Protein AF-A0A2D9D8A7-F1 (afdb_monomer_lite)

Secondary structure (DSSP, 8-state):
----TTBTT--TT-SS--S-PPBP-BSB--TTSTTB-TT--B--S------EEB--TTSTTB-TT--EE-S-----BSB--TTSTTB-TT-SB--S------EE---TTSTT--TT--EE-S-----EEB--TTSTTB-TT-SEE-TTS---EEEEEEEEE-TT--S---SSEEEEEGGGTT-TTSSB-B-SSSSSEEEEEEEEESBS-S-TT-SSEEEEEEETTTTEE----TT-TTEEEETTEEEEEE-BSS-EEPPPEETTSSS-TTSPPSEEEEEEEEE-TT--S-S-EEEEEGGGTT-TTTSB-B-SSSSSEEEEEEEEESSEEEEEEEETTTTEE----TTSTTEEEEE-TT--EEEEEEEE-SSSEEPPPEETTSSS-SS------BEEETTEEE--SSS--SBSSHHHHHHHHSS------S-TTTEEEE-SSBSSEEEEEESS--SEEEEEETTS-EEEEEES--SEEEEE-TTS-S-EEEEEEEETTEEEEEEEEBP-

Radius of gyration: 56.02 Å; chains: 1; bounding box: 141×67×161 Å

Sequence (508 aa):
GCTDSTAFNYNPLALCDDDSCIPFIFGCLDSTAFNYNPLANTDDSSCIAYIYGCLDSLACNYDPMCNFDDGSCLLVFGCTDTTALNFNPLAECDDSSCIASLYGCTDSLACNYNVFANVDDSSCYNLFGCLDSLAYNYDSLANCNDSSLCLYEYNVTFQLDLRGQTTINYTTPEVNGVFNSWCGNCAQMTDLNNDSIWEITIPILEGIGPVIGAPGYEYKFSADNWNIQETLFSGDLCTYTAFGFTNRYLHVTKDTVLDPVCWGSCVDCYAPQSAYNVTFRLDMNNATNFTIPEINGEFNNWCGNCWQMNDIDGDNIWEFTTLVDTSLQEFKFSADNWSIQENLDSTLFCVKTTIDSLGAVFVNRYLHVYSDTVLDIVCWNECDSCNIDIIPSWDCVADGCYDPGTGSGQFSDSLVCILNCNLNNTEYTLLSDQVLIYPNPVNDFVTIESTEDIDKIKVYNVIGEVILEKENPKFLTNFSLSNYSSNIFLIEINSGNQVLHYKILKAK

Foldseek 3Di:
DQCDPQFPPHDVPDPDHPVPGHHADEDDCDPQFPGHDPNHPDYPVPGHHADEDDCDPQFPRHDPPGDDYPPRGQNAEDDCDPQFPGHDPNHPHYPVPGHHQAEDDCDPQFPRHDPSHPDYPVPGFNFEDACDPQFPGHDPPHPHHDPVRGKHKAKEKAKAACVPVPPDDFDWKAKAWPQNPRWQPPGTWDDPVPPRITITIDTDIAFADPDPPGRHTWMFMAGDGNPGTAAEDPPAPQWDDDPNDITGGDGDDHHDYDDHDYGRHPHHPPPQDFKAKEKDKEACPVPDDADWKAKAWPVVPRFQPPGTWDDPPPNRITIGIDIDGQDKIWMWMAGDGVPDTAPADQPAPQWDWDADPVRDIDITGIDGDRYHDYDDYAYRRHRHHPDPPLQFAWAADPVATDTPSNVPHPGSDRVVRRVVNPDDDDDDDDDPVFWDWDDAQDAWKIKIAGPAWWQKKFKAFPVGDTPDIDGGDGRIDMDTPNVPDFGKMWMWIHDDPHIDIDIGTHDD

Structure (mmCIF, N/CA/C/O backbone):
data_AF-A0A2D9D8A7-F1
#
_entry.id   AF-A0A2D9D8A7-F1
#
loop_
_atom_site.group_PDB
_atom_site.id
_atom_site.type_symbol
_atom_site.label_atom_id
_atom_site.label_alt_id
_atom_site.label_comp_id
_atom_site.label_asym_id
_atom_site.label_entity_id
_atom_site.label_seq_id
_atom_site.pdbx_PDB_ins_code
_atom_site.Cartn_x
_atom_site.Cartn_y
_atom_site.Cartn_z
_atom_site.occupancy
_atom_site.B_iso_or_equiv
_atom_site.auth_seq_id
_atom_site.auth_comp_id
_atom_site.auth_asym_id
_atom_site.auth_atom_id
_atom_site.pdbx_PDB_model_num
ATOM 1 N N . GLY A 1 1 ? 86.144 -19.537 -89.262 1.00 77.44 1 GLY A N 1
ATOM 2 C CA . GLY A 1 1 ? 84.746 -19.261 -88.892 1.00 77.44 1 GLY A CA 1
ATOM 3 C C . GLY A 1 1 ? 84.278 -20.432 -88.073 1.00 77.44 1 GLY A C 1
ATOM 4 O O . GLY A 1 1 ? 84.759 -21.523 -88.347 1.00 77.44 1 GLY A O 1
ATOM 5 N N . CYS A 1 2 ? 83.384 -20.240 -87.105 1.00 87.81 2 CYS A N 1
ATOM 6 C CA . CYS A 1 2 ? 83.016 -21.316 -86.183 1.00 87.81 2 CYS A CA 1
ATOM 7 C C . CYS A 1 2 ? 82.558 -22.603 -86.902 1.00 87.81 2 CYS A C 1
ATOM 9 O O . CYS A 1 2 ? 81.618 -22.568 -87.705 1.00 87.81 2 CYS A O 1
ATOM 11 N N . THR A 1 3 ? 83.222 -23.729 -86.614 1.00 87.38 3 THR A N 1
ATOM 12 C CA . THR A 1 3 ? 82.922 -25.054 -87.198 1.00 87.38 3 THR A CA 1
ATOM 13 C C . THR A 1 3 ? 82.135 -25.975 -86.260 1.00 87.38 3 THR A C 1
ATOM 15 O O . THR A 1 3 ? 81.686 -27.034 -86.702 1.00 87.38 3 THR A O 1
ATOM 18 N N . ASP A 1 4 ? 81.928 -25.591 -84.996 1.00 86.69 4 ASP A N 1
ATOM 19 C CA . ASP A 1 4 ? 81.112 -26.344 -84.039 1.00 86.69 4 ASP A CA 1
ATOM 20 C C . ASP A 1 4 ? 79.619 -26.173 -84.349 1.00 86.69 4 ASP A C 1
ATOM 22 O O . ASP A 1 4 ? 79.060 -25.088 -84.206 1.00 86.69 4 ASP A O 1
ATOM 26 N N . SER A 1 5 ? 78.952 -27.262 -84.743 1.00 86.56 5 SER A N 1
ATOM 27 C CA . SER A 1 5 ? 77.517 -27.275 -85.060 1.00 86.56 5 SER A CA 1
ATOM 28 C C . SER A 1 5 ? 76.599 -26.943 -83.878 1.00 86.56 5 SER A C 1
ATOM 30 O O . SER A 1 5 ? 75.406 -26.731 -84.079 1.00 86.56 5 SER A O 1
ATOM 32 N N . THR A 1 6 ? 77.129 -26.937 -82.653 1.00 84.75 6 THR A N 1
ATOM 33 C CA . THR A 1 6 ? 76.400 -26.579 -81.430 1.00 84.75 6 THR A CA 1
ATOM 34 C C . THR A 1 6 ? 76.612 -25.124 -81.005 1.00 84.75 6 THR A C 1
ATOM 36 O O . THR A 1 6 ? 76.050 -24.701 -79.999 1.00 84.75 6 THR A O 1
ATOM 39 N N . ALA A 1 7 ? 77.377 -24.334 -81.764 1.00 87.25 7 ALA A N 1
ATOM 40 C CA . ALA A 1 7 ? 77.563 -22.909 -81.517 1.00 87.25 7 ALA A CA 1
ATOM 41 C C . ALA A 1 7 ? 76.513 -22.051 -82.245 1.00 87.25 7 ALA A C 1
ATOM 43 O O . ALA A 1 7 ? 76.116 -22.331 -83.376 1.00 87.25 7 ALA A O 1
ATOM 44 N N . PHE A 1 8 ? 76.119 -20.941 -81.624 1.00 86.50 8 PHE A N 1
ATOM 45 C CA . PHE A 1 8 ? 75.133 -19.984 -82.125 1.00 86.50 8 PHE A CA 1
ATOM 46 C C . PHE A 1 8 ? 75.498 -19.398 -83.499 1.00 86.50 8 PHE A C 1
ATOM 48 O O . PHE A 1 8 ? 74.637 -19.209 -84.354 1.00 86.50 8 PHE A O 1
ATOM 55 N N . ASN A 1 9 ? 76.783 -19.124 -83.732 1.00 89.25 9 ASN A N 1
ATOM 56 C CA . ASN A 1 9 ? 77.303 -18.581 -84.989 1.00 89.25 9 ASN A CA 1
ATOM 57 C C . ASN A 1 9 ? 77.984 -19.645 -85.869 1.00 89.25 9 ASN A C 1
ATOM 59 O O . ASN A 1 9 ? 78.872 -19.307 -86.659 1.00 89.25 9 ASN A O 1
ATOM 63 N N . TYR A 1 10 ? 77.581 -20.913 -85.733 1.00 87.31 10 TYR A N 1
ATOM 64 C CA . TYR A 1 10 ? 78.038 -21.996 -86.599 1.00 87.31 10 TYR A CA 1
ATOM 65 C C . TYR A 1 10 ? 77.894 -21.624 -88.079 1.00 87.31 10 TYR A C 1
ATOM 67 O O . TYR A 1 10 ? 76.829 -21.204 -88.538 1.00 87.31 10 TYR A O 1
ATOM 75 N N . ASN A 1 11 ? 78.963 -21.822 -88.848 1.00 86.19 11 ASN A N 1
ATOM 76 C CA . ASN A 1 11 ? 78.950 -21.620 -90.286 1.00 86.19 11 ASN A CA 1
ATOM 77 C C . ASN A 1 11 ? 79.190 -22.960 -91.002 1.00 86.19 11 ASN A C 1
ATOM 79 O O . ASN A 1 11 ? 80.323 -23.444 -91.012 1.00 86.19 11 ASN A O 1
ATOM 83 N N . PRO A 1 12 ? 78.182 -23.535 -91.686 1.00 84.75 12 PRO A N 1
ATOM 84 C CA . PRO A 1 12 ? 78.321 -24.827 -92.361 1.00 84.75 12 PRO A CA 1
ATOM 85 C C . PRO A 1 12 ? 79.293 -24.819 -93.553 1.00 84.75 12 PRO A C 1
ATOM 87 O O . PRO A 1 12 ? 79.615 -25.878 -94.085 1.00 84.75 12 PRO A O 1
ATOM 90 N N . LEU A 1 13 ? 79.761 -23.644 -93.986 1.00 84.81 13 LEU A N 1
ATOM 91 C CA . LEU A 1 13 ? 80.769 -23.480 -95.037 1.00 84.81 13 LEU A CA 1
ATOM 92 C C . LEU A 1 13 ? 82.178 -23.217 -94.481 1.00 84.81 13 LEU A C 1
ATOM 94 O O . LEU A 1 13 ? 83.125 -23.088 -95.261 1.00 84.81 13 LEU A O 1
ATOM 98 N N . ALA A 1 14 ? 82.343 -23.107 -93.160 1.00 84.25 14 ALA A N 1
ATOM 99 C CA . ALA A 1 14 ? 83.659 -22.949 -92.563 1.00 84.25 14 ALA A CA 1
ATOM 100 C C . ALA A 1 14 ? 84.454 -24.262 -92.656 1.00 84.25 14 ALA A C 1
ATOM 102 O O . ALA A 1 14 ? 84.007 -25.313 -92.208 1.00 84.25 14 ALA A O 1
ATOM 103 N N . LEU A 1 15 ? 85.651 -24.189 -93.249 1.00 82.19 15 LEU A N 1
ATOM 104 C CA . LEU A 1 15 ? 86.558 -25.335 -93.409 1.00 82.19 15 LEU A CA 1
ATOM 105 C C . LEU A 1 15 ? 87.572 -25.464 -92.257 1.00 82.19 15 LEU A C 1
ATOM 107 O O . LEU A 1 15 ? 88.108 -26.548 -92.045 1.00 82.19 15 LEU A O 1
ATOM 111 N N . CYS A 1 16 ? 87.822 -24.374 -91.523 1.00 83.38 16 CYS A N 1
ATOM 112 C CA . CYS A 1 16 ? 88.707 -24.311 -90.357 1.00 83.38 16 CYS A CA 1
ATOM 113 C C . CYS A 1 16 ? 88.078 -23.417 -89.274 1.00 83.38 16 CYS A C 1
ATOM 115 O O . CYS A 1 16 ? 87.537 -22.352 -89.608 1.00 83.38 16 CYS A O 1
ATOM 117 N N . ASP A 1 17 ? 88.190 -23.833 -88.009 1.00 84.31 17 ASP A N 1
ATOM 118 C CA . ASP A 1 17 ? 87.740 -23.049 -86.852 1.00 84.31 17 ASP A CA 1
ATOM 119 C C . ASP A 1 17 ? 88.681 -21.862 -86.595 1.00 84.31 17 ASP A C 1
ATOM 121 O O . ASP A 1 17 ? 89.888 -21.959 -86.820 1.00 84.31 17 ASP A O 1
ATOM 125 N N . ASP A 1 18 ? 88.124 -20.733 -86.167 1.00 88.31 18 ASP A N 1
ATOM 126 C CA . ASP A 1 18 ? 88.856 -19.504 -85.824 1.00 88.31 18 ASP A CA 1
ATOM 127 C C . ASP A 1 18 ? 88.602 -19.045 -84.381 1.00 88.31 18 ASP A C 1
ATOM 129 O O . ASP A 1 18 ? 88.777 -17.865 -84.078 1.00 88.31 18 ASP A O 1
ATOM 133 N N . ASP A 1 19 ? 88.167 -19.965 -83.514 1.00 83.94 19 ASP A N 1
ATOM 134 C CA . ASP A 1 19 ? 87.820 -19.733 -82.105 1.00 83.94 19 ASP A CA 1
ATOM 135 C C . ASP A 1 19 ? 86.717 -18.674 -81.905 1.00 83.94 19 ASP A C 1
ATOM 137 O O . ASP A 1 19 ? 86.503 -18.173 -80.802 1.00 83.94 19 ASP A O 1
ATOM 141 N N . SER A 1 20 ? 85.975 -18.333 -82.966 1.00 87.94 20 SER A N 1
ATOM 142 C CA . SER A 1 20 ? 84.872 -17.369 -82.901 1.00 87.94 20 SER A CA 1
ATOM 143 C C . SER A 1 20 ? 83.560 -17.973 -82.396 1.00 87.94 20 SER A C 1
ATOM 145 O O . SER A 1 20 ? 82.554 -17.267 -82.377 1.00 87.94 20 SER A O 1
ATOM 147 N N . CYS A 1 21 ? 83.533 -19.255 -82.018 1.00 87.69 21 CYS A N 1
ATOM 148 C CA . CYS A 1 21 ? 82.322 -19.961 -81.609 1.00 87.69 21 CYS A CA 1
ATOM 149 C C . CYS A 1 21 ? 81.667 -19.339 -80.369 1.00 87.69 21 CYS A C 1
ATOM 151 O O . CYS A 1 21 ? 82.252 -19.275 -79.288 1.00 87.69 21 CYS A O 1
ATOM 153 N N . ILE A 1 22 ? 80.417 -18.909 -80.527 1.00 87.69 22 ILE A N 1
ATOM 154 C CA . ILE A 1 22 ? 79.593 -18.345 -79.459 1.00 87.69 22 ILE A CA 1
ATOM 155 C C . ILE A 1 22 ? 78.648 -19.447 -78.965 1.00 87.69 22 ILE A C 1
ATOM 157 O O . ILE A 1 22 ? 77.906 -19.993 -79.781 1.00 87.69 22 ILE A O 1
ATOM 161 N N . PRO A 1 23 ? 78.626 -19.796 -77.667 1.00 87.56 23 PRO A N 1
ATOM 162 C CA . PRO A 1 23 ? 77.686 -20.790 -77.156 1.00 87.56 23 PRO A CA 1
ATOM 163 C C . PRO A 1 23 ? 76.239 -20.281 -77.234 1.00 87.56 23 PRO A C 1
ATOM 165 O O . PRO A 1 23 ? 75.988 -19.076 -77.151 1.00 87.56 23 PRO A O 1
ATOM 168 N N . PHE A 1 24 ? 75.276 -21.198 -77.344 1.00 86.94 24 PHE A N 1
ATOM 169 C CA . PHE A 1 24 ? 73.871 -20.869 -77.105 1.00 86.94 24 PHE A CA 1
ATOM 170 C C . PHE A 1 24 ? 73.685 -20.456 -75.642 1.00 86.94 24 PHE A C 1
ATOM 172 O O . PHE A 1 24 ? 73.964 -21.234 -74.729 1.00 86.94 24 PHE A O 1
ATOM 179 N N . ILE A 1 25 ? 73.214 -19.231 -75.425 1.00 89.94 25 ILE A N 1
ATOM 180 C CA . ILE A 1 25 ? 72.804 -18.743 -74.109 1.00 89.94 25 ILE A CA 1
ATOM 181 C C . ILE A 1 25 ? 71.291 -18.587 -74.178 1.00 89.94 25 ILE A C 1
ATOM 183 O O . ILE A 1 25 ? 70.783 -17.667 -74.823 1.00 89.94 25 ILE A O 1
ATOM 187 N N . PHE A 1 26 ? 70.600 -19.537 -73.554 1.00 90.12 26 PHE A N 1
ATOM 188 C CA . PHE A 1 26 ? 69.147 -19.558 -73.466 1.00 90.12 26 PHE A CA 1
ATOM 189 C C . PHE A 1 26 ? 68.652 -18.555 -72.422 1.00 90.12 26 PHE A C 1
ATOM 191 O O . PHE A 1 26 ? 69.261 -18.388 -71.360 1.00 90.12 26 PHE A O 1
ATOM 198 N N . GLY A 1 27 ? 67.556 -17.880 -72.742 1.00 91.00 27 GLY A N 1
ATOM 199 C CA . GLY A 1 27 ? 66.845 -16.987 -71.838 1.00 91.00 27 GLY A CA 1
ATOM 200 C C . GLY A 1 27 ? 65.935 -16.039 -72.607 1.00 91.00 27 GLY A C 1
ATOM 201 O O . GLY A 1 27 ? 65.981 -15.975 -73.834 1.00 91.00 27 GLY A O 1
ATOM 202 N N . CYS A 1 28 ? 65.130 -15.268 -71.883 1.00 94.19 28 CYS A N 1
ATOM 203 C CA . CYS A 1 28 ? 64.207 -14.333 -72.509 1.00 94.19 28 CYS A CA 1
ATOM 204 C C . CYS A 1 28 ? 64.945 -13.212 -73.269 1.00 94.19 28 CYS A C 1
ATOM 206 O O . CYS A 1 28 ? 65.731 -12.469 -72.674 1.00 94.19 28 CYS A O 1
ATOM 208 N N . LEU A 1 29 ? 64.654 -13.074 -74.570 1.00 92.56 29 LEU A N 1
ATOM 209 C CA . LEU A 1 29 ? 65.211 -12.028 -75.447 1.00 92.56 29 LEU A CA 1
ATOM 210 C C . LEU A 1 29 ? 64.383 -10.733 -75.472 1.00 92.56 29 LEU A C 1
ATOM 212 O O . LEU A 1 29 ? 64.834 -9.728 -76.022 1.00 92.56 29 LEU A O 1
ATOM 216 N N . ASP A 1 30 ? 63.175 -10.741 -74.905 1.00 91.62 30 ASP A N 1
ATOM 217 C CA . ASP A 1 30 ? 62.310 -9.564 -74.843 1.00 91.62 30 ASP A CA 1
ATOM 218 C C . ASP A 1 30 ? 62.771 -8.616 -73.729 1.00 91.62 30 ASP A C 1
ATOM 220 O O . ASP A 1 30 ? 62.637 -8.920 -72.546 1.00 91.62 30 ASP A O 1
ATOM 224 N N . SER A 1 31 ? 63.277 -7.436 -74.103 1.00 91.44 31 SER A N 1
ATOM 225 C CA . SER A 1 31 ? 63.749 -6.412 -73.160 1.00 91.44 31 SER A CA 1
ATOM 226 C C . SER A 1 31 ? 62.665 -5.843 -72.239 1.00 91.44 31 SER A C 1
ATOM 228 O O . SER A 1 31 ? 62.986 -5.108 -71.309 1.00 91.44 31 SER A O 1
ATOM 230 N N . THR A 1 32 ? 61.392 -6.125 -72.521 1.00 89.25 32 THR A N 1
ATOM 231 C CA . THR A 1 32 ? 60.246 -5.712 -71.701 1.00 89.25 32 THR A CA 1
ATOM 232 C C . THR A 1 32 ? 59.775 -6.797 -70.731 1.00 89.25 32 THR A C 1
ATOM 234 O O . THR A 1 32 ? 58.872 -6.541 -69.940 1.00 89.25 32 THR A O 1
ATOM 237 N N . ALA A 1 33 ? 60.384 -7.987 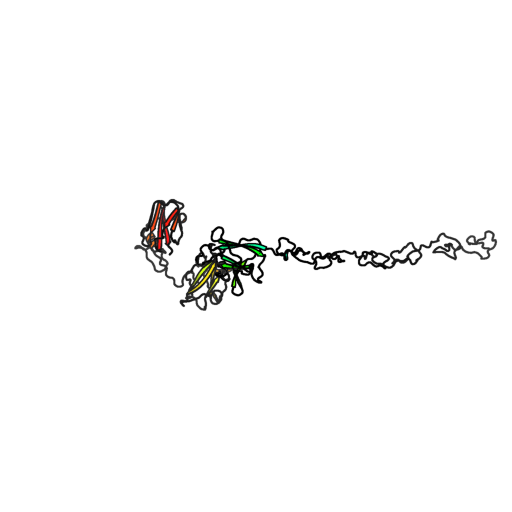-70.744 1.00 91.81 33 ALA A N 1
ATOM 238 C CA . ALA A 1 33 ? 60.067 -9.062 -69.810 1.00 91.81 33 ALA A CA 1
ATOM 239 C C . ALA A 1 33 ? 60.812 -8.917 -68.473 1.00 91.81 33 ALA A C 1
ATOM 241 O O . ALA A 1 33 ? 61.962 -8.480 -68.417 1.00 91.81 33 ALA A O 1
ATOM 242 N N . PHE A 1 34 ? 60.182 -9.375 -67.391 1.00 90.31 34 PHE A N 1
ATOM 243 C CA . PHE A 1 34 ? 60.709 -9.352 -66.025 1.00 90.31 34 PHE A CA 1
ATOM 244 C C . PHE A 1 34 ? 62.036 -10.115 -65.879 1.00 90.31 34 PHE A C 1
ATOM 246 O O . PHE A 1 34 ? 62.930 -9.689 -65.152 1.00 90.31 34 PHE A O 1
ATOM 253 N N . ASN A 1 35 ? 62.181 -11.239 -66.583 1.00 92.56 35 ASN A N 1
ATOM 254 C CA . ASN A 1 35 ? 63.381 -12.078 -66.580 1.00 92.56 35 ASN A CA 1
ATOM 255 C C . ASN A 1 35 ? 64.226 -11.923 -67.857 1.00 92.56 35 ASN A C 1
ATOM 257 O O . ASN A 1 35 ? 64.910 -12.871 -68.255 1.00 92.56 35 ASN A O 1
ATOM 261 N N . TYR A 1 36 ? 64.177 -10.751 -68.502 1.00 92.69 36 TYR A N 1
ATOM 262 C CA . TYR A 1 36 ? 65.036 -10.434 -69.642 1.00 92.69 36 TYR A CA 1
ATOM 263 C C . TYR A 1 36 ? 66.508 -10.716 -69.321 1.00 92.69 36 TYR A C 1
ATOM 265 O O . TYR A 1 36 ? 67.055 -10.220 -68.332 1.00 92.69 36 TYR A O 1
ATOM 273 N N . ASN A 1 37 ? 67.167 -11.484 -70.187 1.00 92.88 37 ASN A N 1
ATOM 274 C CA . ASN A 1 37 ? 68.586 -11.772 -70.062 1.00 92.88 37 ASN A CA 1
ATOM 275 C C . ASN A 1 37 ? 69.356 -11.073 -71.195 1.00 92.88 37 ASN A C 1
ATOM 277 O O . ASN A 1 37 ? 69.364 -11.578 -72.317 1.00 92.88 37 ASN A O 1
ATOM 281 N N . PRO A 1 38 ? 70.077 -9.966 -70.926 1.00 91.44 38 PRO A N 1
ATOM 282 C CA . PRO A 1 38 ? 70.816 -9.240 -71.962 1.00 91.44 38 PRO A CA 1
ATOM 283 C C . PRO A 1 38 ? 71.993 -10.023 -72.561 1.00 91.44 38 PRO A C 1
ATOM 285 O O . PRO A 1 38 ? 72.589 -9.567 -73.535 1.00 91.44 38 PRO A O 1
ATOM 288 N N . LEU A 1 39 ? 72.364 -11.165 -71.972 1.00 89.62 39 LEU A N 1
ATOM 289 C CA . LEU A 1 39 ? 73.402 -12.060 -72.483 1.00 89.62 39 LEU A CA 1
ATOM 290 C C . LEU A 1 39 ? 72.827 -13.244 -73.272 1.00 89.62 39 LEU A C 1
ATOM 292 O O . LEU A 1 39 ? 73.601 -13.983 -73.881 1.00 89.62 39 LEU A O 1
ATOM 296 N N . ALA A 1 40 ? 71.506 -13.450 -73.256 1.00 91.00 40 ALA A N 1
ATOM 297 C CA . ALA A 1 40 ? 70.878 -14.496 -74.047 1.00 91.00 40 ALA A CA 1
ATOM 298 C C . ALA A 1 40 ? 70.965 -14.154 -75.539 1.00 91.00 40 ALA A C 1
ATOM 300 O O . ALA A 1 40 ? 70.797 -13.008 -75.952 1.00 91.00 40 ALA A O 1
ATOM 301 N N . ASN A 1 41 ? 71.245 -15.168 -76.355 1.00 88.94 41 ASN A N 1
ATOM 302 C CA . ASN A 1 41 ? 71.238 -15.056 -77.814 1.00 88.94 41 ASN A CA 1
ATOM 303 C C . ASN A 1 41 ? 70.163 -15.939 -78.456 1.00 88.94 41 ASN A C 1
ATOM 305 O O . ASN A 1 41 ? 69.943 -15.848 -79.658 1.00 88.94 41 ASN A O 1
ATOM 309 N N . THR A 1 42 ? 69.484 -16.779 -77.671 1.00 91.38 42 THR A N 1
ATOM 310 C CA . THR A 1 42 ? 68.427 -17.679 -78.140 1.00 91.38 42 THR A CA 1
ATOM 311 C C . THR A 1 42 ? 67.283 -17.713 -77.139 1.00 91.38 42 THR A C 1
ATOM 313 O O . THR A 1 42 ? 67.505 -17.973 -75.959 1.00 91.38 42 THR A O 1
ATOM 316 N N . ASP A 1 43 ? 66.069 -17.449 -77.622 1.00 91.06 43 ASP A N 1
ATOM 317 C CA . ASP A 1 43 ? 64.854 -17.453 -76.806 1.00 91.06 43 ASP A CA 1
ATOM 318 C C . ASP A 1 43 ? 64.453 -18.885 -76.435 1.00 91.06 43 ASP A C 1
ATOM 320 O O . ASP A 1 43 ? 64.390 -19.771 -77.290 1.00 91.06 43 ASP A O 1
ATOM 324 N N . ASP A 1 44 ? 64.178 -19.107 -75.155 1.00 92.38 44 ASP A N 1
ATOM 325 C CA . ASP A 1 44 ? 63.711 -20.377 -74.599 1.00 92.38 44 ASP A CA 1
ATOM 326 C C . ASP A 1 44 ? 62.229 -20.340 -74.197 1.00 92.38 44 ASP A C 1
ATOM 328 O O . ASP A 1 44 ? 61.739 -21.271 -73.557 1.00 92.38 44 ASP A O 1
ATOM 332 N N . SER A 1 45 ? 61.504 -19.281 -74.584 1.00 90.00 45 SER A N 1
ATOM 333 C CA . SER A 1 45 ? 60.104 -19.048 -74.209 1.00 90.00 45 SER A CA 1
ATOM 334 C C . SER A 1 45 ? 59.882 -18.920 -72.696 1.00 90.00 45 SER A C 1
ATOM 336 O O . SER A 1 45 ? 58.755 -19.069 -72.226 1.00 90.00 45 SER A O 1
ATOM 338 N N . SER A 1 46 ? 60.932 -18.620 -71.921 1.00 92.50 46 SER A N 1
ATOM 339 C CA . SER A 1 46 ? 60.830 -18.388 -70.475 1.00 92.50 46 SER A CA 1
ATOM 340 C C . SER A 1 46 ? 60.351 -16.981 -70.106 1.00 92.50 46 SER A C 1
ATOM 342 O O . SER A 1 46 ? 60.274 -16.683 -68.918 1.00 92.50 46 SER A O 1
ATOM 344 N N . CYS A 1 47 ? 60.056 -16.104 -71.074 1.00 92.44 47 CYS A N 1
ATOM 345 C CA . CYS A 1 47 ? 59.684 -14.710 -70.822 1.00 92.44 47 CYS A CA 1
ATOM 346 C C . CYS A 1 47 ? 58.477 -14.574 -69.881 1.00 92.44 47 CYS A C 1
ATOM 348 O O . CYS A 1 47 ? 57.378 -15.046 -70.171 1.00 92.44 47 CYS A O 1
ATOM 350 N N . ILE A 1 48 ? 58.684 -13.869 -68.771 1.00 92.31 48 ILE A N 1
ATOM 351 C CA . ILE A 1 48 ? 57.658 -13.539 -67.783 1.00 92.31 48 ILE A CA 1
ATOM 352 C C . ILE A 1 48 ? 57.294 -12.064 -67.962 1.00 92.31 48 ILE A C 1
ATOM 354 O O . ILE A 1 48 ? 58.162 -11.198 -67.883 1.00 92.31 48 ILE A O 1
ATOM 358 N N . ALA A 1 49 ? 56.019 -11.761 -68.203 1.00 90.81 49 ALA A N 1
ATOM 359 C CA . ALA A 1 49 ? 55.549 -10.379 -68.282 1.00 90.81 49 ALA A CA 1
ATOM 360 C C . ALA A 1 49 ? 55.619 -9.685 -66.911 1.00 90.81 49 ALA A C 1
ATOM 362 O O . ALA A 1 49 ? 55.480 -10.340 -65.876 1.00 90.81 49 ALA A O 1
ATOM 363 N N . TYR A 1 50 ? 55.780 -8.359 -66.898 1.00 90.06 50 TYR A N 1
ATOM 364 C CA . TYR A 1 50 ? 55.533 -7.576 -65.688 1.00 90.06 50 TYR A CA 1
ATOM 365 C C . TYR A 1 50 ? 54.053 -7.665 -65.314 1.00 90.06 50 TYR A C 1
ATOM 367 O O . TYR A 1 50 ? 53.180 -7.308 -66.107 1.00 90.06 50 TYR A O 1
ATOM 375 N N . ILE A 1 51 ? 53.784 -8.132 -64.100 1.00 92.69 51 ILE A N 1
ATOM 376 C CA . ILE A 1 51 ? 52.462 -8.094 -63.484 1.00 92.69 51 ILE A CA 1
ATOM 377 C C . ILE A 1 51 ? 52.583 -7.116 -62.320 1.00 92.69 51 ILE A C 1
ATOM 379 O O . ILE A 1 51 ? 53.174 -7.436 -61.286 1.00 92.69 51 ILE A O 1
ATOM 383 N N . TYR A 1 52 ? 52.097 -5.901 -62.560 1.00 92.12 52 TYR A N 1
ATOM 384 C CA . TYR A 1 52 ? 52.115 -4.797 -61.606 1.00 92.12 52 TYR A CA 1
ATOM 385 C C . TYR A 1 52 ? 51.054 -4.997 -60.529 1.00 92.12 52 TYR A C 1
ATOM 387 O O . TYR A 1 52 ? 49.941 -5.424 -60.836 1.00 92.12 52 TYR A O 1
ATOM 395 N N . GLY A 1 53 ? 51.403 -4.681 -59.288 1.00 93.06 53 GLY A N 1
ATOM 396 C CA . GLY A 1 53 ? 50.482 -4.636 -58.157 1.00 93.06 53 GLY A CA 1
ATOM 397 C C . GLY A 1 53 ? 51.232 -4.755 -56.837 1.00 93.06 53 GLY A C 1
ATOM 398 O O . GLY A 1 53 ? 52.462 -4.764 -56.812 1.00 93.06 53 GLY A O 1
ATOM 399 N N . CYS A 1 54 ? 50.504 -4.853 -55.729 1.00 95.75 54 CYS A N 1
ATOM 400 C CA . CYS A 1 54 ? 51.122 -4.840 -54.411 1.00 95.75 54 CYS A CA 1
ATOM 401 C C . CYS A 1 54 ? 51.795 -6.177 -54.057 1.00 95.75 54 CYS A C 1
ATOM 403 O O . CYS A 1 54 ? 51.138 -7.218 -53.990 1.00 95.75 54 CYS A O 1
ATOM 405 N N . LEU A 1 55 ? 53.098 -6.129 -53.752 1.00 95.00 55 LEU A N 1
ATOM 406 C CA . LEU A 1 55 ? 53.881 -7.285 -53.291 1.00 95.00 55 LEU A CA 1
ATOM 407 C C . LEU A 1 55 ? 53.993 -7.392 -51.762 1.00 95.00 55 LEU A C 1
ATOM 409 O O . LEU A 1 55 ? 54.515 -8.390 -51.258 1.00 95.00 55 LEU A O 1
ATOM 413 N N . ASP A 1 56 ? 53.523 -6.390 -51.015 1.00 94.12 56 ASP A N 1
ATOM 414 C CA . ASP A 1 56 ? 53.529 -6.422 -49.553 1.00 94.12 56 ASP A CA 1
ATOM 415 C C . ASP A 1 56 ? 52.379 -7.288 -49.027 1.00 94.12 56 ASP A C 1
ATOM 417 O O . ASP A 1 56 ? 51.210 -6.925 -49.127 1.00 94.12 56 ASP A O 1
ATOM 421 N N . SER A 1 57 ? 52.716 -8.424 -48.414 1.00 94.12 57 SER A N 1
ATOM 422 C CA . SER A 1 57 ? 51.748 -9.355 -47.818 1.00 94.12 57 SER A CA 1
ATOM 423 C C . SER A 1 57 ? 50.918 -8.775 -46.666 1.00 94.12 57 SER A C 1
ATOM 425 O O . SER A 1 57 ? 49.957 -9.412 -46.239 1.00 94.12 57 SER A O 1
ATOM 427 N N . LEU A 1 58 ? 51.307 -7.618 -46.119 1.00 91.12 58 LEU A N 1
ATOM 428 C CA . LEU A 1 58 ? 50.562 -6.925 -45.068 1.00 91.12 58 LEU A CA 1
ATOM 429 C C . LEU A 1 58 ? 49.507 -5.958 -45.624 1.00 91.12 58 LEU A C 1
ATOM 431 O O . LEU A 1 58 ? 48.670 -5.492 -44.855 1.00 91.12 58 LEU A O 1
ATOM 435 N N . ALA A 1 59 ? 49.524 -5.655 -46.923 1.00 93.38 59 ALA A N 1
ATOM 436 C CA . ALA A 1 59 ? 48.536 -4.788 -47.555 1.00 93.38 59 ALA A CA 1
ATOM 437 C C . ALA A 1 59 ? 47.243 -5.546 -47.887 1.00 93.38 59 ALA A C 1
ATOM 439 O O . ALA A 1 59 ? 47.271 -6.720 -48.259 1.00 93.38 59 ALA A O 1
ATOM 440 N N . CYS A 1 60 ? 46.087 -4.880 -47.815 1.00 92.44 60 CYS A N 1
ATOM 441 C CA . CYS A 1 60 ? 44.809 -5.551 -48.097 1.00 92.44 60 CYS A CA 1
ATOM 442 C C . CYS A 1 60 ? 44.572 -5.835 -49.589 1.00 92.44 60 CYS A C 1
ATOM 444 O O . CYS A 1 60 ? 43.774 -6.704 -49.933 1.00 92.44 60 CYS A O 1
ATOM 446 N N . ASN A 1 61 ? 45.271 -5.124 -50.475 1.00 93.50 61 ASN A N 1
ATOM 447 C CA . ASN A 1 61 ? 45.275 -5.357 -51.917 1.00 93.50 61 ASN A CA 1
ATOM 448 C C . ASN A 1 61 ? 46.506 -6.154 -52.384 1.00 93.50 61 ASN A C 1
ATOM 450 O O . ASN A 1 61 ? 46.870 -6.066 -53.556 1.00 93.50 61 ASN A O 1
ATOM 454 N N . TYR A 1 62 ? 47.152 -6.900 -51.480 1.00 94.81 62 TYR A N 1
ATOM 455 C CA . TYR A 1 62 ? 48.216 -7.838 -51.828 1.00 94.81 62 TYR A CA 1
ATOM 456 C C . TYR A 1 62 ? 47.759 -8.799 -52.930 1.00 94.81 62 TYR A C 1
ATOM 458 O O . TYR A 1 62 ? 46.740 -9.481 -52.783 1.00 94.81 62 TYR A O 1
ATOM 466 N N . ASP A 1 63 ? 48.544 -8.895 -54.003 1.00 94.81 63 ASP A N 1
ATOM 467 C CA . ASP A 1 63 ? 48.308 -9.852 -55.078 1.00 94.81 63 ASP A CA 1
ATOM 468 C C . ASP A 1 63 ? 49.527 -10.780 -55.235 1.00 94.81 63 ASP A C 1
ATOM 470 O O . ASP A 1 63 ? 50.586 -10.356 -55.711 1.00 94.81 63 ASP A O 1
ATOM 474 N N . PRO A 1 64 ? 49.404 -12.072 -54.871 1.00 94.31 64 PRO A N 1
ATOM 475 C CA . PRO A 1 64 ? 50.495 -13.032 -55.004 1.00 94.31 64 PRO A CA 1
ATOM 476 C C . PRO A 1 64 ? 50.859 -13.359 -56.463 1.00 94.31 64 PRO A C 1
ATOM 478 O O . PRO A 1 64 ? 51.856 -14.046 -56.687 1.00 94.31 64 PRO A O 1
ATOM 481 N N . MET A 1 65 ? 50.057 -12.942 -57.449 1.00 91.88 65 MET A N 1
ATOM 482 C CA . MET A 1 65 ? 50.336 -13.123 -58.879 1.00 91.88 65 MET A CA 1
ATOM 483 C C . MET A 1 65 ? 51.184 -11.996 -59.468 1.00 91.88 65 MET A C 1
ATOM 485 O O . MET A 1 65 ? 51.722 -12.155 -60.567 1.00 91.88 65 MET A O 1
ATOM 489 N N . CYS A 1 66 ? 51.341 -10.882 -58.753 1.00 93.25 66 CYS A N 1
ATOM 490 C CA . CYS A 1 66 ? 52.227 -9.804 -59.157 1.00 93.25 66 CYS A CA 1
ATOM 491 C C . CYS A 1 66 ? 53.695 -10.213 -58.988 1.00 93.25 66 CYS A C 1
ATOM 493 O O . CYS A 1 66 ? 54.063 -10.991 -58.108 1.00 93.25 66 CYS A O 1
ATOM 495 N N . ASN A 1 67 ? 54.561 -9.672 -59.842 1.00 92.12 67 ASN A N 1
ATOM 496 C CA . ASN A 1 67 ? 56.014 -9.863 -59.753 1.00 92.12 67 ASN A CA 1
ATOM 497 C C . ASN A 1 67 ? 56.781 -8.538 -59.692 1.00 92.12 67 ASN A C 1
ATOM 499 O O . ASN A 1 67 ? 58.009 -8.543 -59.608 1.00 92.12 67 ASN A O 1
ATOM 503 N N . PHE A 1 68 ? 56.069 -7.410 -59.703 1.00 93.31 68 PHE A N 1
ATOM 504 C CA . PHE A 1 68 ? 56.662 -6.088 -59.629 1.00 93.31 68 PHE A CA 1
ATOM 505 C C . PHE A 1 68 ? 55.762 -5.127 -58.854 1.00 93.31 68 PHE A C 1
ATOM 507 O O . PHE A 1 68 ? 54.606 -4.928 -59.222 1.00 93.31 68 PHE A O 1
ATOM 514 N N . ASP A 1 69 ? 56.319 -4.533 -57.799 1.00 93.69 69 ASP A N 1
ATOM 515 C CA . ASP A 1 69 ? 55.621 -3.558 -56.965 1.00 93.69 69 ASP A CA 1
ATOM 516 C C . ASP A 1 69 ? 55.485 -2.222 -57.704 1.00 93.69 69 ASP A C 1
ATOM 518 O O . ASP A 1 69 ? 56.474 -1.641 -58.161 1.00 93.69 69 ASP A O 1
ATOM 522 N N . ASP A 1 70 ? 54.253 -1.743 -57.840 1.00 93.06 70 ASP A N 1
ATOM 523 C CA . ASP A 1 70 ? 53.924 -0.459 -58.459 1.00 93.06 70 ASP A CA 1
ATOM 524 C C . ASP A 1 70 ? 53.657 0.658 -57.435 1.00 93.06 70 ASP A C 1
ATOM 526 O O . ASP A 1 70 ? 53.344 1.787 -57.821 1.00 93.06 70 ASP A O 1
ATOM 530 N N . GLY A 1 71 ? 53.810 0.370 -56.138 1.00 91.12 71 GLY A N 1
ATOM 531 C CA . GLY A 1 71 ? 53.542 1.302 -55.048 1.00 91.12 71 GLY A CA 1
ATOM 532 C C . GLY A 1 71 ? 52.056 1.466 -54.721 1.00 91.12 71 GLY A C 1
ATOM 533 O O . GLY A 1 71 ? 51.709 2.385 -53.982 1.00 91.12 71 GLY A O 1
ATOM 534 N N . SER A 1 72 ? 51.177 0.605 -55.248 1.00 92.94 72 SER A N 1
ATOM 535 C CA . SER A 1 72 ? 49.730 0.640 -54.981 1.00 92.94 72 SER A CA 1
ATOM 536 C C . SER A 1 72 ? 49.313 0.020 -53.639 1.00 92.94 72 SER A C 1
ATOM 538 O O . SER A 1 72 ? 48.117 -0.054 -53.362 1.00 92.94 72 SER A O 1
ATOM 540 N N . CYS A 1 73 ? 50.250 -0.450 -52.810 1.00 93.88 73 CYS A N 1
ATOM 541 C CA . CYS A 1 73 ? 49.956 -1.121 -51.541 1.00 93.88 73 CYS A CA 1
ATOM 542 C C . CYS A 1 73 ? 49.160 -0.244 -50.558 1.00 93.88 73 CYS A C 1
ATOM 544 O O . CYS A 1 73 ? 49.632 0.806 -50.126 1.00 93.88 73 CYS A O 1
ATOM 546 N N . LEU A 1 74 ? 47.985 -0.731 -50.153 1.00 93.38 74 LEU A N 1
ATOM 547 C CA . LEU A 1 74 ? 47.104 -0.108 -49.166 1.00 93.38 74 LEU A CA 1
ATOM 548 C C . LEU A 1 74 ? 47.381 -0.708 -47.783 1.00 93.38 74 LEU A C 1
ATOM 550 O O . LEU A 1 74 ? 47.121 -1.890 -47.542 1.00 93.38 74 LEU A O 1
ATOM 554 N N . LEU A 1 75 ? 47.932 0.103 -46.880 1.00 90.94 75 LEU A N 1
ATOM 555 C CA . LEU A 1 75 ? 48.410 -0.338 -45.559 1.00 90.94 75 LEU A CA 1
ATOM 556 C C . LEU A 1 75 ? 47.641 0.286 -44.389 1.00 90.94 75 LEU A C 1
ATOM 558 O O . LEU A 1 75 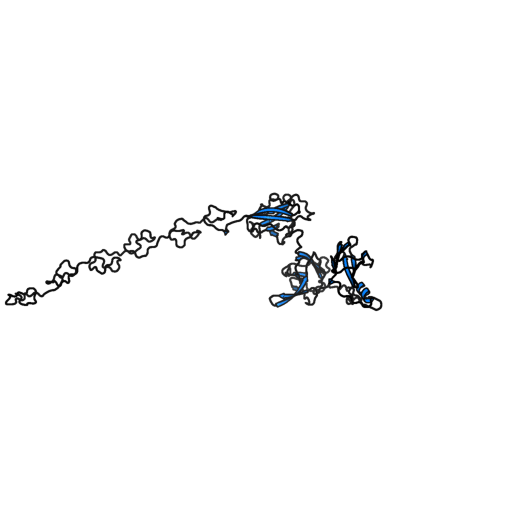? 47.883 -0.069 -43.233 1.00 90.94 75 LEU A O 1
ATOM 562 N N . VAL A 1 76 ? 46.731 1.226 -44.656 1.00 93.56 76 VAL A N 1
ATOM 563 C CA . VAL A 1 76 ? 45.967 1.892 -43.599 1.00 93.56 76 VAL A CA 1
ATOM 564 C C . VAL A 1 76 ? 44.671 1.133 -43.349 1.00 93.56 76 VAL A C 1
ATOM 566 O O . VAL A 1 76 ? 43.685 1.284 -44.070 1.00 93.56 76 VAL A O 1
ATOM 569 N N . PHE A 1 77 ? 44.693 0.318 -42.300 1.00 93.50 77 PHE A N 1
ATOM 570 C CA . PHE A 1 77 ? 43.535 -0.416 -41.804 1.00 93.50 77 PHE A CA 1
ATOM 571 C C . PHE A 1 77 ? 42.684 0.440 -40.862 1.00 93.50 77 PHE A C 1
ATOM 573 O O . PHE A 1 77 ? 43.199 1.252 -40.085 1.00 93.50 77 PHE A O 1
ATOM 580 N N . GLY A 1 78 ? 41.374 0.248 -40.926 1.00 94.19 78 GLY A N 1
ATOM 581 C CA . GLY A 1 78 ? 40.412 0.833 -40.002 1.00 94.19 78 GLY A CA 1
ATOM 582 C C . GLY A 1 78 ? 39.002 0.772 -40.566 1.00 94.19 78 GLY A C 1
ATOM 583 O O . GLY A 1 78 ? 38.791 0.353 -41.699 1.00 94.19 78 GLY A O 1
ATOM 584 N N . CYS A 1 79 ? 38.025 1.243 -39.799 1.00 96.19 79 CYS A N 1
ATOM 585 C CA . CYS A 1 79 ? 36.652 1.266 -40.277 1.00 96.19 79 CYS A CA 1
ATOM 586 C C . CYS A 1 79 ? 36.474 2.236 -41.458 1.00 96.19 79 CYS A C 1
ATOM 588 O O . CYS A 1 79 ? 36.687 3.444 -41.316 1.00 96.19 79 CYS A O 1
ATOM 590 N N . THR A 1 80 ? 36.020 1.715 -42.600 1.00 94.62 80 THR A N 1
ATOM 591 C CA . THR A 1 80 ? 35.743 2.502 -43.815 1.00 94.62 80 THR A CA 1
ATOM 592 C C . THR A 1 80 ? 34.281 2.951 -43.933 1.00 94.62 80 THR A C 1
ATOM 594 O O . THR A 1 80 ? 33.939 3.698 -44.849 1.00 94.62 80 THR A O 1
ATOM 597 N N . ASP A 1 81 ? 33.400 2.497 -43.037 1.00 93.62 81 ASP A N 1
ATOM 598 C CA . ASP A 1 81 ? 31.987 2.891 -43.010 1.00 93.62 81 ASP A CA 1
ATOM 599 C C . ASP A 1 81 ? 31.830 4.296 -42.413 1.00 93.62 81 ASP A C 1
ATOM 601 O O . ASP A 1 81 ? 32.098 4.520 -41.235 1.00 93.62 81 ASP A O 1
ATOM 605 N N . THR A 1 82 ? 31.353 5.246 -43.220 1.00 93.56 82 THR A N 1
ATOM 606 C CA . THR A 1 82 ? 31.165 6.653 -42.828 1.00 93.56 82 THR A CA 1
ATOM 607 C C . THR A 1 82 ? 30.076 6.871 -41.776 1.00 93.56 82 THR A C 1
ATOM 609 O O . THR A 1 82 ? 29.979 7.966 -41.222 1.00 93.56 82 THR A O 1
ATOM 612 N N . THR A 1 83 ? 29.246 5.862 -41.507 1.00 89.69 83 THR A N 1
ATOM 613 C CA . THR A 1 83 ? 28.160 5.903 -40.516 1.00 89.69 83 THR A CA 1
ATOM 614 C C . THR A 1 83 ? 28.543 5.284 -39.166 1.00 89.69 83 THR A C 1
ATOM 616 O O . THR A 1 83 ? 27.794 5.407 -38.189 1.00 89.69 83 THR A O 1
ATOM 619 N N . ALA A 1 84 ? 29.713 4.643 -39.089 1.00 92.81 84 ALA A N 1
ATOM 620 C CA . ALA A 1 84 ? 30.234 4.038 -37.870 1.00 92.81 84 ALA A CA 1
ATOM 621 C C . ALA A 1 84 ? 30.890 5.073 -36.941 1.00 92.81 84 ALA A C 1
ATOM 623 O O . ALA A 1 84 ? 31.486 6.057 -37.380 1.00 92.81 84 ALA A O 1
ATOM 624 N N . LEU A 1 85 ? 30.845 4.814 -35.632 1.00 91.62 85 LEU A N 1
ATOM 625 C CA . LEU A 1 85 ? 31.393 5.712 -34.606 1.00 91.62 85 LEU A CA 1
ATOM 626 C C . LEU A 1 85 ? 32.913 5.874 -34.666 1.00 91.62 85 LEU A C 1
ATOM 628 O O . LEU A 1 85 ? 33.446 6.916 -34.291 1.00 91.62 85 LEU A O 1
ATOM 632 N N . ASN A 1 86 ? 33.612 4.840 -35.116 1.00 93.81 86 ASN A N 1
ATOM 633 C CA . ASN A 1 86 ? 35.062 4.815 -35.257 1.00 93.81 86 ASN A CA 1
ATOM 634 C C . ASN A 1 86 ? 35.502 4.889 -36.726 1.00 93.81 86 ASN A C 1
ATOM 636 O O . ASN A 1 86 ? 36.578 4.386 -37.054 1.00 93.81 86 ASN A O 1
ATOM 640 N N . PHE A 1 87 ? 34.685 5.502 -37.594 1.00 94.81 87 PHE A N 1
ATOM 641 C CA . PHE A 1 87 ? 35.062 5.786 -38.976 1.00 94.81 87 PHE A CA 1
ATOM 642 C C . PHE A 1 87 ? 36.442 6.449 -39.032 1.00 94.81 87 PHE A C 1
ATOM 644 O O . PHE A 1 87 ? 36.673 7.499 -38.424 1.00 94.81 87 PHE A O 1
ATOM 651 N N . ASN A 1 88 ? 37.355 5.845 -39.787 1.00 94.62 88 ASN A N 1
ATOM 652 C CA . ASN A 1 88 ? 38.676 6.393 -40.021 1.00 94.62 88 ASN A CA 1
ATOM 653 C C . ASN A 1 88 ? 38.737 6.944 -41.455 1.00 94.62 88 ASN A C 1
ATOM 655 O O . ASN A 1 88 ? 38.841 6.160 -42.396 1.00 94.62 88 ASN A O 1
ATOM 659 N N . PRO A 1 89 ? 38.744 8.277 -41.655 1.00 94.88 89 PRO A N 1
ATOM 660 C CA . PRO A 1 89 ? 38.790 8.867 -42.994 1.00 94.88 89 PRO A CA 1
ATOM 661 C C . PRO A 1 89 ? 40.101 8.600 -43.747 1.00 94.88 89 PRO A C 1
ATOM 663 O O . PRO A 1 89 ? 40.187 8.921 -44.929 1.00 94.88 89 PRO A O 1
ATOM 666 N N . LEU A 1 90 ? 41.123 8.069 -43.070 1.00 93.12 90 LEU A N 1
ATOM 667 C CA . LEU A 1 90 ? 42.394 7.668 -43.670 1.00 93.12 90 LEU A CA 1
ATOM 668 C C . LEU A 1 90 ? 42.467 6.162 -43.954 1.00 93.12 90 LEU A C 1
ATOM 670 O O . LEU A 1 90 ? 43.451 5.733 -44.545 1.00 93.12 90 LEU A O 1
ATOM 674 N N . ALA A 1 91 ? 41.488 5.362 -43.513 1.00 93.56 91 ALA A N 1
ATOM 675 C CA . ALA A 1 91 ? 41.481 3.930 -43.779 1.00 93.56 91 ALA A CA 1
ATOM 676 C C . ALA A 1 91 ? 41.188 3.655 -45.257 1.00 93.56 91 ALA A C 1
ATOM 678 O O . ALA A 1 91 ? 40.208 4.138 -45.822 1.00 93.56 91 ALA A O 1
ATOM 679 N N . GLU A 1 92 ? 42.048 2.847 -45.860 1.00 91.00 92 GLU A N 1
ATOM 680 C CA . GLU A 1 92 ? 41.935 2.368 -47.239 1.00 91.00 92 GLU A CA 1
ATOM 681 C C . GLU A 1 92 ? 41.474 0.902 -47.272 1.00 91.00 92 GLU A C 1
ATOM 683 O O . GLU A 1 92 ? 40.973 0.424 -48.289 1.00 91.00 92 GLU A O 1
ATOM 688 N N . CYS A 1 93 ? 41.614 0.209 -46.138 1.00 92.19 93 CYS A N 1
ATOM 689 C CA . CYS A 1 93 ? 41.281 -1.192 -45.936 1.00 92.19 93 CYS A CA 1
ATOM 690 C C . CYS A 1 93 ? 40.352 -1.344 -44.727 1.00 92.19 93 CYS A C 1
ATOM 692 O O . CYS A 1 93 ? 40.721 -0.946 -43.620 1.00 92.19 93 CYS A O 1
ATOM 694 N N . ASP A 1 94 ? 39.190 -1.972 -44.919 1.00 93.00 94 ASP A N 1
ATOM 695 C CA . ASP A 1 94 ? 38.301 -2.319 -43.807 1.00 93.00 94 ASP A CA 1
ATOM 696 C C . ASP A 1 94 ? 38.894 -3.466 -42.979 1.00 93.00 94 ASP A C 1
ATOM 698 O O . ASP A 1 94 ? 39.211 -4.535 -43.504 1.00 93.00 94 ASP A O 1
ATOM 702 N N . ASP A 1 95 ? 39.040 -3.248 -41.676 1.00 93.81 95 ASP A N 1
ATOM 703 C CA . ASP A 1 95 ? 39.524 -4.239 -40.711 1.00 93.81 95 ASP A CA 1
ATOM 704 C C . ASP A 1 95 ? 38.396 -4.873 -39.887 1.00 93.81 95 ASP A C 1
ATOM 706 O O . ASP A 1 95 ? 38.659 -5.594 -38.923 1.00 93.81 95 ASP A O 1
ATOM 710 N N . SER A 1 96 ? 37.135 -4.616 -40.258 1.00 92.94 96 SER A N 1
ATOM 711 C CA . SER A 1 96 ? 35.947 -5.053 -39.516 1.00 92.94 96 SER A CA 1
ATOM 712 C C . SER A 1 96 ? 35.872 -4.501 -38.085 1.00 92.94 96 SER A C 1
ATOM 714 O O . SER A 1 96 ? 35.122 -5.026 -37.261 1.00 92.94 96 SER A O 1
ATOM 716 N N . SER A 1 97 ? 36.611 -3.430 -37.769 1.00 93.81 97 SER A N 1
ATOM 717 C CA . SER A 1 97 ? 36.530 -2.756 -36.468 1.00 93.81 97 SER A CA 1
ATOM 718 C C . SER A 1 97 ? 35.313 -1.840 -36.332 1.00 93.81 97 SER A C 1
ATOM 720 O O . SER A 1 97 ? 35.120 -1.268 -35.261 1.00 93.81 97 SER A O 1
ATOM 722 N N . CYS A 1 98 ? 34.506 -1.663 -37.385 1.00 94.50 98 CYS A N 1
ATOM 723 C CA . CYS A 1 98 ? 33.385 -0.728 -37.401 1.00 94.50 98 CYS A CA 1
ATOM 724 C C . CYS A 1 98 ? 32.407 -0.935 -36.234 1.00 94.50 98 CYS A C 1
ATOM 726 O O . CYS A 1 98 ? 31.787 -1.987 -36.077 1.00 94.50 98 CYS A O 1
ATOM 728 N N . ILE A 1 99 ? 32.230 0.118 -35.440 1.00 93.50 99 ILE A N 1
ATOM 729 C CA . ILE A 1 99 ? 31.267 0.196 -34.347 1.00 93.50 99 ILE A CA 1
ATOM 730 C C . ILE A 1 99 ? 30.012 0.869 -34.893 1.00 93.50 99 ILE A C 1
ATOM 732 O O . ILE A 1 99 ? 30.002 2.076 -35.147 1.00 93.50 99 ILE A O 1
ATOM 736 N N . ALA A 1 100 ? 28.951 0.084 -35.071 1.00 91.31 100 ALA A N 1
ATOM 737 C CA . ALA A 1 100 ? 27.665 0.596 -35.526 1.00 91.31 100 ALA A CA 1
ATOM 738 C C . ALA A 1 100 ? 27.102 1.627 -34.536 1.00 91.31 100 ALA A C 1
ATOM 740 O O . ALA A 1 100 ? 27.132 1.417 -33.321 1.00 91.31 100 ALA A O 1
ATOM 741 N N . SER A 1 101 ? 26.554 2.719 -35.066 1.00 91.38 101 SER A N 1
ATOM 742 C CA . SER A 1 101 ? 25.814 3.709 -34.283 1.00 91.38 101 SER A CA 1
ATOM 743 C C . SER A 1 101 ? 24.448 3.130 -33.903 1.00 91.38 101 SER A C 1
ATOM 745 O O . SER A 1 101 ? 23.573 2.979 -34.757 1.00 91.38 101 SER A O 1
ATOM 747 N N . LEU A 1 102 ? 24.263 2.783 -32.630 1.00 93.50 102 LEU A N 1
ATOM 748 C CA . LEU A 1 102 ? 22.981 2.383 -32.066 1.00 93.50 102 LEU A CA 1
ATOM 749 C C . LEU A 1 102 ? 22.381 3.556 -31.294 1.00 93.50 102 LEU A C 1
ATOM 751 O O . LEU A 1 102 ? 22.833 3.905 -30.202 1.00 93.50 102 LEU A O 1
ATOM 755 N N . TYR A 1 103 ? 21.351 4.137 -31.895 1.00 93.81 103 TYR A N 1
ATOM 756 C CA . TYR A 1 103 ? 20.584 5.239 -31.337 1.00 93.81 103 TYR A CA 1
ATOM 757 C C . TYR A 1 103 ? 19.641 4.759 -30.230 1.00 93.81 103 TYR A C 1
ATOM 759 O O . TYR A 1 103 ? 19.012 3.703 -30.345 1.00 93.81 103 TYR A O 1
ATOM 767 N N . GLY A 1 104 ? 19.542 5.545 -29.167 1.00 95.44 104 GLY A N 1
ATOM 768 C CA . GLY A 1 104 ? 18.585 5.354 -28.085 1.00 95.44 104 GLY A CA 1
ATOM 769 C C . GLY A 1 104 ? 18.982 6.163 -26.859 1.00 95.44 104 GLY A C 1
ATOM 770 O O . GLY A 1 104 ? 20.043 6.781 -26.833 1.00 95.44 104 GLY A O 1
ATOM 771 N N . CYS A 1 105 ? 18.160 6.122 -25.815 1.00 96.88 105 CYS A N 1
ATOM 772 C CA . CYS A 1 105 ? 18.485 6.824 -24.584 1.00 96.88 105 CYS A CA 1
ATOM 773 C C . CYS A 1 105 ? 19.718 6.219 -23.893 1.00 96.88 105 CYS A C 1
ATOM 775 O O . CYS A 1 105 ? 19.703 5.053 -23.491 1.00 96.88 105 CYS A O 1
ATOM 777 N N . THR A 1 106 ? 20.767 7.023 -23.707 1.00 95.94 106 THR A N 1
ATOM 778 C CA . THR A 1 106 ? 22.006 6.608 -23.024 1.00 95.94 106 THR A CA 1
ATOM 779 C C . THR A 1 106 ? 22.056 7.002 -21.545 1.00 95.94 106 THR A C 1
ATOM 781 O O . THR A 1 106 ? 23.011 6.654 -20.853 1.00 95.94 106 THR A O 1
ATOM 784 N N . ASP A 1 107 ? 21.066 7.751 -21.055 1.00 95.44 107 ASP A N 1
ATOM 785 C CA . ASP A 1 107 ? 20.962 8.169 -19.654 1.00 95.44 107 ASP A CA 1
ATOM 786 C C . ASP A 1 107 ? 20.466 7.006 -18.786 1.00 95.44 107 ASP A C 1
ATOM 788 O O . ASP A 1 107 ? 19.347 6.532 -18.962 1.00 95.44 107 ASP A O 1
ATOM 792 N N . SER A 1 108 ? 21.288 6.544 -17.841 1.00 95.06 108 SER A N 1
ATOM 793 C CA . SER A 1 108 ? 20.962 5.404 -16.977 1.00 95.06 108 SER A CA 1
ATOM 794 C C . SER A 1 108 ? 19.887 5.695 -15.927 1.00 95.06 108 SER A C 1
ATOM 796 O O . SER A 1 108 ? 19.416 4.759 -15.280 1.00 95.06 108 SER A O 1
ATOM 798 N N . LEU A 1 109 ? 19.512 6.963 -15.736 1.00 91.69 109 LEU A N 1
ATOM 799 C CA . LEU A 1 109 ? 18.421 7.364 -14.847 1.00 91.69 109 LEU A CA 1
ATOM 800 C C . LEU A 1 109 ? 17.067 7.445 -15.567 1.00 91.69 109 LEU A C 1
ATOM 802 O O . LEU A 1 109 ? 16.036 7.528 -14.899 1.00 91.69 109 LEU A O 1
ATOM 806 N N . ALA A 1 110 ? 17.055 7.387 -16.901 1.00 94.31 110 ALA A N 1
ATOM 807 C CA . ALA A 1 110 ? 15.835 7.434 -17.692 1.00 94.31 110 ALA A CA 1
ATOM 808 C C . ALA A 1 110 ? 15.084 6.099 -17.666 1.00 94.31 110 ALA A C 1
ATOM 810 O O . ALA A 1 110 ? 15.683 5.023 -17.739 1.00 94.31 110 ALA A O 1
ATOM 811 N N . CYS A 1 111 ? 13.750 6.138 -17.656 1.00 92.75 111 CYS A N 1
ATOM 812 C CA . CYS A 1 111 ? 12.956 4.903 -17.636 1.00 92.75 111 CYS A CA 1
ATOM 813 C C . CYS A 1 111 ? 13.005 4.117 -18.960 1.00 92.75 111 CYS A C 1
ATOM 815 O O . CYS A 1 111 ? 12.702 2.925 -18.978 1.00 92.75 111 CYS A O 1
ATOM 817 N N . ASN A 1 112 ? 13.402 4.756 -20.063 1.00 94.12 112 ASN A N 1
ATOM 818 C CA . ASN A 1 112 ? 13.625 4.122 -21.365 1.00 94.12 112 ASN A CA 1
ATOM 819 C C . ASN A 1 112 ? 15.117 3.965 -21.711 1.00 94.12 112 ASN A C 1
ATOM 821 O O . ASN A 1 112 ? 15.458 3.863 -22.892 1.00 94.12 112 ASN A O 1
ATOM 825 N N . TYR A 1 113 ? 15.997 3.947 -20.703 1.00 95.81 113 TYR A N 1
ATOM 826 C CA . TYR A 1 113 ? 17.424 3.684 -20.879 1.00 95.81 113 TYR A CA 1
ATOM 827 C C . TYR A 1 113 ? 17.672 2.422 -21.717 1.00 95.81 113 TYR A C 1
ATOM 829 O O . TYR A 1 113 ? 17.163 1.338 -21.419 1.00 95.81 113 TYR A O 1
ATOM 837 N N . ASN A 1 114 ? 18.502 2.551 -22.750 1.00 96.00 114 ASN A N 1
ATOM 838 C CA . ASN A 1 114 ? 18.935 1.445 -23.587 1.00 96.00 114 ASN A CA 1
ATOM 839 C C . ASN A 1 114 ? 20.423 1.169 -23.351 1.00 96.00 114 ASN A C 1
ATOM 841 O O . ASN A 1 114 ? 21.289 1.875 -23.856 1.00 96.00 114 ASN A O 1
ATOM 845 N N . VAL A 1 115 ? 20.720 0.076 -22.643 1.00 96.00 115 VAL A N 1
ATOM 846 C CA . VAL A 1 115 ? 22.098 -0.352 -22.335 1.00 96.00 115 VAL A CA 1
ATOM 847 C C . VAL A 1 115 ? 22.955 -0.639 -23.573 1.00 96.00 115 VAL A C 1
ATOM 849 O O . VAL A 1 115 ? 24.180 -0.622 -23.494 1.00 96.00 115 VAL A O 1
ATOM 852 N N . PHE A 1 116 ? 22.329 -0.911 -24.718 1.00 93.62 116 PHE A N 1
ATOM 853 C CA . PHE A 1 116 ? 23.037 -1.155 -25.970 1.00 93.62 116 PHE A CA 1
ATOM 854 C C . PHE A 1 116 ? 23.256 0.125 -26.782 1.00 93.62 116 PHE A C 1
ATOM 856 O O . PHE A 1 116 ? 24.061 0.105 -27.715 1.00 93.62 116 PHE A O 1
ATOM 863 N N . ALA A 1 117 ? 22.538 1.213 -26.476 1.00 95.06 117 ALA A N 1
ATOM 864 C CA . ALA A 1 117 ? 22.687 2.468 -27.197 1.00 95.06 117 ALA A CA 1
ATOM 865 C C . ALA A 1 117 ? 24.068 3.067 -26.918 1.00 95.06 117 ALA A C 1
ATOM 867 O O . ALA A 1 117 ? 24.521 3.146 -25.776 1.00 95.06 117 ALA A O 1
ATOM 868 N N . ASN A 1 118 ? 24.740 3.491 -27.983 1.00 92.88 118 ASN A N 1
ATOM 869 C CA . ASN A 1 118 ? 26.038 4.159 -27.922 1.00 92.88 118 ASN A CA 1
ATOM 870 C C . ASN A 1 118 ? 25.986 5.581 -28.503 1.00 92.88 118 ASN A C 1
ATOM 872 O O . ASN A 1 118 ? 26.989 6.294 -28.461 1.00 92.88 118 ASN A O 1
ATOM 876 N N . VAL A 1 119 ? 24.818 6.000 -28.998 1.00 94.38 119 VAL A N 1
ATOM 877 C CA . VAL A 1 119 ? 24.523 7.363 -29.433 1.00 94.38 119 VAL A CA 1
ATOM 878 C C . VAL A 1 119 ? 23.193 7.793 -28.834 1.00 94.38 119 VAL A C 1
ATOM 880 O O . VAL A 1 119 ? 22.172 7.151 -29.078 1.00 94.38 119 VAL A O 1
ATOM 883 N N . ASP A 1 120 ? 23.207 8.892 -28.079 1.00 94.94 120 ASP A N 1
ATOM 884 C CA . ASP A 1 120 ? 21.980 9.501 -27.572 1.00 94.94 120 ASP A CA 1
ATOM 885 C C . ASP A 1 120 ? 21.161 10.093 -28.724 1.00 94.94 120 ASP A C 1
ATOM 887 O O . ASP A 1 120 ? 21.665 10.884 -29.526 1.00 94.94 120 ASP A O 1
ATOM 891 N N . ASP A 1 121 ? 19.892 9.714 -28.800 1.00 95.19 121 ASP A N 1
ATOM 892 C CA . ASP A 1 121 ? 18.930 10.219 -29.780 1.00 95.19 121 ASP A CA 1
ATOM 893 C C . ASP A 1 121 ? 17.945 11.234 -29.183 1.00 95.19 121 ASP A C 1
ATOM 895 O O . ASP A 1 121 ? 16.976 11.617 -29.840 1.00 95.19 121 ASP A O 1
ATOM 899 N N . SER A 1 122 ? 18.194 11.689 -27.948 1.00 94.50 122 SER A N 1
ATOM 900 C CA . SER A 1 122 ? 17.318 12.599 -27.200 1.00 94.50 122 SER A CA 1
ATOM 901 C C . SER A 1 122 ? 15.922 12.026 -26.919 1.00 94.50 122 SER A C 1
ATOM 903 O O . SER A 1 122 ? 14.994 12.782 -26.624 1.00 94.50 122 SER A O 1
ATOM 905 N N . SER A 1 123 ? 15.753 10.700 -26.980 1.00 94.38 123 SER A N 1
ATOM 906 C CA . SER A 1 123 ? 14.494 10.031 -26.631 1.00 94.38 123 SER A CA 1
ATOM 907 C C . SER A 1 123 ? 14.300 9.822 -25.126 1.00 94.38 123 SER A C 1
ATOM 909 O O . SER A 1 123 ? 13.253 9.314 -24.734 1.00 94.38 123 SER A O 1
ATOM 911 N N . CYS A 1 124 ? 15.268 10.181 -24.275 1.00 94.94 124 CYS A N 1
ATOM 912 C CA . CYS A 1 124 ? 15.223 9.912 -22.836 1.00 94.94 124 CYS A CA 1
ATOM 913 C C . CYS A 1 124 ? 13.989 10.502 -22.133 1.00 94.94 124 CYS A C 1
ATOM 915 O O . CYS A 1 124 ? 13.696 11.697 -22.219 1.00 94.94 124 CYS A O 1
ATOM 917 N N . TYR A 1 125 ? 13.303 9.654 -21.374 1.00 94.19 125 TYR A N 1
ATOM 918 C CA . TYR A 1 125 ? 12.207 10.011 -20.486 1.00 94.19 125 TYR A CA 1
ATOM 919 C C . TYR A 1 125 ? 12.739 10.080 -19.056 1.00 94.19 125 TYR A C 1
ATOM 921 O O . TYR A 1 125 ? 13.229 9.088 -18.523 1.00 94.19 125 TYR A O 1
ATOM 929 N N . ASN A 1 126 ? 12.665 11.269 -18.460 1.00 91.00 126 ASN A N 1
ATOM 930 C CA . ASN A 1 126 ? 13.237 11.579 -17.145 1.00 91.00 126 ASN A CA 1
ATOM 931 C C . ASN A 1 126 ? 12.220 12.227 -16.192 1.00 91.00 126 ASN A C 1
ATOM 933 O O . ASN A 1 126 ? 12.555 12.545 -15.051 1.00 91.00 126 ASN A O 1
ATOM 937 N N . LEU A 1 127 ? 10.984 12.459 -16.646 1.00 92.00 127 LEU A N 1
ATOM 938 C CA . LEU A 1 127 ? 9.939 13.055 -15.826 1.00 92.00 127 LEU A CA 1
ATOM 939 C C . LEU A 1 127 ? 9.067 11.942 -15.248 1.00 92.00 127 LEU A C 1
ATOM 941 O O . LEU A 1 127 ? 8.139 11.455 -15.900 1.00 92.00 127 LEU A O 1
ATOM 945 N N . PHE A 1 128 ? 9.422 11.532 -14.032 1.00 92.06 128 PHE A N 1
ATOM 946 C CA . PHE A 1 128 ? 8.674 10.563 -13.241 1.00 92.06 128 PHE A CA 1
ATOM 947 C C . PHE A 1 128 ? 7.395 11.184 -12.686 1.00 92.06 128 PHE A C 1
ATOM 949 O O . PHE A 1 128 ? 7.412 12.298 -12.164 1.00 92.06 128 PHE A O 1
ATOM 956 N N . GLY A 1 129 ? 6.303 10.435 -12.768 1.00 92.88 129 GLY A N 1
ATOM 957 C CA . GLY A 1 129 ? 5.018 10.801 -12.191 1.00 92.88 129 GLY A CA 1
ATOM 958 C C . GLY A 1 129 ? 4.015 9.662 -12.315 1.00 92.88 129 GLY A C 1
ATOM 959 O O . GLY A 1 129 ? 4.318 8.602 -12.867 1.00 92.88 129 GLY A O 1
ATOM 960 N N . CYS A 1 130 ? 2.812 9.879 -11.799 1.00 94.81 130 CYS A N 1
ATOM 961 C CA . CYS A 1 130 ? 1.731 8.915 -11.932 1.00 94.81 130 CYS A CA 1
ATOM 962 C C . CYS A 1 130 ? 0.988 9.136 -13.257 1.00 94.81 130 CYS A C 1
ATOM 964 O O . CYS A 1 130 ? 0.417 10.204 -13.472 1.00 94.81 130 CYS A O 1
ATOM 966 N N . LEU A 1 131 ? 0.961 8.130 -14.136 1.00 93.62 131 LEU A N 1
ATOM 967 C CA . LEU A 1 131 ? 0.205 8.180 -15.398 1.00 93.62 131 LEU A CA 1
ATOM 968 C C . LEU A 1 131 ? -1.190 7.551 -15.313 1.00 93.62 131 LEU A C 1
ATOM 970 O O . LEU A 1 131 ? -1.890 7.483 -16.325 1.00 93.62 131 LEU A O 1
ATOM 974 N N . ASP A 1 132 ? -1.613 7.106 -14.130 1.00 94.31 132 ASP A N 1
ATOM 975 C CA . ASP A 1 132 ? -2.973 6.615 -13.923 1.00 94.31 132 ASP A CA 1
ATOM 976 C C . ASP A 1 132 ? -3.955 7.787 -13.799 1.00 94.31 132 ASP A C 1
ATOM 978 O O . ASP A 1 132 ? -3.893 8.563 -12.851 1.00 94.31 132 ASP A O 1
ATOM 982 N N . SER A 1 133 ? -4.888 7.900 -14.747 1.00 93.88 133 SER A N 1
ATOM 983 C CA . SER A 1 133 ? -5.916 8.949 -14.763 1.00 93.88 133 SER A CA 1
ATOM 984 C C . SER A 1 133 ? -6.907 8.893 -13.593 1.00 93.88 133 SER A C 1
ATOM 986 O O . SER A 1 133 ? -7.672 9.838 -13.415 1.00 93.88 133 SER A O 1
ATOM 988 N N . LEU A 1 134 ? -6.947 7.783 -12.849 1.00 91.31 134 LEU A N 1
ATOM 989 C CA . LEU A 1 134 ? -7.769 7.629 -11.648 1.00 91.31 134 LEU A CA 1
ATOM 990 C C . LEU A 1 134 ? -7.040 8.069 -10.371 1.00 91.31 134 LEU A C 1
ATOM 992 O O . LEU A 1 134 ? -7.685 8.202 -9.333 1.00 91.31 134 LEU A O 1
ATOM 996 N N . ALA A 1 135 ? -5.725 8.294 -10.422 1.00 93.00 135 ALA A N 1
ATOM 997 C CA . ALA A 1 135 ? -4.970 8.773 -9.272 1.00 93.00 135 ALA A CA 1
ATOM 998 C C . ALA A 1 135 ? -5.219 10.267 -9.021 1.00 93.00 135 ALA A C 1
ATOM 1000 O O . ALA A 1 135 ? -5.304 11.077 -9.947 1.00 93.00 135 ALA A O 1
ATOM 1001 N N . TYR A 1 136 ? -5.251 10.651 -7.747 1.00 92.12 136 TYR A N 1
ATOM 1002 C CA . TYR A 1 136 ? -5.398 12.036 -7.302 1.00 92.12 136 TYR A CA 1
ATOM 1003 C C . TYR A 1 136 ? -4.250 12.931 -7.796 1.00 92.12 136 TYR A C 1
ATOM 1005 O O . TYR A 1 136 ? -4.457 14.093 -8.141 1.00 92.12 136 TYR A O 1
ATOM 1013 N N . ASN A 1 137 ? -3.033 12.389 -7.860 1.00 92.88 137 ASN A N 1
ATOM 1014 C CA . ASN A 1 137 ? -1.836 13.085 -8.334 1.00 92.88 137 ASN A CA 1
ATOM 1015 C C . ASN A 1 137 ? -1.421 12.680 -9.761 1.00 92.88 137 ASN A C 1
ATOM 1017 O O . ASN A 1 137 ? -0.231 12.702 -10.081 1.00 92.88 137 ASN A O 1
ATOM 1021 N N . TYR A 1 138 ? -2.390 12.315 -10.607 1.00 93.94 138 TYR A N 1
ATOM 1022 C CA . TYR A 1 138 ? -2.173 12.094 -12.036 1.00 93.94 138 TYR A CA 1
ATOM 1023 C C . TYR A 1 138 ? -1.412 13.266 -12.679 1.00 93.94 138 TYR A C 1
ATOM 1025 O O . TYR A 1 138 ? -1.850 14.419 -12.615 1.00 93.94 138 TYR A O 1
ATOM 1033 N N . ASP A 1 139 ? -0.299 12.966 -13.348 1.00 94.12 139 ASP A N 1
ATOM 1034 C CA . ASP A 1 139 ? 0.513 13.940 -14.070 1.00 94.12 139 ASP A CA 1
ATOM 1035 C C . ASP A 1 139 ? 0.555 13.614 -15.565 1.00 94.12 139 ASP A C 1
ATOM 1037 O O . ASP A 1 139 ? 1.345 12.798 -16.034 1.00 94.12 139 ASP A O 1
ATOM 1041 N N . SER A 1 140 ? -0.270 14.315 -16.344 1.00 94.19 140 SER A N 1
ATOM 1042 C CA . SER A 1 140 ? -0.293 14.186 -17.809 1.00 94.19 140 SER A CA 1
ATOM 1043 C C . SER A 1 140 ? 1.001 14.612 -18.516 1.00 94.19 140 SER A C 1
ATOM 1045 O O . SER A 1 140 ? 1.152 14.341 -19.707 1.00 94.19 140 SER A O 1
ATOM 1047 N N . LEU A 1 141 ? 1.904 15.319 -17.828 1.00 92.06 141 LEU A N 1
ATOM 1048 C CA . LEU A 1 141 ? 3.189 15.744 -18.380 1.00 92.06 141 LEU A CA 1
ATOM 1049 C C . LEU A 1 141 ? 4.288 14.710 -18.138 1.00 92.06 141 LEU A C 1
ATOM 1051 O O . LEU A 1 141 ? 5.302 14.755 -18.839 1.00 92.06 141 LEU A O 1
ATOM 1055 N N . ALA A 1 142 ? 4.100 13.786 -17.192 1.00 93.00 142 ALA A N 1
ATOM 1056 C CA . ALA A 1 142 ? 5.061 12.728 -16.944 1.00 93.00 142 ALA A CA 1
ATOM 1057 C C . ALA A 1 142 ? 5.239 11.846 -18.189 1.00 93.00 142 ALA A C 1
ATOM 1059 O O . ALA A 1 142 ? 4.316 11.586 -18.961 1.00 93.00 142 ALA A O 1
ATOM 1060 N N . ASN A 1 143 ? 6.472 11.399 -18.406 1.00 90.81 143 ASN A N 1
ATOM 1061 C CA . ASN A 1 143 ? 6.822 10.476 -19.486 1.00 90.81 143 ASN A CA 1
ATOM 1062 C C . ASN A 1 143 ? 7.447 9.176 -18.963 1.00 90.81 143 ASN A C 1
ATOM 1064 O O . ASN A 1 143 ? 7.676 8.252 -19.741 1.00 90.81 143 ASN A O 1
ATOM 1068 N N . CYS A 1 144 ? 7.629 9.080 -17.645 1.00 92.25 144 CYS A N 1
ATOM 1069 C CA . CYS A 1 144 ? 7.944 7.860 -16.922 1.00 92.25 144 CYS A CA 1
ATOM 1070 C C . CYS A 1 144 ? 6.865 7.591 -15.880 1.00 92.25 144 CYS A C 1
ATOM 1072 O O . CYS A 1 144 ? 6.721 8.353 -14.925 1.00 92.25 144 CYS A O 1
ATOM 1074 N N . ASN A 1 145 ? 6.123 6.497 -16.052 1.00 92.75 145 ASN A N 1
ATOM 1075 C CA . ASN A 1 145 ? 5.159 6.076 -15.045 1.00 92.75 145 ASN A CA 1
ATOM 1076 C C . ASN A 1 145 ? 5.884 5.462 -13.847 1.00 92.75 145 ASN A C 1
ATOM 1078 O O . ASN A 1 145 ? 6.567 4.448 -13.997 1.00 92.75 145 ASN A O 1
ATOM 1082 N N . ASP A 1 146 ? 5.664 6.029 -12.670 1.00 90.62 146 ASP A N 1
ATOM 1083 C CA . ASP A 1 146 ? 6.018 5.413 -11.399 1.00 90.62 146 ASP A CA 1
ATOM 1084 C C . ASP A 1 146 ? 4.742 5.188 -10.587 1.00 90.62 146 ASP A C 1
ATOM 1086 O O . ASP A 1 146 ? 4.201 6.099 -9.959 1.00 90.62 146 ASP A O 1
ATOM 1090 N N . SER A 1 147 ? 4.252 3.946 -10.602 1.00 87.50 147 SER A N 1
ATOM 1091 C CA . SER A 1 147 ? 3.033 3.575 -9.885 1.00 87.50 147 SER A CA 1
ATOM 1092 C C . SER A 1 147 ? 3.172 3.681 -8.367 1.00 87.50 147 SER A C 1
ATOM 1094 O O . SER A 1 147 ? 2.157 3.725 -7.683 1.00 87.50 147 SER A O 1
ATOM 1096 N N . SER A 1 148 ? 4.397 3.713 -7.829 1.00 88.44 148 SER A N 1
ATOM 1097 C CA . SER A 1 148 ? 4.623 3.896 -6.390 1.00 88.44 148 SER A CA 1
ATOM 1098 C C . SER A 1 148 ? 4.408 5.338 -5.933 1.00 88.44 148 SER A C 1
ATOM 1100 O O . SER A 1 148 ? 4.217 5.582 -4.745 1.00 88.44 148 SER A O 1
ATOM 1102 N N . LEU A 1 149 ? 4.413 6.287 -6.875 1.00 88.38 149 LEU A N 1
ATOM 1103 C CA . LEU A 1 149 ? 4.084 7.681 -6.609 1.00 88.38 149 LEU A CA 1
ATOM 1104 C C . LEU A 1 149 ? 2.584 7.950 -6.701 1.00 88.38 149 LEU A C 1
ATOM 1106 O O . LEU A 1 149 ? 2.163 9.006 -6.245 1.00 88.38 149 LEU A O 1
ATOM 1110 N N . CYS A 1 150 ? 1.788 7.061 -7.303 1.00 92.00 150 CYS A N 1
ATOM 1111 C CA . CYS A 1 150 ? 0.345 7.254 -7.420 1.00 92.00 150 CYS A CA 1
ATOM 1112 C C . CYS A 1 150 ? -0.307 7.298 -6.034 1.00 92.00 150 CYS A C 1
ATOM 1114 O O . CYS A 1 150 ? -0.039 6.444 -5.196 1.00 92.00 150 CYS A O 1
ATOM 1116 N N . LEU A 1 151 ? -1.150 8.307 -5.822 1.00 92.12 151 LEU A N 1
ATOM 1117 C CA . LEU A 1 151 ? -1.968 8.486 -4.629 1.00 92.12 151 LEU A CA 1
ATOM 1118 C C . LEU A 1 151 ? -3.431 8.405 -5.038 1.00 92.12 151 LEU A C 1
ATOM 1120 O O . LEU A 1 151 ? -3.882 9.202 -5.861 1.00 92.12 151 LEU A O 1
ATOM 1124 N N . TYR A 1 152 ? -4.176 7.476 -4.459 1.00 93.56 152 TYR A N 1
ATOM 1125 C CA . TYR A 1 152 ? -5.613 7.343 -4.675 1.00 93.56 152 TYR A CA 1
ATOM 1126 C C . TYR A 1 152 ? -6.410 7.990 -3.544 1.00 93.56 152 TYR A C 1
ATOM 1128 O O . TYR A 1 152 ? -5.957 8.078 -2.404 1.00 93.56 152 TYR A O 1
ATOM 1136 N N . GLU A 1 153 ? -7.610 8.455 -3.873 1.00 94.31 153 GLU A N 1
ATOM 1137 C CA . GLU A 1 153 ? -8.591 8.959 -2.918 1.00 94.31 153 GLU A CA 1
ATOM 1138 C C . GLU A 1 153 ? -9.740 7.952 -2.830 1.00 94.31 153 GLU A C 1
ATOM 1140 O O . GLU A 1 153 ? -10.246 7.497 -3.857 1.00 94.31 153 GLU A O 1
ATOM 1145 N N . TYR A 1 154 ? -10.135 7.593 -1.612 1.00 95.94 154 TYR A N 1
ATOM 1146 C CA . TYR A 1 154 ? -11.168 6.596 -1.355 1.00 95.94 154 TYR A CA 1
ATOM 1147 C C . TYR A 1 154 ? -12.280 7.169 -0.484 1.00 95.94 154 TYR A C 1
ATOM 1149 O O . TYR A 1 154 ? -12.040 7.951 0.437 1.00 95.94 154 TYR A O 1
ATOM 1157 N N . ASN A 1 155 ? -13.510 6.744 -0.751 1.00 97.38 155 ASN A N 1
ATOM 1158 C CA . ASN A 1 155 ? -14.674 7.123 0.034 1.00 97.38 155 ASN A CA 1
ATOM 1159 C C . ASN A 1 155 ? -14.715 6.317 1.335 1.00 97.38 155 ASN A C 1
ATOM 1161 O O . ASN A 1 155 ? -14.916 5.100 1.321 1.00 97.38 155 ASN A O 1
ATOM 1165 N N . VAL A 1 156 ? -14.570 7.007 2.465 1.00 97.81 156 VAL A N 1
ATOM 1166 C CA . VAL A 1 156 ? -14.669 6.417 3.803 1.00 97.81 156 VAL A CA 1
ATOM 1167 C C . VAL A 1 156 ? -15.962 6.882 4.454 1.00 97.81 156 VAL A C 1
ATOM 1169 O O . VAL A 1 156 ? -16.156 8.077 4.671 1.00 97.81 156 VAL A O 1
ATOM 1172 N N . THR A 1 157 ? -16.855 5.944 4.761 1.00 97.62 157 THR A N 1
ATOM 1173 C CA . THR A 1 157 ? -18.093 6.229 5.498 1.00 97.62 157 THR A CA 1
ATOM 1174 C C . THR A 1 157 ? -17.869 5.993 6.981 1.00 97.62 157 THR A C 1
ATOM 1176 O O . THR A 1 157 ? -17.612 4.866 7.398 1.00 97.62 157 THR A O 1
ATOM 1179 N N . PHE A 1 158 ? -17.942 7.064 7.762 1.00 97.38 158 PHE A N 1
ATOM 1180 C CA . PHE A 1 158 ? -17.889 7.032 9.217 1.00 97.38 158 PHE A CA 1
ATOM 1181 C C . PHE A 1 158 ? -19.285 6.790 9.766 1.00 97.38 158 PHE A C 1
ATOM 1183 O O . PHE A 1 158 ? -20.230 7.433 9.312 1.00 97.38 158 PHE A O 1
ATOM 1190 N N . GLN A 1 159 ? -19.384 5.920 10.767 1.00 96.19 159 GLN A N 1
ATOM 1191 C CA . GLN A 1 159 ? -20.629 5.597 11.450 1.00 96.19 159 GLN A CA 1
ATOM 1192 C C . GLN A 1 159 ? -20.448 5.816 12.956 1.00 96.19 159 GLN A C 1
ATOM 1194 O O . GLN A 1 159 ? -19.549 5.241 13.571 1.00 96.19 159 GLN A O 1
ATOM 1199 N N . LEU A 1 160 ? -21.276 6.676 13.545 1.00 94.31 160 LEU A N 1
ATOM 1200 C CA . LEU A 1 160 ? -21.274 6.987 14.972 1.00 94.31 160 LEU A CA 1
ATOM 1201 C C . LEU A 1 160 ? -22.605 6.551 15.573 1.00 94.31 160 LEU A C 1
ATOM 1203 O O . LEU A 1 160 ? -23.653 7.115 15.264 1.00 94.31 160 LEU A O 1
ATOM 1207 N N . ASP A 1 161 ? -22.547 5.574 16.462 1.00 92.12 161 ASP A N 1
ATOM 1208 C CA . ASP A 1 161 ? -23.703 5.105 17.202 1.00 92.12 161 ASP A CA 1
ATOM 1209 C C . ASP A 1 161 ? -23.934 5.967 18.449 1.00 92.12 161 ASP A C 1
ATOM 1211 O O . ASP A 1 161 ? -23.082 6.060 19.338 1.00 92.12 161 ASP A O 1
ATOM 1215 N N . LEU A 1 162 ? -25.106 6.599 18.513 1.00 89.62 162 LEU A N 1
ATOM 1216 C CA . LEU A 1 162 ? -25.556 7.395 19.656 1.00 89.62 162 LEU A CA 1
ATOM 1217 C C . LEU A 1 162 ? -26.786 6.796 20.347 1.00 89.62 162 LEU A C 1
ATOM 1219 O O . LEU A 1 162 ? -27.379 7.437 21.223 1.00 89.62 162 LEU A O 1
ATOM 1223 N N . ARG A 1 163 ? -27.182 5.566 20.001 1.00 85.88 163 ARG A N 1
ATOM 1224 C CA . ARG A 1 163 ? -28.263 4.854 20.689 1.00 85.88 163 ARG A CA 1
ATOM 1225 C C . ARG A 1 163 ? -27.937 4.751 22.187 1.00 85.88 163 ARG A C 1
ATOM 1227 O O . ARG A 1 163 ? -26.824 4.431 22.592 1.00 85.88 163 ARG A O 1
ATOM 1234 N N . GLY A 1 164 ? -28.915 5.085 23.031 1.00 70.00 164 GLY A N 1
ATOM 1235 C CA . GLY A 1 164 ? -28.772 5.025 24.492 1.00 70.00 164 GLY A CA 1
ATOM 1236 C C . GLY A 1 164 ? -27.899 6.118 25.128 1.00 70.00 164 GLY A C 1
ATOM 1237 O O . GLY A 1 164 ? -27.864 6.208 26.358 1.00 70.00 164 GLY A O 1
ATOM 1238 N N . GLN A 1 165 ? -27.258 6.992 24.343 1.00 75.50 165 GLN A N 1
ATOM 1239 C CA . GLN A 1 165 ? -26.478 8.117 24.865 1.00 75.50 165 GLN A CA 1
ATOM 1240 C C . GLN A 1 165 ? -27.409 9.230 25.361 1.00 75.50 165 GLN A C 1
ATOM 1242 O O . GLN A 1 165 ? -27.887 10.064 24.598 1.00 75.50 165 GLN A O 1
ATOM 1247 N N . THR A 1 166 ? -27.685 9.240 26.667 1.00 66.06 166 THR A N 1
ATOM 1248 C CA . THR A 1 166 ? -28.565 10.236 27.317 1.00 66.06 166 THR A CA 1
ATOM 1249 C C . THR A 1 166 ? -27.802 11.341 28.048 1.00 66.06 166 THR A C 1
ATOM 1251 O O . THR A 1 166 ? -28.395 12.321 28.498 1.00 66.06 166 THR A O 1
ATOM 1254 N N . THR A 1 167 ? -26.484 11.196 28.175 1.00 67.75 167 THR A N 1
ATOM 1255 C CA . THR A 1 167 ? -25.606 12.089 28.945 1.00 67.75 167 THR A CA 1
ATOM 1256 C C . THR A 1 167 ? -25.049 13.249 28.121 1.00 67.75 167 THR A C 1
ATOM 1258 O O . THR A 1 167 ? -24.463 14.172 28.685 1.00 67.75 167 THR A O 1
ATOM 1261 N N . ILE A 1 168 ? -25.251 13.230 26.801 1.00 70.81 168 ILE A N 1
ATOM 1262 C CA . ILE A 1 168 ? -24.689 14.193 25.856 1.00 70.81 168 ILE A CA 1
ATOM 1263 C C . ILE A 1 168 ? -25.841 14.913 25.162 1.00 70.81 168 ILE A C 1
ATOM 1265 O O . ILE A 1 168 ? -26.650 14.292 24.481 1.00 70.81 168 ILE A O 1
ATOM 1269 N N . ASN A 1 169 ? -25.921 16.230 25.337 1.00 81.69 169 ASN A N 1
ATOM 1270 C CA . ASN A 1 169 ? -26.913 17.064 24.665 1.00 81.69 169 ASN A CA 1
ATOM 1271 C C . ASN A 1 169 ? -26.294 17.682 23.407 1.00 81.69 169 ASN A C 1
ATOM 1273 O O . ASN A 1 169 ? -25.715 18.760 23.497 1.00 81.69 169 ASN A O 1
ATOM 1277 N N . TYR A 1 170 ? -26.381 16.986 22.276 1.00 82.25 170 TYR A N 1
ATOM 1278 C CA . TYR A 1 170 ? -25.820 17.401 20.986 1.00 82.25 170 TYR A CA 1
ATOM 1279 C C . TYR A 1 170 ? -26.917 17.890 20.031 1.00 82.25 170 TYR A C 1
ATOM 1281 O O . TYR A 1 170 ? -28.051 17.412 20.103 1.00 82.25 170 TYR A O 1
ATOM 1289 N N . THR A 1 171 ? -26.599 18.811 19.109 1.00 84.00 171 THR A N 1
ATOM 1290 C CA . THR A 1 171 ? -27.510 19.110 17.987 1.00 84.00 171 THR A CA 1
ATOM 1291 C C . THR A 1 171 ? -27.183 18.278 16.757 1.00 84.00 171 THR A C 1
ATOM 1293 O O . THR A 1 171 ? -28.071 17.646 16.195 1.00 84.00 171 THR A O 1
ATOM 1296 N N . THR A 1 172 ? -25.916 18.268 16.340 1.00 87.94 172 THR A N 1
ATOM 1297 C CA . THR A 1 172 ? -25.436 17.512 15.178 1.00 87.94 172 THR A CA 1
ATOM 1298 C C . THR A 1 172 ? -24.026 17.007 15.480 1.00 87.94 172 THR A C 1
ATOM 1300 O O . THR A 1 172 ? -23.147 17.839 15.720 1.00 87.94 172 THR A O 1
ATOM 1303 N N . PRO A 1 173 ? -23.788 15.685 15.515 1.00 94.00 173 PRO A N 1
ATOM 1304 C CA . PRO A 1 173 ? -22.440 15.154 15.610 1.00 94.00 173 PRO A CA 1
ATOM 1305 C C . PRO A 1 173 ? -21.665 15.411 14.315 1.00 94.00 173 PRO A C 1
ATOM 1307 O O . PRO A 1 173 ? -22.228 15.505 13.223 1.00 94.00 173 PRO A O 1
ATOM 1310 N N . GLU A 1 174 ? -20.353 15.508 14.438 1.00 95.50 174 GLU A N 1
ATOM 1311 C CA . GLU A 1 174 ? -19.428 15.758 13.343 1.00 95.50 174 GLU A CA 1
ATOM 1312 C C . GLU A 1 174 ? -18.159 14.919 13.512 1.00 95.50 174 GLU A C 1
ATOM 1314 O O . GLU A 1 174 ? -17.782 14.535 14.624 1.00 95.50 174 GLU A O 1
ATOM 1319 N N . VAL A 1 175 ? -17.486 14.639 12.398 1.00 97.00 175 VAL A N 1
ATOM 1320 C CA . VAL A 1 175 ? -16.196 13.945 12.396 1.00 97.00 175 VAL A CA 1
ATOM 1321 C C . VAL A 1 175 ? -15.081 14.908 12.009 1.00 97.00 175 VAL A C 1
ATOM 1323 O O . VAL A 1 175 ? -15.172 15.653 11.036 1.00 97.00 175 VAL A O 1
ATOM 1326 N N . ASN A 1 176 ? -13.995 14.900 12.768 1.00 96.31 176 ASN A N 1
ATOM 1327 C CA . ASN A 1 176 ? -12.891 15.832 12.586 1.00 96.31 176 ASN A CA 1
ATOM 1328 C C . ASN A 1 176 ? -11.599 15.071 12.572 1.00 96.31 176 ASN A C 1
ATOM 1330 O O . ASN A 1 176 ? -11.375 14.241 13.439 1.00 96.31 176 ASN A O 1
ATOM 1334 N N . GLY A 1 177 ? -10.722 15.387 11.642 1.00 94.19 177 GLY A N 1
ATOM 1335 C CA . GLY A 1 177 ? -9.435 14.739 11.584 1.00 94.19 177 GLY A CA 1
ATOM 1336 C C . GLY A 1 177 ? -8.465 15.507 10.728 1.00 94.19 177 GLY A C 1
ATOM 1337 O O . GLY A 1 177 ? -8.719 16.620 10.260 1.00 94.19 177 GLY A O 1
ATOM 1338 N N . VAL A 1 178 ? -7.330 14.875 10.484 1.00 92.31 178 VAL A N 1
ATOM 1339 C CA . VAL A 1 178 ? -6.269 15.477 9.680 1.00 92.31 178 VAL A CA 1
ATOM 1340 C C . VAL A 1 178 ? -6.755 15.782 8.254 1.00 92.31 178 VAL A C 1
ATOM 1342 O O . VAL A 1 178 ? -6.390 16.810 7.687 1.00 92.31 178 VAL A O 1
ATOM 1345 N N . PHE A 1 179 ? -7.650 14.950 7.709 1.00 92.06 179 PHE A N 1
ATOM 1346 C CA . PHE A 1 179 ? -8.232 15.095 6.368 1.00 92.06 179 PHE A CA 1
ATOM 1347 C C . PHE A 1 179 ? -9.129 16.334 6.192 1.00 92.06 179 PHE A C 1
ATOM 1349 O O . PHE A 1 179 ? -9.304 16.793 5.069 1.00 92.06 179 PHE A O 1
ATOM 1356 N N . ASN A 1 180 ? -9.666 16.920 7.270 1.00 93.62 180 ASN A N 1
ATOM 1357 C CA . ASN A 1 180 ? -10.453 18.160 7.212 1.00 93.62 180 ASN A CA 1
ATOM 1358 C C . ASN A 1 180 ? -9.857 19.290 8.067 1.00 93.62 180 ASN A C 1
ATOM 1360 O O . ASN A 1 180 ? -10.564 20.223 8.449 1.00 93.62 180 ASN A O 1
ATOM 1364 N N . SER A 1 181 ? -8.553 19.220 8.363 1.00 93.69 181 SER A N 1
ATOM 1365 C CA . SER A 1 181 ? -7.843 20.199 9.202 1.00 93.69 181 SER A CA 1
ATOM 1366 C C . SER A 1 181 ? -8.488 20.422 10.577 1.00 93.69 181 SER A C 1
ATOM 1368 O O . SER A 1 181 ? -8.458 21.538 11.094 1.00 93.69 181 SER A O 1
ATOM 1370 N N . TRP A 1 182 ? -9.081 19.376 11.163 1.00 94.44 182 TRP A N 1
ATOM 1371 C CA . TRP A 1 182 ? -9.770 19.434 12.457 1.00 94.44 182 TRP A CA 1
ATOM 1372 C C . TRP A 1 182 ? -10.904 20.479 12.512 1.00 94.44 182 TRP A C 1
ATOM 1374 O O . TRP A 1 182 ? -11.161 21.099 13.548 1.00 94.44 182 TRP A O 1
ATOM 1384 N N . CYS A 1 183 ? -11.585 20.710 11.387 1.00 94.94 183 CYS A N 1
ATOM 1385 C CA . CYS A 1 183 ? -12.655 21.698 11.294 1.00 94.94 183 CYS A CA 1
ATOM 1386 C C . CYS A 1 183 ? -13.972 21.201 11.911 1.00 94.94 183 CYS A C 1
ATOM 1388 O O . CYS A 1 183 ? -14.729 20.480 11.259 1.00 94.94 183 CYS A O 1
ATOM 1390 N N . GLY A 1 184 ? -14.297 21.739 13.091 1.00 90.75 184 GLY A N 1
ATOM 1391 C CA . GLY A 1 184 ? -15.476 21.411 13.903 1.00 90.75 184 GLY A CA 1
ATOM 1392 C C . GLY A 1 184 ? -16.840 21.649 13.269 1.00 90.75 184 GLY A C 1
ATOM 1393 O O . GLY A 1 184 ? -17.829 21.462 13.932 1.00 90.75 184 GLY A O 1
ATOM 1394 N N . ASN A 1 185 ? -16.964 22.124 12.036 1.00 90.00 185 ASN A N 1
ATOM 1395 C CA . ASN A 1 185 ? -18.284 22.281 11.410 1.00 90.00 185 ASN A CA 1
ATOM 1396 C C . ASN A 1 185 ? -18.240 22.012 9.901 1.00 90.00 185 ASN A C 1
ATOM 1398 O O . ASN A 1 185 ? -19.081 22.489 9.144 1.00 90.00 185 ASN A O 1
ATOM 1402 N N . CYS A 1 186 ? -17.206 21.306 9.439 1.00 93.44 186 CYS A N 1
ATOM 1403 C CA . CYS A 1 186 ? -17.019 21.015 8.019 1.00 93.44 186 CYS A CA 1
ATOM 1404 C C . CYS A 1 186 ? -17.557 19.636 7.616 1.00 93.44 186 CYS A C 1
ATOM 1406 O O . CYS A 1 186 ? -17.742 19.386 6.429 1.00 93.44 186 CYS A O 1
ATOM 1408 N N . ALA A 1 187 ? -17.777 18.739 8.579 1.00 96.19 187 ALA A N 1
ATOM 1409 C CA . ALA A 1 187 ? -18.099 17.335 8.338 1.00 96.19 187 ALA A CA 1
ATOM 1410 C C . ALA A 1 187 ? -19.183 16.848 9.314 1.00 96.19 187 ALA A C 1
ATOM 1412 O O . ALA A 1 187 ? -18.985 15.921 10.100 1.00 96.19 187 ALA A O 1
ATOM 1413 N N . GLN A 1 188 ? -20.325 17.534 9.270 1.00 95.69 188 GLN A N 1
ATOM 1414 C CA . GLN A 1 188 ? -21.514 17.200 10.048 1.00 95.69 188 GLN A CA 1
ATOM 1415 C C . GLN A 1 188 ? -22.154 15.910 9.529 1.00 95.69 188 GLN A C 1
ATOM 1417 O O . GLN A 1 188 ? -22.365 15.755 8.325 1.00 95.69 188 GLN A O 1
ATOM 1422 N N . MET A 1 189 ? -22.468 14.999 10.441 1.00 96.06 189 MET A N 1
ATOM 1423 C CA . MET A 1 189 ? -23.053 13.702 10.123 1.00 96.06 189 MET A CA 1
ATOM 1424 C C . MET A 1 189 ? -24.574 13.811 9.989 1.00 96.06 189 MET A C 1
ATOM 1426 O O . MET A 1 189 ? -25.191 14.764 10.468 1.00 96.06 189 MET A O 1
ATOM 1430 N N . THR A 1 190 ? -25.196 12.813 9.366 1.00 95.25 190 THR A N 1
ATOM 1431 C CA . THR A 1 190 ? -26.656 12.732 9.220 1.00 95.25 190 THR A CA 1
ATOM 1432 C C . THR A 1 190 ? -27.187 11.374 9.649 1.00 95.25 190 THR A C 1
ATOM 1434 O O . THR A 1 190 ? -26.580 10.361 9.327 1.00 95.25 190 THR A O 1
ATOM 1437 N N . ASP A 1 191 ? -28.350 11.359 10.290 1.00 93.12 191 ASP A N 1
ATOM 1438 C CA . ASP A 1 191 ? -29.138 10.154 10.567 1.00 93.12 191 ASP A CA 1
ATOM 1439 C C . ASP A 1 191 ? -30.401 10.185 9.684 1.00 93.12 191 ASP A C 1
ATOM 1441 O O . ASP A 1 191 ? -31.432 10.762 10.037 1.00 93.12 191 ASP A O 1
ATOM 1445 N N . LEU A 1 192 ? -30.290 9.667 8.456 1.00 92.12 192 LEU A N 1
ATOM 1446 C CA . LEU A 1 192 ? -31.370 9.744 7.461 1.00 92.12 192 LEU A CA 1
ATOM 1447 C C . LEU A 1 192 ? -32.463 8.688 7.668 1.00 92.12 192 LEU A C 1
ATOM 1449 O O . LEU A 1 192 ? -33.592 8.882 7.210 1.00 92.12 192 LEU A O 1
ATOM 1453 N N . ASN A 1 193 ? -32.131 7.564 8.301 1.00 89.19 193 ASN A N 1
ATOM 1454 C CA . ASN A 1 193 ? -33.046 6.448 8.542 1.00 89.19 193 ASN A CA 1
ATOM 1455 C C . ASN A 1 193 ? -33.652 6.482 9.963 1.00 89.19 193 ASN A C 1
ATOM 1457 O O . ASN A 1 193 ? -34.581 5.720 10.240 1.00 89.19 193 ASN A O 1
ATOM 1461 N N . ASN A 1 194 ? -33.203 7.422 10.801 1.00 88.25 194 ASN A N 1
ATOM 1462 C CA . ASN A 1 194 ? -33.673 7.689 12.153 1.00 88.25 194 ASN A CA 1
ATOM 1463 C C . ASN A 1 194 ? -33.477 6.485 13.094 1.00 88.25 194 ASN A C 1
ATOM 1465 O O . ASN A 1 194 ? -34.341 6.199 13.934 1.00 88.25 194 ASN A O 1
ATOM 1469 N N . ASP A 1 195 ? -32.364 5.765 12.934 1.00 85.88 195 ASP A N 1
ATOM 1470 C CA . ASP A 1 195 ? -31.961 4.636 13.782 1.00 85.88 195 ASP A CA 1
ATOM 1471 C C . ASP A 1 195 ? -30.947 5.026 14.877 1.00 85.88 195 ASP A C 1
ATOM 1473 O O . ASP A 1 195 ? -30.568 4.183 15.695 1.00 85.88 195 ASP A O 1
ATOM 1477 N N . SER A 1 196 ? -30.598 6.318 14.959 1.00 88.56 196 SER A N 1
ATOM 1478 C CA . SER A 1 196 ? -29.597 6.904 15.864 1.00 88.56 196 SER A CA 1
ATOM 1479 C C . SER A 1 196 ? -28.146 6.494 15.586 1.00 88.56 196 SER A C 1
ATOM 1481 O O . SER A 1 196 ? -27.275 6.761 16.420 1.00 88.56 196 SER A O 1
ATOM 1483 N N . ILE A 1 197 ? -27.872 5.912 14.416 1.00 92.12 197 ILE A N 1
ATOM 1484 C CA . ILE A 1 197 ? -26.534 5.765 13.847 1.00 92.12 197 ILE A CA 1
ATOM 1485 C C . ILE A 1 197 ? -26.338 6.896 12.838 1.00 92.12 197 ILE A C 1
ATOM 1487 O O . ILE A 1 197 ? -26.996 6.992 11.807 1.00 92.12 197 ILE A O 1
ATOM 1491 N N . TRP A 1 198 ? -25.415 7.790 13.159 1.00 94.62 198 TRP A N 1
ATOM 1492 C CA . TRP A 1 198 ? -25.100 8.940 12.329 1.00 94.62 198 TRP A CA 1
ATOM 1493 C C . TRP A 1 198 ? -24.015 8.574 11.331 1.00 94.62 198 TRP A C 1
ATOM 1495 O O . TRP A 1 198 ? -23.035 7.924 11.693 1.00 94.62 198 TRP A O 1
ATOM 1505 N N . GLU A 1 199 ? -24.156 9.035 10.091 1.00 97.12 199 GLU A N 1
ATOM 1506 C CA . GLU A 1 199 ? -23.257 8.674 8.999 1.00 97.12 199 GLU A CA 1
ATOM 1507 C C . GLU A 1 199 ? -22.739 9.898 8.239 1.00 97.12 199 GLU A C 1
ATOM 1509 O O . GLU A 1 199 ? -23.435 10.905 8.076 1.00 97.12 199 GLU A O 1
ATOM 1514 N N . ILE A 1 200 ? -21.508 9.800 7.737 1.00 97.56 200 ILE A N 1
ATOM 1515 C CA . ILE A 1 200 ? -20.955 10.713 6.732 1.00 97.56 200 ILE A CA 1
ATOM 1516 C C . ILE A 1 200 ? -19.915 9.988 5.886 1.00 97.56 200 ILE A C 1
ATOM 1518 O O . ILE A 1 200 ? -19.072 9.267 6.415 1.00 97.56 200 ILE A O 1
ATOM 1522 N N . THR A 1 201 ? -19.930 10.220 4.575 1.00 97.81 201 THR A N 1
ATOM 1523 C CA . THR A 1 201 ? -18.886 9.742 3.664 1.00 97.81 201 THR A CA 1
ATOM 1524 C C . THR A 1 201 ? -17.934 10.879 3.320 1.00 97.81 201 THR A C 1
ATOM 1526 O O . THR A 1 201 ? -18.368 11.930 2.848 1.00 97.81 201 THR A O 1
ATOM 1529 N N . ILE A 1 202 ? -16.639 10.665 3.545 1.00 96.69 202 ILE A N 1
ATOM 1530 C CA . ILE A 1 202 ? -15.583 11.636 3.261 1.00 96.69 202 ILE A CA 1
ATOM 1531 C C . ILE A 1 202 ? -14.554 10.987 2.332 1.00 96.69 202 ILE A C 1
ATOM 1533 O O . ILE A 1 202 ? -14.101 9.876 2.620 1.00 96.69 202 ILE A O 1
ATOM 1537 N N . PRO A 1 203 ? -14.169 11.657 1.235 1.00 95.56 203 PRO A N 1
ATOM 1538 C CA . PRO A 1 203 ? -13.055 11.214 0.415 1.00 95.56 203 PRO A CA 1
ATOM 1539 C C . PRO A 1 203 ? -11.731 11.491 1.148 1.00 95.56 203 PRO A C 1
ATOM 1541 O O . PRO A 1 203 ? -11.474 12.610 1.596 1.00 95.56 203 PRO A O 1
ATOM 1544 N N . ILE A 1 204 ? -10.917 10.452 1.335 1.00 94.88 204 ILE A N 1
ATOM 1545 C CA . ILE A 1 204 ? -9.637 10.516 2.051 1.00 94.88 204 ILE A CA 1
ATOM 1546 C C . ILE A 1 204 ? -8.564 9.852 1.188 1.00 94.88 204 ILE A C 1
ATOM 1548 O O . ILE A 1 204 ? -8.785 8.782 0.620 1.00 94.88 204 ILE A O 1
ATOM 1552 N N . LEU A 1 205 ? -7.394 10.488 1.096 1.00 93.62 205 LEU A N 1
ATOM 1553 C CA . LEU A 1 205 ? -6.231 9.912 0.423 1.00 93.62 205 LEU A CA 1
ATOM 1554 C C . LEU A 1 205 ? -5.812 8.588 1.080 1.00 93.62 205 LEU A C 1
ATOM 1556 O O . LEU A 1 205 ? -5.964 8.387 2.283 1.00 93.62 205 LEU A O 1
ATOM 1560 N N . GLU A 1 206 ? -5.281 7.672 0.285 1.00 92.62 206 GLU A N 1
ATOM 1561 C CA . GLU A 1 206 ? -4.808 6.385 0.774 1.00 92.62 206 GLU A CA 1
ATOM 1562 C C . GLU A 1 206 ? -3.587 6.509 1.699 1.00 92.62 206 GLU A C 1
ATOM 1564 O O . GLU A 1 206 ? -2.826 7.478 1.663 1.00 92.62 206 GLU A O 1
ATOM 1569 N N . GLY A 1 207 ? -3.371 5.484 2.521 1.00 88.94 207 GLY A N 1
ATOM 1570 C CA . GLY A 1 207 ? -2.217 5.391 3.405 1.00 88.94 207 GLY A CA 1
ATOM 1571 C C . GLY A 1 207 ? -2.527 5.727 4.862 1.00 88.94 207 GLY A C 1
ATOM 1572 O O . GLY A 1 207 ? -3.627 5.493 5.370 1.00 88.94 207 GLY A O 1
ATOM 1573 N N . ILE A 1 208 ? -1.499 6.190 5.576 1.00 84.69 208 ILE A N 1
ATOM 1574 C CA . ILE A 1 208 ? -1.530 6.447 7.028 1.00 84.69 208 ILE A CA 1
ATOM 1575 C C . ILE A 1 208 ? -1.654 7.937 7.379 1.00 84.69 208 ILE A C 1
ATOM 1577 O O . ILE A 1 208 ? -1.501 8.324 8.531 1.00 84.69 208 ILE A O 1
ATOM 1581 N N . GLY A 1 209 ? -1.936 8.784 6.389 1.00 83.50 209 GLY A N 1
ATOM 1582 C CA . GLY A 1 209 ? -2.015 10.228 6.572 1.00 83.50 209 GLY A CA 1
ATOM 1583 C C . GLY A 1 209 ? -0.660 10.916 6.751 1.00 83.50 209 GLY A C 1
ATOM 1584 O O . GLY A 1 209 ? 0.392 10.280 6.725 1.00 83.50 209 GLY A O 1
ATOM 1585 N N . PRO A 1 210 ? -0.658 12.254 6.879 1.00 82.69 210 PRO A N 1
ATOM 1586 C CA . PRO A 1 210 ? 0.569 13.051 6.862 1.00 82.69 210 PRO A CA 1
ATOM 1587 C C . PRO A 1 210 ? 1.306 13.072 8.212 1.00 82.69 210 PRO A C 1
ATOM 1589 O O . PRO A 1 210 ? 2.346 13.722 8.329 1.00 82.69 210 PRO A O 1
ATOM 1592 N N . VAL A 1 211 ? 0.775 12.412 9.247 1.00 78.75 211 VAL A N 1
ATOM 1593 C CA . VAL A 1 211 ? 1.366 12.426 10.589 1.00 78.75 211 VAL A CA 1
ATOM 1594 C C . VAL A 1 211 ? 2.436 11.341 10.687 1.00 78.75 211 VAL A C 1
ATOM 1596 O O . VAL A 1 211 ? 2.151 10.147 10.719 1.00 78.75 211 VAL A O 1
ATOM 1599 N N . ILE A 1 212 ? 3.700 11.764 10.744 1.00 77.62 212 ILE A N 1
ATOM 1600 C CA . ILE A 1 212 ? 4.840 10.850 10.856 1.00 77.62 212 ILE A CA 1
ATOM 1601 C C . ILE A 1 212 ? 4.772 10.101 12.191 1.00 77.62 212 ILE A C 1
ATOM 1603 O O . ILE A 1 212 ? 4.754 10.718 13.253 1.00 77.62 212 ILE A O 1
ATOM 1607 N N . GLY A 1 213 ? 4.803 8.769 12.128 1.00 78.50 213 GLY A N 1
ATOM 1608 C CA . GLY A 1 213 ? 4.780 7.897 13.305 1.00 78.50 213 GLY A CA 1
ATOM 1609 C C . GLY A 1 213 ? 3.379 7.561 13.820 1.00 78.50 213 GLY A C 1
ATOM 1610 O O . GLY A 1 213 ? 3.274 6.730 14.723 1.00 78.50 213 GLY A O 1
ATOM 1611 N N . ALA A 1 214 ? 2.325 8.146 13.241 1.00 81.19 214 ALA A N 1
ATOM 1612 C CA . ALA A 1 214 ? 0.961 7.701 13.482 1.00 81.19 214 ALA A CA 1
ATOM 1613 C C . ALA A 1 214 ? 0.670 6.420 12.676 1.00 81.19 214 ALA A C 1
ATOM 1615 O O . ALA A 1 214 ? 1.153 6.269 11.551 1.00 81.19 214 ALA A O 1
ATOM 1616 N N . PRO A 1 215 ? -0.134 5.494 13.220 1.00 82.50 215 PRO A N 1
ATOM 1617 C CA . PRO A 1 215 ? -0.539 4.281 12.513 1.00 82.50 215 PRO A CA 1
ATOM 1618 C C . PRO A 1 215 ? -1.589 4.535 11.413 1.00 82.50 215 PRO A C 1
ATOM 1620 O O . PRO A 1 215 ? -1.888 3.627 10.641 1.00 82.50 215 PRO A O 1
ATOM 1623 N N . GLY A 1 216 ? -2.158 5.744 11.326 1.00 90.31 216 GLY A N 1
ATOM 1624 C CA . GLY A 1 216 ? -3.217 6.093 10.380 1.00 90.31 216 GLY A CA 1
ATOM 1625 C C . GLY A 1 216 ? -3.625 7.569 10.431 1.00 90.31 216 GLY A C 1
ATOM 1626 O O . GLY A 1 216 ? -3.096 8.343 11.229 1.00 90.31 216 GLY A O 1
ATOM 1627 N N . TYR A 1 217 ? -4.612 7.944 9.611 1.00 93.75 217 TYR A N 1
ATOM 1628 C CA . TYR A 1 217 ? -5.270 9.250 9.683 1.00 93.75 217 TYR A CA 1
ATOM 1629 C C . TYR A 1 217 ? -5.953 9.408 11.033 1.00 93.75 217 TYR A C 1
ATOM 1631 O O . TYR A 1 217 ? -6.903 8.686 11.332 1.00 93.75 217 TYR A O 1
ATOM 1639 N N . GLU A 1 218 ? -5.494 10.372 11.824 1.00 94.25 218 GLU A N 1
ATOM 1640 C CA . GLU A 1 218 ? -6.122 10.685 13.101 1.00 94.25 218 GLU A CA 1
ATOM 1641 C C . GLU A 1 218 ? -7.458 11.408 12.912 1.00 94.25 218 GLU A C 1
ATOM 1643 O O . GLU A 1 218 ? -7.583 12.299 12.061 1.00 94.25 218 GLU A O 1
ATOM 1648 N N . TYR A 1 219 ? -8.443 11.043 13.732 1.00 95.44 219 TYR A N 1
ATOM 1649 C CA . TYR A 1 219 ? -9.758 11.666 13.761 1.00 95.44 219 TYR A CA 1
ATOM 1650 C C . TYR A 1 219 ? -10.439 11.555 15.131 1.00 95.44 219 TYR A C 1
ATOM 1652 O O . TYR A 1 219 ? -9.976 10.853 16.031 1.00 95.44 219 TYR A O 1
ATOM 1660 N N . LYS A 1 220 ? -11.541 12.282 15.300 1.00 95.31 220 LYS A N 1
ATOM 1661 C CA . LYS A 1 220 ? -12.333 12.357 16.521 1.00 95.31 220 LYS A CA 1
ATOM 1662 C C . LYS A 1 220 ? -13.762 12.794 16.218 1.00 95.31 220 LYS A C 1
ATOM 1664 O O . LYS A 1 220 ? -13.978 13.644 15.349 1.00 95.31 220 LYS A O 1
ATOM 1669 N N . PHE A 1 221 ? -14.720 12.261 16.966 1.00 95.69 221 PHE A N 1
ATOM 1670 C CA . PHE A 1 221 ? -16.090 12.761 16.951 1.00 95.69 221 PHE A CA 1
ATOM 1671 C C . PHE A 1 221 ? -16.247 13.962 17.891 1.00 95.69 221 PHE A C 1
ATOM 1673 O O . PHE A 1 221 ? -15.760 13.976 19.028 1.00 95.69 221 PHE A O 1
ATOM 1680 N N . SER A 1 222 ? -16.935 14.988 17.407 1.00 94.62 222 SER A N 1
ATOM 1681 C CA . SER A 1 222 ? -17.365 16.133 18.207 1.00 94.62 222 SER A CA 1
ATOM 1682 C C . SER A 1 222 ? -18.809 16.487 17.876 1.00 94.62 222 SER A C 1
ATOM 1684 O O . SER A 1 222 ? -19.451 15.829 17.062 1.00 94.62 222 SER A O 1
ATOM 1686 N N . ALA A 1 223 ? -19.356 17.479 18.563 1.00 93.12 223 ALA A N 1
ATOM 1687 C CA . ALA A 1 223 ? -20.630 18.074 18.210 1.00 93.12 223 ALA A CA 1
ATOM 1688 C C . ALA A 1 223 ? -20.613 19.572 18.519 1.00 93.12 223 ALA A C 1
ATOM 1690 O O . ALA A 1 223 ? -19.906 20.046 19.421 1.00 93.12 223 ALA A O 1
ATOM 1691 N N . ASP A 1 224 ? -21.459 20.295 17.791 1.00 89.69 224 ASP A N 1
ATOM 1692 C CA . ASP A 1 224 ? -21.715 21.720 17.968 1.00 89.69 224 ASP A CA 1
ATOM 1693 C C . ASP A 1 224 ? -20.439 22.575 17.859 1.00 89.69 224 ASP A C 1
ATOM 1695 O O . ASP A 1 224 ? -20.237 23.493 18.658 1.00 89.69 224 ASP A O 1
ATOM 1699 N N . ASN A 1 225 ? -19.575 22.303 16.873 1.00 91.56 225 ASN A N 1
ATOM 1700 C CA . ASN A 1 225 ? -18.334 23.045 16.639 1.00 91.56 225 ASN A CA 1
ATOM 1701 C C . ASN A 1 225 ? -17.353 22.983 17.811 1.00 91.56 225 ASN A C 1
ATOM 1703 O O . ASN A 1 225 ? -16.963 24.010 18.373 1.00 91.56 225 ASN A O 1
ATOM 1707 N N . TRP A 1 226 ? -16.953 21.757 18.159 1.00 93.50 226 TRP A N 1
ATOM 1708 C CA . TRP A 1 226 ? -16.039 21.433 19.267 1.00 93.50 226 TRP A CA 1
ATOM 1709 C C . TRP A 1 226 ? -16.539 21.793 20.676 1.00 93.50 226 TRP A C 1
ATOM 1711 O O . TRP A 1 226 ? -15.809 21.576 21.647 1.00 93.50 226 TRP A O 1
ATOM 1721 N N . ASN A 1 227 ? -17.766 22.307 20.831 1.00 90.81 227 ASN A N 1
ATOM 1722 C CA . ASN A 1 227 ? -18.347 22.565 22.154 1.00 90.81 227 ASN A CA 1
ATOM 1723 C C . ASN A 1 227 ? -18.485 21.275 22.970 1.00 90.81 227 ASN A C 1
ATOM 1725 O O . ASN A 1 227 ? -18.381 21.294 24.197 1.00 90.81 227 ASN A O 1
ATOM 1729 N N . ILE A 1 228 ? -18.701 20.160 22.277 1.00 90.19 228 ILE A N 1
ATOM 1730 C CA . ILE A 1 228 ? -18.752 18.818 22.835 1.00 90.19 228 ILE A CA 1
ATOM 1731 C C . ILE A 1 228 ? -17.758 17.981 22.043 1.00 90.19 228 ILE A C 1
ATOM 1733 O O . ILE A 1 228 ? -17.738 18.030 20.820 1.00 90.19 228 ILE A O 1
ATOM 1737 N N . GLN A 1 229 ? -16.931 17.203 22.725 1.00 91.25 229 GLN A N 1
ATOM 1738 C CA . GLN A 1 229 ? -16.025 16.259 22.083 1.00 91.25 229 GLN A CA 1
ATOM 1739 C C . GLN A 1 229 ? -16.026 14.955 22.856 1.00 91.25 229 GLN A C 1
ATOM 1741 O O . GLN A 1 229 ? -16.280 14.943 24.064 1.00 91.25 229 GLN A O 1
ATOM 1746 N N . GLU A 1 230 ? -15.736 13.862 22.167 1.00 90.94 230 GLU A N 1
ATOM 1747 C CA . GLU A 1 230 ? -15.567 12.597 22.856 1.00 90.94 230 GLU A CA 1
ATOM 1748 C C . GLU A 1 230 ? -14.319 12.593 23.747 1.00 90.94 230 GLU A C 1
ATOM 1750 O O . GLU A 1 230 ? -13.338 13.314 23.523 1.00 90.94 230 GLU A O 1
ATOM 1755 N N . THR A 1 231 ? -14.357 11.752 24.772 1.00 88.44 231 THR A N 1
ATOM 1756 C CA . THR A 1 231 ? -13.207 11.461 25.627 1.00 88.44 231 THR A CA 1
ATOM 1757 C C . THR A 1 231 ? -12.781 10.036 25.318 1.00 88.44 231 THR A C 1
ATOM 1759 O O . THR A 1 231 ? -13.593 9.129 25.450 1.00 88.44 231 THR A O 1
ATOM 1762 N N . LEU A 1 232 ? -11.536 9.859 24.880 1.00 87.38 232 LEU A N 1
ATOM 1763 C CA . LEU A 1 232 ? -10.959 8.568 24.497 1.00 87.38 232 LEU A CA 1
ATOM 1764 C C . LEU A 1 232 ? -9.852 8.195 25.482 1.00 87.38 232 LEU A C 1
ATOM 1766 O O . LEU A 1 232 ? -9.109 9.077 25.932 1.00 87.38 232 LEU A O 1
ATOM 1770 N N . PHE A 1 233 ? -9.714 6.906 25.788 1.00 83.44 233 PHE A N 1
ATOM 1771 C CA . PHE A 1 233 ? -8.670 6.408 26.677 1.00 83.44 233 PHE A CA 1
ATOM 1772 C C . PHE A 1 233 ? -7.447 5.957 25.877 1.00 83.44 233 PHE A C 1
ATOM 1774 O O . PHE A 1 233 ? -7.550 5.335 24.824 1.00 83.44 233 PHE A O 1
ATOM 1781 N N . SER A 1 234 ? -6.260 6.327 26.361 1.00 83.94 234 SER A N 1
ATOM 1782 C CA . SER A 1 234 ? -5.001 5.913 25.737 1.00 83.94 234 SER A CA 1
ATOM 1783 C C . SER A 1 234 ? -4.830 4.403 25.879 1.00 83.94 234 SER A C 1
ATOM 1785 O O . SER A 1 234 ? -4.805 3.907 27.002 1.00 83.94 234 SER A O 1
ATOM 1787 N N . GLY A 1 235 ? -4.612 3.706 24.764 1.00 78.25 235 GLY A N 1
ATOM 1788 C CA . GLY A 1 235 ? -4.366 2.259 24.738 1.00 78.25 235 GLY A CA 1
ATOM 1789 C C . GLY A 1 235 ? -5.524 1.434 24.180 1.00 78.25 235 GLY A C 1
ATOM 1790 O O . GLY A 1 235 ? -5.335 0.248 23.918 1.00 78.25 235 GLY A O 1
ATOM 1791 N N . ASP A 1 236 ? -6.683 2.048 23.930 1.00 82.31 236 ASP A N 1
ATOM 1792 C CA . ASP A 1 236 ? -7.785 1.379 23.239 1.00 82.31 236 ASP A CA 1
ATOM 1793 C C . ASP A 1 236 ? -7.402 1.063 21.782 1.00 82.31 236 ASP A C 1
ATOM 1795 O O . ASP A 1 236 ? -6.689 1.835 21.136 1.00 82.31 236 ASP A O 1
ATOM 1799 N N . LEU A 1 237 ? -7.926 -0.042 21.235 1.00 80.12 237 LEU A N 1
ATOM 1800 C CA . LEU A 1 237 ? -7.521 -0.623 19.939 1.00 80.12 237 LEU A CA 1
ATOM 1801 C C . LEU A 1 237 ? -7.526 0.356 18.752 1.00 80.12 237 LEU A C 1
ATOM 1803 O O . LEU A 1 237 ? -6.673 0.271 17.868 1.00 80.12 237 LEU A O 1
ATOM 1807 N N . CYS A 1 238 ? -8.492 1.273 18.718 1.00 86.94 238 CYS A N 1
ATOM 1808 C CA . CYS A 1 238 ? -8.655 2.250 17.641 1.00 86.94 238 CYS A CA 1
ATOM 1809 C C . CYS A 1 238 ? -8.000 3.603 17.940 1.00 86.94 238 CYS A C 1
ATOM 1811 O O . CYS A 1 238 ? -8.173 4.536 17.157 1.00 86.94 238 CYS A O 1
ATOM 1813 N N . THR A 1 239 ? -7.300 3.742 19.070 1.00 90.81 239 THR A N 1
ATOM 1814 C CA . THR A 1 239 ? -6.750 5.022 19.521 1.00 90.81 239 THR A CA 1
ATOM 1815 C C . THR A 1 239 ? -5.247 5.121 19.321 1.00 90.81 239 THR A C 1
ATOM 1817 O O . THR A 1 239 ? -4.510 4.138 19.350 1.00 90.81 239 THR A O 1
ATOM 1820 N N . TYR A 1 240 ? -4.789 6.349 19.128 1.00 89.75 240 TYR A N 1
ATOM 1821 C CA . TYR A 1 240 ? -3.389 6.720 19.127 1.00 89.75 240 TYR A CA 1
ATOM 1822 C C . TYR A 1 240 ? -3.218 7.957 20.006 1.00 89.75 240 TYR A C 1
ATOM 1824 O O . TYR A 1 240 ? -3.967 8.930 19.881 1.00 89.75 240 TYR A O 1
ATOM 1832 N N . THR A 1 241 ? -2.243 7.906 20.915 1.00 89.06 241 THR A N 1
ATOM 1833 C CA . THR A 1 241 ? -1.953 9.006 21.835 1.00 89.06 241 THR A CA 1
ATOM 1834 C C . THR A 1 241 ? -0.614 9.633 21.493 1.00 89.06 241 THR A C 1
ATOM 1836 O O . THR A 1 241 ? 0.439 9.020 21.666 1.00 89.06 241 THR A O 1
ATOM 1839 N N . ALA A 1 242 ? -0.650 10.890 21.058 1.00 83.38 242 ALA A N 1
ATOM 1840 C CA . ALA A 1 242 ? 0.535 11.687 20.778 1.00 83.38 242 ALA A CA 1
ATOM 1841 C C . ALA A 1 242 ? 0.356 13.114 21.295 1.00 83.38 242 ALA A C 1
ATOM 1843 O O . ALA A 1 242 ? -0.732 13.684 21.269 1.00 83.38 242 ALA A O 1
ATOM 1844 N N . PHE A 1 243 ? 1.443 13.699 21.804 1.00 84.19 243 PHE A N 1
ATOM 1845 C CA . PHE A 1 243 ? 1.469 15.080 22.308 1.00 84.19 243 PHE A CA 1
ATOM 1846 C C . PHE A 1 243 ? 0.387 15.409 23.360 1.00 84.19 243 PHE A C 1
ATOM 1848 O O . PHE A 1 243 ? -0.014 16.561 23.496 1.00 84.19 243 PHE A O 1
ATOM 1855 N N . GLY A 1 244 ? -0.068 14.408 24.125 1.00 83.38 244 GLY A N 1
ATOM 1856 C CA . GLY A 1 244 ? -1.102 14.566 25.155 1.00 83.38 244 GLY A CA 1
ATOM 1857 C C . GLY A 1 244 ? -2.544 14.528 24.637 1.00 83.38 244 GLY A C 1
ATOM 1858 O O . GLY A 1 244 ? -3.464 14.726 25.426 1.00 83.38 244 GLY A O 1
ATOM 1859 N N . PHE A 1 245 ? -2.749 14.253 23.348 1.00 86.88 245 PHE A N 1
ATOM 1860 C CA . PHE A 1 245 ? -4.064 14.043 22.752 1.00 86.88 245 PHE A CA 1
ATOM 1861 C C . PHE A 1 245 ? -4.243 12.570 22.406 1.00 86.88 245 PHE A C 1
ATOM 1863 O O . PHE A 1 245 ? -3.358 11.966 21.806 1.00 86.88 245 PHE A O 1
ATOM 1870 N N . THR A 1 246 ? -5.391 12.009 22.780 1.00 90.81 246 THR A N 1
ATOM 1871 C CA . THR A 1 246 ? -5.825 10.675 22.355 1.00 90.81 246 THR A CA 1
ATOM 1872 C C . THR A 1 246 ? -6.895 10.844 21.288 1.00 90.81 246 THR A C 1
ATOM 1874 O O . THR A 1 246 ? -7.962 11.399 21.568 1.00 90.81 246 THR A O 1
ATOM 1877 N N . ASN A 1 247 ? -6.595 10.372 20.081 1.00 93.81 247 ASN A N 1
ATOM 1878 C CA . ASN A 1 247 ? -7.472 10.418 18.915 1.00 93.81 247 ASN A CA 1
ATOM 1879 C C . ASN A 1 247 ? -7.716 9.005 18.392 1.00 93.81 247 ASN A C 1
ATOM 1881 O O . ASN A 1 247 ? -6.959 8.088 18.701 1.00 93.81 247 ASN A O 1
ATOM 1885 N N . ARG A 1 248 ? -8.749 8.832 17.570 1.00 94.06 248 ARG A N 1
ATOM 1886 C CA . ARG A 1 248 ? -8.926 7.617 16.772 1.00 94.06 248 ARG A CA 1
ATOM 1887 C C . ARG A 1 248 ? -7.986 7.658 15.574 1.00 94.06 248 ARG A C 1
ATOM 1889 O O . ARG A 1 248 ? -7.601 8.747 15.156 1.00 94.06 248 ARG A O 1
ATOM 1896 N N . TYR A 1 249 ? -7.650 6.515 14.989 1.00 94.12 249 TYR A N 1
ATOM 1897 C CA . TYR A 1 249 ? -6.918 6.463 13.723 1.00 94.12 249 TYR A CA 1
ATOM 1898 C C . TYR A 1 249 ? -7.556 5.483 12.741 1.00 94.12 249 TYR A C 1
ATOM 1900 O O . TYR A 1 249 ? -8.217 4.527 13.143 1.00 94.12 249 TYR A O 1
ATOM 1908 N N . LEU A 1 250 ? -7.345 5.706 11.444 1.00 93.44 250 LEU A N 1
ATOM 1909 C CA . LEU A 1 250 ? -7.767 4.775 10.400 1.00 93.44 250 LEU A CA 1
ATOM 1910 C C . LEU A 1 250 ? -6.732 4.695 9.272 1.00 93.44 250 LEU A C 1
ATOM 1912 O O . LEU A 1 250 ? -6.101 5.689 8.912 1.00 93.44 250 LEU A O 1
ATOM 1916 N N . HIS A 1 251 ? -6.568 3.507 8.698 1.00 92.88 251 HIS A N 1
ATOM 1917 C CA . HIS A 1 251 ? -5.712 3.281 7.537 1.00 92.88 251 HIS A CA 1
ATOM 1918 C C . HIS A 1 251 ? -6.575 3.083 6.290 1.00 92.88 251 HIS A C 1
ATOM 1920 O O . HIS A 1 251 ? -7.412 2.180 6.250 1.00 92.88 251 HIS A O 1
ATOM 1926 N N . VAL A 1 252 ? -6.379 3.922 5.273 1.00 94.50 252 VAL A N 1
ATOM 1927 C CA . VAL A 1 252 ? -7.201 3.907 4.057 1.00 94.50 252 VAL A CA 1
ATOM 1928 C C . VAL A 1 252 ? -6.490 3.120 2.963 1.00 94.50 252 VAL A C 1
ATOM 1930 O O . VAL A 1 252 ? -5.372 3.455 2.586 1.00 94.50 252 VAL A O 1
ATOM 1933 N N . THR A 1 253 ? -7.150 2.094 2.427 1.00 93.19 253 THR A N 1
ATOM 1934 C CA . THR A 1 253 ? -6.628 1.285 1.303 1.00 93.19 253 THR A CA 1
ATOM 1935 C C . THR A 1 253 ? -7.635 1.081 0.173 1.00 93.19 253 THR A C 1
ATOM 1937 O O . THR A 1 253 ? -7.267 0.599 -0.894 1.00 93.19 253 THR A O 1
ATOM 1940 N N . LYS A 1 254 ? -8.912 1.390 0.422 1.00 94.12 254 LYS A N 1
ATOM 1941 C CA . LYS A 1 254 ? -10.035 1.227 -0.503 1.00 94.12 254 LYS A CA 1
ATOM 1942 C C . LYS A 1 254 ? -11.261 1.968 0.025 1.00 94.12 254 LYS A C 1
ATOM 1944 O O . LYS A 1 254 ? -11.323 2.282 1.218 1.00 94.12 254 LYS A O 1
ATOM 1949 N N . ASP A 1 255 ? -12.268 2.128 -0.829 1.00 96.44 255 ASP A N 1
ATOM 1950 C CA . ASP A 1 255 ? -13.612 2.530 -0.408 1.00 96.44 255 ASP A CA 1
ATOM 1951 C C . ASP A 1 255 ? -14.100 1.613 0.718 1.00 96.44 255 ASP A C 1
ATOM 1953 O O . ASP A 1 255 ? -14.086 0.382 0.594 1.00 96.44 255 ASP A O 1
ATOM 1957 N N . THR A 1 256 ? -14.488 2.212 1.841 1.00 95.06 256 THR A N 1
ATOM 1958 C CA . THR A 1 256 ? -14.794 1.477 3.070 1.00 95.06 256 THR A CA 1
ATOM 1959 C C . THR A 1 256 ? -15.951 2.137 3.803 1.00 95.06 256 THR A C 1
ATOM 1961 O O . THR A 1 256 ? -15.998 3.354 3.960 1.00 95.06 256 THR A O 1
ATOM 1964 N N . VAL A 1 257 ? -16.877 1.318 4.292 1.00 95.81 257 VAL A N 1
ATOM 1965 C CA . VAL A 1 257 ? -17.842 1.714 5.319 1.00 95.81 257 VAL A CA 1
ATOM 1966 C C . VAL A 1 257 ? -17.300 1.173 6.634 1.00 95.81 257 VAL A C 1
ATOM 1968 O O . VAL A 1 257 ? -17.060 -0.029 6.733 1.00 95.81 257 VAL A O 1
ATOM 1971 N N . LEU A 1 258 ? -16.997 2.062 7.578 1.00 94.56 258 LEU A N 1
ATOM 1972 C CA . LEU A 1 258 ? -16.517 1.686 8.906 1.00 94.56 258 LEU A CA 1
ATOM 1973 C C . LEU A 1 258 ? -17.687 1.161 9.733 1.00 94.56 258 LEU A C 1
ATOM 1975 O O . LEU A 1 258 ? -18.794 1.670 9.589 1.00 94.56 258 LEU A O 1
ATOM 1979 N N . ASP A 1 259 ? -17.422 0.197 10.612 1.00 91.56 259 ASP A N 1
ATOM 1980 C CA . ASP A 1 259 ? -18.430 -0.287 11.555 1.00 91.56 259 ASP A CA 1
ATOM 1981 C C . ASP A 1 259 ? -18.896 0.851 12.490 1.00 91.56 259 ASP A C 1
ATOM 1983 O O . ASP A 1 259 ? -18.093 1.737 12.820 1.00 91.56 259 ASP A O 1
ATOM 1987 N N . PRO A 1 260 ? -20.158 0.834 12.962 1.00 91.88 260 PRO A N 1
ATOM 1988 C CA . PRO A 1 260 ? -20.638 1.798 13.942 1.00 91.88 260 PRO A CA 1
ATOM 1989 C C . PRO A 1 260 ? -19.811 1.735 15.224 1.00 91.88 260 PRO A C 1
ATOM 1991 O O . PRO A 1 260 ? -19.612 0.670 15.808 1.00 91.88 260 PRO A O 1
ATOM 1994 N N . VAL A 1 261 ? -19.353 2.893 15.692 1.00 92.38 261 VAL A N 1
ATOM 1995 C CA . VAL A 1 261 ? -18.633 3.011 16.965 1.00 92.38 261 VAL A CA 1
ATOM 1996 C C . VAL A 1 261 ? -19.400 3.889 17.933 1.00 92.38 261 VAL A C 1
ATOM 1998 O O . VAL A 1 261 ? -20.031 4.864 17.536 1.00 92.38 261 VAL A O 1
ATOM 2001 N N . CYS A 1 262 ? -19.327 3.561 19.216 1.00 89.88 262 CYS A N 1
ATOM 2002 C CA . CYS A 1 262 ? -19.950 4.342 20.265 1.00 89.88 262 CYS A CA 1
ATOM 2003 C C . CYS A 1 262 ? -19.152 5.616 20.558 1.00 89.88 262 CYS A C 1
ATOM 2005 O O . CYS A 1 262 ? -17.922 5.662 20.422 1.00 89.88 262 CYS A O 1
ATOM 2007 N N . TRP A 1 263 ? -19.845 6.646 21.038 1.00 90.69 263 TRP A N 1
ATOM 2008 C CA . TRP A 1 263 ? -19.207 7.869 21.518 1.00 90.69 263 TRP A CA 1
ATOM 2009 C C . TRP A 1 263 ? -18.151 7.574 22.596 1.00 90.69 263 TRP A C 1
ATOM 2011 O O . TRP A 1 263 ? -18.469 7.016 23.645 1.00 90.69 263 TRP A O 1
ATOM 2021 N N . GLY A 1 264 ? -16.8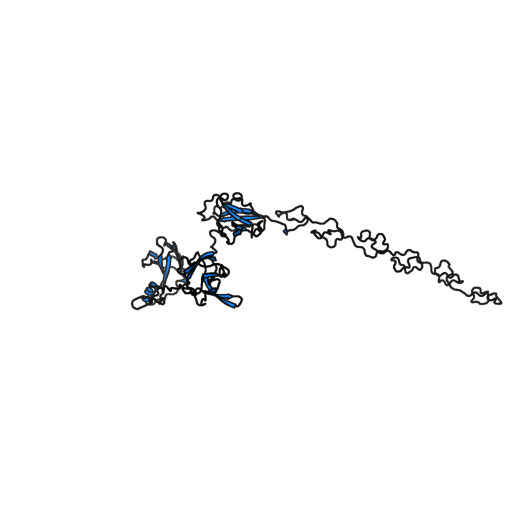94 7.963 22.357 1.00 88.81 264 GLY A N 1
ATOM 2022 C CA . GLY A 1 264 ? -15.796 7.738 23.304 1.00 88.81 264 GLY A CA 1
ATOM 2023 C C . GLY A 1 264 ? -15.324 6.284 23.438 1.00 88.81 264 GLY A C 1
ATOM 2024 O O . GLY A 1 264 ? -14.579 5.988 24.365 1.00 88.81 264 GLY A O 1
ATOM 2025 N N . SER A 1 265 ? -15.730 5.378 22.541 1.00 87.06 265 SER A N 1
ATOM 2026 C CA . SER A 1 265 ? -15.306 3.970 22.552 1.00 87.06 265 SER A CA 1
ATOM 2027 C C . SER A 1 265 ? -14.992 3.441 21.149 1.00 87.06 265 SER A C 1
ATOM 2029 O O . SER A 1 265 ? -15.556 3.885 20.150 1.00 87.06 265 SER A O 1
ATOM 2031 N N . CYS A 1 266 ? -14.082 2.473 21.059 1.00 86.62 266 CYS A N 1
ATOM 2032 C CA . CYS A 1 266 ? -13.679 1.829 19.805 1.00 86.62 266 CYS A CA 1
ATOM 2033 C C . CYS A 1 266 ? -14.650 0.764 19.284 1.00 86.62 266 CYS A C 1
ATOM 2035 O O . CYS A 1 266 ? -14.398 0.195 18.226 1.00 86.62 266 CYS A O 1
ATOM 2037 N N . VAL A 1 267 ? -15.725 0.483 20.016 1.00 83.25 267 VAL A N 1
ATOM 2038 C CA . VAL A 1 267 ? -16.718 -0.542 19.673 1.00 83.25 267 VAL A CA 1
ATOM 2039 C C . VAL A 1 267 ? -18.119 0.063 19.621 1.00 83.25 267 VAL A C 1
ATOM 2041 O O . VAL A 1 267 ? -18.345 1.130 20.192 1.00 83.25 267 VAL A O 1
ATOM 2044 N N . ASP A 1 268 ? -19.050 -0.604 18.938 1.00 81.81 268 ASP A N 1
ATOM 2045 C CA . ASP A 1 268 ? -20.486 -0.271 18.930 1.00 81.81 268 ASP A CA 1
ATOM 2046 C C . ASP A 1 268 ? -21.029 -0.197 20.376 1.00 81.81 268 ASP A C 1
ATOM 2048 O O . ASP A 1 268 ? -20.581 -0.948 21.249 1.00 81.81 268 ASP A O 1
ATOM 2052 N N . CYS A 1 269 ? -21.995 0.692 20.648 1.00 80.81 269 CYS A N 1
ATOM 2053 C CA . CYS A 1 269 ? -22.585 0.853 21.985 1.00 80.81 269 CYS A CA 1
ATOM 2054 C C . CYS A 1 269 ? -23.281 -0.428 22.495 1.00 80.81 269 CYS A C 1
ATOM 2056 O O . CYS A 1 269 ? -23.554 -0.553 23.689 1.00 80.81 269 CYS A O 1
ATOM 2058 N N . TYR A 1 270 ? -23.575 -1.364 21.594 1.00 73.62 270 TYR A N 1
ATOM 2059 C CA . TYR A 1 270 ? -24.283 -2.619 21.815 1.00 73.62 270 TYR A CA 1
ATOM 2060 C C . TYR A 1 270 ? -23.511 -3.833 21.272 1.00 73.62 270 TYR A C 1
ATOM 2062 O O . TYR A 1 270 ? -24.078 -4.926 21.181 1.00 73.62 270 TYR A O 1
ATOM 2070 N N . ALA A 1 271 ? -22.227 -3.680 20.924 1.00 60.88 271 ALA A N 1
ATOM 2071 C CA . ALA A 1 271 ? -21.368 -4.831 20.660 1.00 60.88 271 ALA A CA 1
ATOM 2072 C C . ALA A 1 271 ? -21.199 -5.672 21.942 1.00 60.88 271 ALA A C 1
ATOM 2074 O O . ALA A 1 271 ? -21.139 -5.110 23.039 1.00 60.88 271 ALA A O 1
ATOM 2075 N N . PRO A 1 272 ? -21.089 -7.012 21.842 1.00 57.34 272 PRO A N 1
ATOM 2076 C CA . PRO A 1 272 ? -20.699 -7.828 22.985 1.00 57.34 272 PRO A CA 1
ATOM 2077 C C . PRO A 1 272 ? -19.339 -7.340 23.493 1.00 57.34 272 PRO A C 1
ATOM 2079 O O . PRO A 1 272 ? -18.361 -7.296 22.746 1.00 57.34 272 PRO A O 1
ATOM 2082 N N . GLN A 1 273 ? -19.306 -6.919 24.754 1.00 59.75 273 GLN A N 1
ATOM 2083 C CA . GLN A 1 273 ? -18.142 -6.292 25.360 1.00 59.75 273 GLN A CA 1
ATOM 2084 C C . GLN A 1 273 ? -16.973 -7.290 25.370 1.00 59.75 273 GLN A C 1
ATOM 2086 O O . GLN A 1 273 ? -17.106 -8.404 25.873 1.00 59.75 273 GLN A O 1
ATOM 2091 N N . SER A 1 274 ? -15.837 -6.917 24.773 1.00 69.69 274 SER A N 1
ATOM 2092 C CA . SER A 1 274 ? -14.684 -7.816 24.611 1.00 69.69 274 SER A CA 1
ATOM 2093 C C . SER A 1 274 ? -13.778 -7.882 25.840 1.00 69.69 274 SER A C 1
ATOM 2095 O O . SER A 1 274 ? -12.929 -8.769 25.899 1.00 69.69 274 SER A O 1
ATOM 2097 N N . ALA A 1 275 ? -13.959 -6.973 26.804 1.00 76.75 275 ALA A N 1
ATOM 2098 C CA . ALA A 1 275 ? -13.262 -6.935 28.084 1.00 76.75 275 ALA A CA 1
ATOM 2099 C C . ALA A 1 275 ? -14.111 -6.250 29.162 1.00 76.75 275 ALA A C 1
ATOM 2101 O O . ALA A 1 275 ? -14.841 -5.303 28.871 1.00 76.75 275 ALA A O 1
ATOM 2102 N N . TYR A 1 276 ? -13.979 -6.693 30.407 1.00 78.56 276 TYR A N 1
ATOM 2103 C CA . TYR A 1 276 ? -14.717 -6.156 31.550 1.00 78.56 276 TYR A CA 1
ATOM 2104 C C . TYR A 1 276 ? -13.773 -5.781 32.695 1.00 78.56 276 TYR A C 1
ATOM 2106 O O . TYR A 1 276 ? -12.647 -6.279 32.761 1.00 78.56 276 TYR A O 1
ATOM 2114 N N . ASN A 1 277 ? -14.221 -4.914 33.606 1.00 81.94 277 ASN A N 1
ATOM 2115 C CA . ASN A 1 277 ? -13.464 -4.592 34.814 1.00 81.94 277 ASN A CA 1
ATOM 2116 C C . ASN A 1 277 ? -13.432 -5.802 35.749 1.00 81.94 277 ASN A C 1
ATOM 2118 O O . ASN A 1 277 ? -14.478 -6.276 36.191 1.00 81.94 277 ASN A O 1
ATOM 2122 N N . VAL A 1 278 ? -12.236 -6.264 36.098 1.00 88.00 278 VAL A N 1
ATOM 2123 C CA . VAL A 1 278 ? -12.022 -7.328 37.077 1.00 88.00 278 VAL A CA 1
ATOM 2124 C C . VAL A 1 278 ? -11.232 -6.773 38.251 1.00 88.00 278 VAL A C 1
ATOM 2126 O O . VAL A 1 278 ? -10.116 -6.283 38.074 1.00 88.00 278 VAL A O 1
ATOM 2129 N N . THR A 1 279 ? -11.807 -6.856 39.451 1.00 89.88 279 THR A N 1
ATOM 2130 C CA . THR A 1 279 ? -11.105 -6.563 40.706 1.00 89.88 279 THR A CA 1
ATOM 2131 C C . THR A 1 279 ? -10.543 -7.857 41.280 1.00 89.88 279 THR A C 1
ATOM 2133 O O . THR A 1 279 ? -11.290 -8.728 41.726 1.00 89.88 279 THR A O 1
ATOM 2136 N N . PHE A 1 280 ? -9.221 -7.974 41.266 1.00 94.50 280 PHE A N 1
ATOM 2137 C CA . PHE A 1 280 ? -8.470 -9.045 41.908 1.00 94.50 280 PHE A CA 1
ATOM 2138 C C . PHE A 1 280 ? -8.258 -8.712 43.377 1.00 94.50 280 PHE A C 1
ATOM 2140 O O . PHE A 1 280 ? -7.881 -7.583 43.687 1.00 94.50 280 PHE A O 1
ATOM 2147 N N . ARG A 1 281 ? -8.471 -9.691 44.262 1.00 94.50 281 ARG A N 1
ATOM 2148 C CA . ARG A 1 281 ? -8.328 -9.529 45.712 1.00 94.50 281 ARG A CA 1
ATOM 2149 C C . ARG A 1 281 ? -7.496 -10.668 46.291 1.00 94.50 281 ARG A C 1
ATOM 2151 O O . ARG A 1 281 ? -7.839 -11.832 46.099 1.00 94.50 281 ARG A O 1
ATOM 2158 N N . LEU A 1 282 ? -6.407 -10.332 46.972 1.00 95.62 282 LEU A N 1
ATOM 2159 C CA . LEU A 1 282 ? -5.419 -11.282 47.481 1.00 95.62 282 LEU A CA 1
ATOM 2160 C C . LEU A 1 282 ? -5.154 -11.031 48.963 1.00 95.62 282 LEU A C 1
ATOM 2162 O O . LEU A 1 282 ? -4.717 -9.949 49.341 1.00 95.62 282 LEU A O 1
ATOM 2166 N N . ASP A 1 283 ? -5.3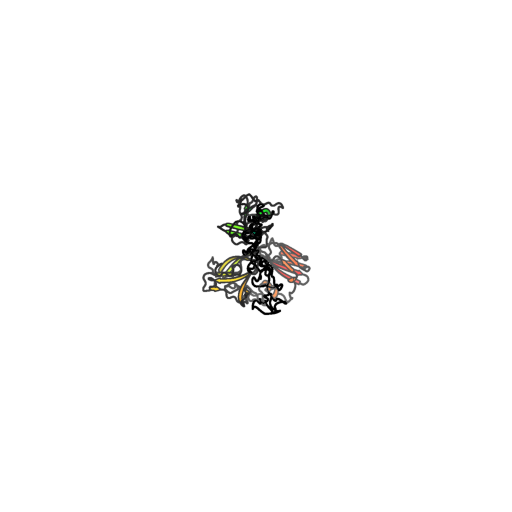50 -12.050 49.788 1.00 94.44 283 ASP A N 1
ATOM 2167 C CA . ASP A 1 283 ? -4.985 -12.030 51.199 1.00 94.44 283 ASP A CA 1
ATOM 2168 C C . ASP A 1 283 ? -3.534 -12.504 51.378 1.00 94.44 283 ASP A C 1
ATOM 2170 O O . ASP A 1 283 ? -3.175 -13.654 51.090 1.00 94.44 283 ASP A O 1
ATOM 2174 N N . MET A 1 284 ? -2.692 -11.593 51.866 1.00 94.06 284 MET A N 1
ATOM 2175 C CA . MET A 1 284 ? -1.263 -11.809 52.078 1.00 94.06 284 MET A CA 1
ATOM 2176 C C . MET A 1 284 ? -0.907 -12.129 53.537 1.00 94.06 284 MET A C 1
ATOM 2178 O O . MET A 1 284 ? 0.278 -12.188 53.873 1.00 94.06 284 MET A O 1
ATOM 2182 N N . ASN A 1 285 ? -1.879 -12.355 54.431 1.00 90.75 285 ASN A N 1
ATOM 2183 C CA . ASN A 1 285 ? -1.619 -12.599 55.859 1.00 90.75 285 ASN A CA 1
ATOM 2184 C C . ASN A 1 285 ? -0.767 -13.851 56.132 1.00 90.75 285 ASN A C 1
ATOM 2186 O O . ASN A 1 285 ? -0.034 -13.895 57.121 1.00 90.75 285 ASN A O 1
ATOM 2190 N N . ASN A 1 286 ? -0.805 -14.838 55.233 1.00 87.81 286 ASN A N 1
ATOM 2191 C CA . ASN A 1 286 ? 0.007 -16.056 55.319 1.00 87.81 286 ASN A CA 1
ATOM 2192 C C . ASN A 1 286 ? 1.338 -15.970 54.544 1.00 87.81 286 ASN A C 1
ATOM 2194 O O . ASN A 1 286 ? 2.141 -16.908 54.583 1.00 87.81 286 ASN A O 1
ATOM 2198 N N . ALA A 1 287 ? 1.601 -14.859 53.853 1.00 90.06 287 ALA A N 1
ATOM 2199 C CA . ALA A 1 287 ? 2.845 -14.622 53.133 1.00 90.06 287 ALA A CA 1
ATOM 2200 C C . ALA A 1 287 ? 3.866 -13.880 54.012 1.00 90.06 287 ALA A C 1
ATOM 2202 O O . ALA A 1 287 ? 3.528 -13.064 54.866 1.00 90.06 287 ALA A O 1
ATOM 2203 N N . THR A 1 288 ? 5.157 -14.148 53.803 1.00 89.75 288 THR A N 1
ATOM 2204 C CA . THR A 1 288 ? 6.254 -13.447 54.494 1.00 89.75 288 THR A CA 1
ATOM 2205 C C . THR A 1 288 ? 7.337 -13.044 53.495 1.00 89.75 288 THR A C 1
ATOM 2207 O O . THR A 1 288 ? 7.451 -13.653 52.434 1.00 89.75 288 THR A O 1
ATOM 2210 N N . ASN A 1 289 ? 8.159 -12.049 53.851 1.00 89.81 289 ASN A N 1
ATOM 2211 C CA . ASN A 1 289 ? 9.265 -11.528 53.030 1.00 89.81 289 ASN A CA 1
ATOM 2212 C C . ASN A 1 289 ? 8.835 -10.883 51.697 1.00 89.81 289 ASN A C 1
ATOM 2214 O O . ASN A 1 289 ? 9.441 -11.165 50.666 1.00 89.81 289 ASN A O 1
ATOM 2218 N N . PHE A 1 290 ? 7.830 -10.006 51.728 1.00 95.00 290 PHE A N 1
ATOM 2219 C CA . PHE A 1 290 ? 7.416 -9.201 50.576 1.00 95.00 290 PHE A CA 1
ATOM 2220 C C . PHE A 1 290 ? 7.241 -7.725 50.953 1.00 95.00 290 PHE A C 1
ATOM 2222 O O . PHE A 1 290 ? 7.100 -7.411 52.140 1.00 95.00 290 PHE A O 1
ATOM 2229 N N . THR A 1 291 ? 7.232 -6.828 49.964 1.00 94.38 291 THR A N 1
ATOM 2230 C CA . THR A 1 291 ? 6.825 -5.426 50.151 1.00 94.38 291 THR A CA 1
ATOM 2231 C C . THR A 1 291 ? 5.538 -5.081 49.418 1.00 94.38 291 THR A C 1
ATOM 2233 O O . THR A 1 291 ? 4.657 -4.484 50.031 1.00 94.38 291 THR A O 1
ATOM 2236 N N . ILE A 1 292 ? 5.406 -5.455 48.142 1.00 95.12 292 ILE A N 1
ATOM 2237 C CA . ILE A 1 292 ? 4.231 -5.130 47.326 1.00 95.12 292 ILE A CA 1
ATOM 2238 C C . ILE A 1 292 ? 3.857 -6.346 46.467 1.00 95.12 292 ILE A C 1
ATOM 2240 O O . ILE A 1 292 ? 4.672 -6.753 45.634 1.00 95.12 292 ILE A O 1
ATOM 2244 N N . PRO A 1 293 ? 2.660 -6.935 46.646 1.00 96.81 293 PRO A N 1
ATOM 2245 C CA . PRO A 1 293 ? 2.145 -7.943 45.737 1.00 96.81 293 PRO A CA 1
ATOM 2246 C C . PRO A 1 293 ? 1.717 -7.322 44.407 1.00 96.81 293 PRO A C 1
ATOM 2248 O O . PRO A 1 293 ? 1.313 -6.161 44.310 1.00 96.81 293 PRO A O 1
ATOM 2251 N N . GLU A 1 294 ? 1.786 -8.131 43.366 1.00 96.12 294 GLU A N 1
ATOM 2252 C CA . GLU A 1 294 ? 1.473 -7.764 41.996 1.00 96.12 294 GLU A CA 1
ATOM 2253 C C . GLU A 1 294 ? 0.753 -8.916 41.288 1.00 96.12 294 GLU A C 1
ATOM 2255 O O . GLU A 1 294 ? 0.874 -10.087 41.666 1.00 96.12 294 GLU A O 1
ATOM 2260 N N . ILE A 1 295 ? -0.006 -8.579 40.248 1.00 96.19 295 ILE A N 1
ATOM 2261 C CA . ILE A 1 295 ? -0.697 -9.559 39.415 1.00 96.19 295 ILE A CA 1
ATOM 2262 C C . ILE A 1 295 ? -0.071 -9.656 38.025 1.00 96.19 295 ILE A C 1
ATOM 2264 O O . ILE A 1 295 ? 0.256 -8.654 37.390 1.00 96.19 295 ILE A O 1
ATOM 2268 N N . ASN A 1 296 ? 0.059 -10.885 37.532 1.00 95.31 296 ASN A N 1
ATOM 2269 C CA . ASN A 1 296 ? 0.713 -11.211 36.273 1.00 95.31 296 ASN A CA 1
ATOM 2270 C C . ASN A 1 296 ? -0.161 -12.153 35.456 1.00 95.31 296 ASN A C 1
ATOM 2272 O O . ASN A 1 296 ? -0.677 -13.117 36.008 1.00 95.31 296 ASN A O 1
ATOM 2276 N N . GLY A 1 297 ? -0.281 -11.925 34.156 1.00 91.69 297 GLY A N 1
ATOM 2277 C CA . GLY A 1 297 ? -1.012 -12.806 33.252 1.00 91.69 297 GLY A CA 1
ATOM 2278 C C . GLY A 1 297 ? -0.758 -12.458 31.793 1.00 91.69 297 GLY A C 1
ATOM 2279 O O . GLY A 1 297 ? 0.055 -11.583 31.477 1.00 91.69 297 GLY A O 1
ATOM 2280 N N . GLU A 1 298 ? -1.469 -13.125 30.887 1.00 87.31 298 GLU A N 1
ATOM 2281 C CA . GLU A 1 298 ? -1.383 -12.833 29.447 1.00 87.31 298 GLU A CA 1
ATOM 2282 C C . GLU A 1 298 ? -1.728 -11.366 29.149 1.00 87.31 298 GLU A C 1
ATOM 2284 O O . GLU A 1 298 ? -1.006 -10.690 28.415 1.00 87.31 298 GLU A O 1
ATOM 2289 N N . PHE A 1 299 ? -2.742 -10.839 29.837 1.00 85.44 299 PHE A N 1
ATOM 2290 C CA . PHE A 1 299 ? -3.204 -9.451 29.760 1.00 85.44 299 PHE A CA 1
ATOM 2291 C C . PHE A 1 299 ? -2.147 -8.379 30.098 1.00 85.44 299 PHE A C 1
ATOM 2293 O O . PHE A 1 299 ? -2.345 -7.208 29.776 1.00 85.44 299 PHE A O 1
ATOM 2300 N N . ASN A 1 300 ? -1.022 -8.734 30.730 1.00 86.56 300 ASN A N 1
ATOM 2301 C CA . ASN A 1 300 ? 0.078 -7.802 31.004 1.00 86.56 300 ASN A CA 1
ATOM 2302 C C . ASN A 1 300 ? 1.459 -8.366 30.649 1.00 86.56 300 ASN A C 1
ATOM 2304 O O . ASN A 1 300 ? 2.474 -7.886 31.160 1.00 86.56 300 ASN A O 1
ATOM 2308 N N . ASN A 1 301 ? 1.507 -9.362 29.759 1.00 89.88 301 ASN A N 1
ATOM 2309 C CA . ASN A 1 301 ? 2.732 -10.036 29.324 1.00 89.88 301 ASN A CA 1
ATOM 2310 C C . ASN A 1 301 ? 3.577 -10.592 30.483 1.00 89.88 301 ASN A C 1
ATOM 2312 O O . ASN A 1 301 ? 4.807 -10.568 30.414 1.00 89.88 301 ASN A O 1
ATOM 2316 N N . TRP A 1 302 ? 2.933 -11.072 31.551 1.00 92.50 302 TRP A N 1
ATOM 2317 C CA . TRP A 1 302 ? 3.606 -11.615 32.736 1.00 92.50 302 TRP A CA 1
ATOM 2318 C C . TRP A 1 302 ? 4.617 -10.633 33.368 1.00 92.50 302 TRP A C 1
ATOM 2320 O O . TRP A 1 302 ? 5.696 -11.019 33.832 1.00 92.50 302 TRP A O 1
ATOM 2330 N N . CYS A 1 303 ? 4.289 -9.338 33.351 1.00 90.75 303 CYS A N 1
ATOM 2331 C CA . CYS A 1 303 ? 5.171 -8.285 33.839 1.00 90.75 303 CYS A CA 1
ATOM 2332 C C . CYS A 1 303 ? 5.154 -8.161 35.369 1.00 90.75 303 CYS A C 1
ATOM 2334 O O . CYS A 1 303 ? 4.239 -7.570 35.944 1.00 90.75 303 CYS A O 1
ATOM 2336 N N . GLY A 1 304 ? 6.258 -8.586 35.988 1.00 89.00 304 GLY A N 1
ATOM 2337 C CA . GLY A 1 304 ? 6.436 -8.684 37.439 1.00 89.00 304 GLY A CA 1
ATOM 2338 C C . GLY A 1 304 ? 6.340 -7.397 38.233 1.00 89.00 304 GLY A C 1
ATOM 2339 O O . GLY A 1 304 ? 6.379 -7.459 39.438 1.00 89.00 304 GLY A O 1
ATOM 2340 N N . ASN A 1 305 ? 6.273 -6.216 37.633 1.00 88.75 305 ASN A N 1
ATOM 2341 C CA . ASN A 1 305 ? 6.179 -4.967 38.394 1.00 88.75 305 ASN A CA 1
ATOM 2342 C C . ASN A 1 305 ? 5.290 -3.920 37.721 1.00 88.75 305 ASN A C 1
ATOM 2344 O O . ASN A 1 305 ? 5.294 -2.758 38.124 1.00 88.75 305 ASN A O 1
ATOM 2348 N N . CYS A 1 306 ? 4.547 -4.312 36.684 1.00 86.94 306 CYS A N 1
ATOM 2349 C CA . CYS A 1 306 ? 3.672 -3.393 35.973 1.00 86.94 306 CYS A CA 1
ATOM 2350 C C . CYS A 1 306 ? 2.389 -3.131 36.768 1.00 86.94 306 CYS A C 1
ATOM 2352 O O . CYS A 1 306 ? 1.935 -1.990 36.829 1.00 86.94 306 CYS A O 1
ATOM 2354 N N . TRP A 1 307 ? 1.791 -4.177 37.351 1.00 93.50 307 TRP A N 1
ATOM 2355 C CA . TRP A 1 307 ? 0.458 -4.135 37.966 1.00 93.50 307 TRP A CA 1
ATOM 2356 C C . TRP A 1 307 ? 0.526 -4.490 39.453 1.00 93.50 307 TRP A C 1
ATOM 2358 O O . TRP A 1 307 ? 0.149 -5.580 39.884 1.00 93.50 307 TRP A O 1
ATOM 2368 N N . GLN A 1 308 ? 1.054 -3.545 40.226 1.00 94.88 308 GLN A N 1
ATOM 2369 C CA . GLN A 1 308 ? 1.138 -3.623 41.682 1.00 94.88 308 GLN A CA 1
ATOM 2370 C C . GLN A 1 308 ? -0.236 -3.395 42.324 1.00 94.88 308 GLN A C 1
ATOM 2372 O O . GLN A 1 308 ? -0.991 -2.516 41.901 1.00 94.88 308 GLN A O 1
ATOM 2377 N N . MET A 1 309 ? -0.557 -4.190 43.342 1.00 96.44 309 MET A N 1
ATOM 2378 C CA . MET A 1 309 ? -1.827 -4.114 44.063 1.00 96.44 309 MET A CA 1
ATOM 2379 C C . MET A 1 309 ? -1.765 -3.064 45.181 1.00 96.44 309 MET A C 1
ATOM 2381 O O . MET A 1 309 ? -0.683 -2.629 45.578 1.00 96.44 309 MET A O 1
ATOM 2385 N N . ASN A 1 310 ? -2.924 -2.666 45.710 1.00 94.75 310 ASN A N 1
ATOM 2386 C CA . ASN A 1 310 ? -3.023 -1.691 46.797 1.00 94.75 310 ASN A CA 1
ATOM 2387 C C . ASN A 1 310 ? -3.743 -2.288 48.007 1.00 94.75 310 ASN A C 1
ATOM 2389 O O . ASN A 1 310 ? -4.788 -2.907 47.849 1.00 94.75 310 ASN A O 1
ATOM 2393 N N . ASP A 1 311 ? -3.218 -2.027 49.199 1.00 95.00 311 ASP A N 1
ATOM 2394 C CA . ASP A 1 311 ? -3.885 -2.261 50.481 1.00 95.00 311 ASP A CA 1
ATOM 2395 C C . ASP A 1 311 ? -4.266 -0.889 51.060 1.00 95.00 311 ASP A C 1
ATOM 2397 O O . ASP A 1 311 ? -3.413 -0.125 51.526 1.00 95.00 311 ASP A O 1
ATOM 2401 N N . ILE A 1 312 ? -5.532 -0.505 50.892 1.00 88.06 312 ILE A N 1
ATOM 2402 C CA . ILE A 1 312 ? -6.004 0.854 51.198 1.00 88.06 312 ILE A CA 1
ATOM 2403 C C . ILE A 1 312 ? -6.332 1.009 52.688 1.00 88.06 312 ILE A C 1
ATOM 2405 O O . ILE A 1 312 ? -6.147 2.099 53.242 1.00 88.06 312 ILE A O 1
ATOM 2409 N N . ASP A 1 313 ? -6.836 -0.039 53.334 1.00 88.62 313 ASP A N 1
ATOM 2410 C CA . ASP A 1 313 ? -7.293 -0.028 54.725 1.00 88.62 313 ASP A CA 1
ATOM 2411 C C . ASP A 1 313 ? -6.313 -0.693 55.706 1.00 88.62 313 ASP A C 1
ATOM 2413 O O . ASP A 1 313 ? -6.466 -0.528 56.921 1.00 88.62 313 ASP A O 1
ATOM 2417 N N . GLY A 1 314 ? -5.238 -1.302 55.204 1.00 89.44 314 GLY A N 1
ATOM 2418 C CA . GLY A 1 314 ? -4.130 -1.829 55.992 1.00 89.44 314 GLY A CA 1
ATOM 2419 C C . GLY A 1 314 ? -4.435 -3.176 56.643 1.00 89.44 314 GLY A C 1
ATOM 2420 O O . GLY A 1 314 ? -3.833 -3.488 57.677 1.00 89.44 314 GLY A O 1
ATOM 2421 N N . ASP A 1 315 ? -5.393 -3.934 56.108 1.00 89.31 315 ASP A N 1
ATOM 2422 C CA . ASP A 1 315 ? -5.785 -5.255 56.612 1.00 89.31 315 ASP A CA 1
ATOM 2423 C C . ASP A 1 315 ? -5.004 -6.413 55.956 1.00 89.31 315 ASP A C 1
ATOM 2425 O O . ASP A 1 315 ? -5.183 -7.583 56.321 1.00 89.31 315 ASP A O 1
ATOM 2429 N N . ASN A 1 316 ? -4.067 -6.070 55.062 1.00 92.50 316 ASN A N 1
ATOM 2430 C CA . ASN A 1 316 ? -3.236 -6.977 54.279 1.00 92.50 316 ASN A CA 1
ATOM 2431 C C . ASN A 1 316 ? -4.026 -7.816 53.253 1.00 92.50 316 ASN A C 1
ATOM 2433 O O . ASN A 1 316 ? -3.533 -8.850 52.782 1.00 92.50 316 ASN A O 1
ATOM 2437 N N . ILE A 1 317 ? -5.222 -7.349 52.882 1.00 93.50 317 ILE A N 1
ATOM 2438 C CA . ILE A 1 317 ? -5.975 -7.758 51.701 1.00 93.50 317 ILE A CA 1
ATOM 2439 C C . ILE A 1 317 ? -5.718 -6.724 50.606 1.00 93.50 317 ILE A C 1
ATOM 2441 O O . ILE A 1 317 ? -6.050 -5.547 50.698 1.00 93.50 317 ILE A O 1
ATOM 2445 N N . TRP A 1 318 ? -5.092 -7.181 49.534 1.00 96.25 318 TRP A N 1
ATOM 2446 C CA . TRP A 1 318 ? -4.624 -6.330 48.456 1.00 96.25 318 TRP A CA 1
ATOM 2447 C C . TRP A 1 318 ? -5.584 -6.399 47.282 1.00 96.25 318 TRP A C 1
ATOM 2449 O O . TRP A 1 318 ? -5.987 -7.487 46.869 1.00 96.25 318 TRP A O 1
ATOM 2459 N N . GLU A 1 319 ? -5.909 -5.245 46.706 1.00 95.69 319 GLU A N 1
ATOM 2460 C CA . GLU A 1 319 ? -6.849 -5.127 45.597 1.00 95.69 319 GLU A CA 1
ATOM 2461 C C . GLU A 1 319 ? -6.212 -4.471 44.366 1.00 95.69 319 GLU A C 1
ATOM 2463 O O . GLU A 1 319 ? -5.400 -3.542 44.455 1.00 95.69 319 GLU A O 1
ATOM 2468 N N . PHE A 1 320 ? -6.603 -4.941 43.184 1.00 93.81 320 PHE A N 1
ATOM 2469 C CA . PHE A 1 320 ? -6.241 -4.325 41.910 1.00 93.81 320 PHE A CA 1
ATOM 2470 C C . PHE A 1 320 ? -7.367 -4.497 40.895 1.00 93.81 320 PHE A C 1
ATOM 2472 O O . PHE A 1 320 ? -7.826 -5.613 40.666 1.00 93.81 320 PHE A O 1
ATOM 2479 N N . THR A 1 321 ? -7.791 -3.401 40.266 1.00 89.94 321 THR A N 1
ATOM 2480 C CA . THR A 1 321 ? -8.856 -3.410 39.254 1.00 89.94 321 THR A CA 1
ATOM 2481 C C . THR A 1 321 ? -8.289 -3.050 37.892 1.00 89.94 321 THR A C 1
ATOM 2483 O O . THR A 1 321 ? -7.606 -2.036 37.757 1.00 89.94 321 THR A O 1
ATOM 2486 N N . THR A 1 322 ? -8.597 -3.857 36.880 1.00 89.75 322 THR A N 1
ATOM 2487 C CA . THR A 1 322 ? -8.166 -3.633 35.492 1.00 89.75 322 THR A CA 1
ATOM 2488 C C . THR A 1 322 ? -9.159 -4.228 34.498 1.00 89.75 322 THR A C 1
ATOM 2490 O O . THR A 1 322 ? -10.028 -5.010 34.881 1.00 89.75 322 THR A O 1
ATOM 2493 N N . LEU A 1 323 ? -9.022 -3.878 33.220 1.00 85.00 323 LEU A N 1
ATOM 2494 C CA . LEU A 1 323 ? -9.774 -4.510 32.140 1.00 85.00 323 LEU A CA 1
ATOM 2495 C C . LEU A 1 323 ? -9.144 -5.855 31.778 1.00 85.00 323 LEU A C 1
ATOM 2497 O O . LEU A 1 323 ? -7.940 -5.944 31.533 1.00 85.00 323 LEU A O 1
ATOM 2501 N N . VAL A 1 324 ? -9.975 -6.891 31.716 1.00 84.12 324 VAL A N 1
ATOM 2502 C CA . VAL A 1 324 ? -9.579 -8.248 31.335 1.00 84.12 324 VAL A CA 1
ATOM 2503 C C . VAL A 1 324 ? -10.506 -8.727 30.229 1.00 84.12 324 VAL A C 1
ATOM 2505 O O . VAL A 1 324 ? -11.724 -8.557 30.323 1.00 84.12 324 VAL A O 1
ATOM 2508 N N . ASP A 1 325 ? -9.934 -9.280 29.160 1.00 82.50 325 ASP A N 1
ATOM 2509 C CA . ASP A 1 325 ? -10.718 -9.749 28.023 1.00 82.50 325 ASP A CA 1
ATOM 2510 C C . ASP A 1 325 ? -11.595 -10.971 28.357 1.00 82.50 325 ASP A C 1
ATOM 2512 O O . ASP A 1 325 ? -11.447 -11.624 29.390 1.00 82.50 325 ASP A O 1
ATOM 2516 N N . THR A 1 326 ? -12.556 -11.253 27.479 1.00 79.25 326 THR A N 1
ATOM 2517 C CA . THR A 1 326 ? -13.538 -12.339 27.661 1.00 79.25 326 THR A CA 1
ATOM 2518 C C . THR A 1 326 ? -13.003 -13.740 27.385 1.00 79.25 326 THR A C 1
ATOM 2520 O O . THR A 1 326 ? -13.725 -14.715 27.577 1.00 79.25 326 THR A O 1
ATOM 2523 N N . SER A 1 327 ? -11.764 -13.889 26.916 1.00 80.44 327 SER A N 1
ATOM 2524 C CA . SER A 1 327 ? -11.186 -15.212 26.706 1.00 80.44 327 SER A CA 1
ATOM 2525 C C . SER A 1 327 ? -10.763 -15.854 28.036 1.00 80.44 327 SER A C 1
ATOM 2527 O O . SER A 1 327 ? -10.848 -15.258 29.110 1.00 80.44 327 SER A O 1
ATOM 2529 N N . LEU A 1 328 ? -10.374 -17.130 27.992 1.00 84.50 328 LEU A N 1
ATOM 2530 C CA . LEU A 1 328 ? -9.879 -17.826 29.177 1.00 84.50 328 LEU A CA 1
ATOM 2531 C C . LEU A 1 328 ? -8.490 -17.286 29.530 1.00 84.50 328 LEU A C 1
ATOM 2533 O O . LEU A 1 328 ? -7.530 -17.591 28.830 1.00 84.50 328 LEU A O 1
ATOM 2537 N N . GLN A 1 329 ? -8.386 -16.564 30.638 1.00 88.38 329 GLN A N 1
ATOM 2538 C CA . GLN A 1 329 ? -7.147 -15.929 31.076 1.00 88.38 329 GLN A CA 1
ATOM 2539 C C . GLN A 1 329 ? -6.423 -16.786 32.105 1.00 88.38 329 GLN A C 1
ATOM 2541 O O . GLN A 1 329 ? -7.048 -17.273 33.047 1.00 88.38 329 GLN A O 1
ATOM 2546 N N . GLU A 1 330 ? -5.106 -16.928 31.958 1.00 93.38 330 GLU A N 1
ATOM 2547 C CA . GLU A 1 330 ? -4.216 -17.459 32.994 1.00 93.38 330 GLU A CA 1
ATOM 2548 C C . GLU A 1 330 ? -3.489 -16.316 33.704 1.00 93.38 330 GLU A C 1
ATOM 2550 O O . GLU A 1 330 ? -3.026 -15.366 33.069 1.00 93.38 330 GLU A O 1
ATOM 2555 N N . PHE A 1 331 ? -3.380 -16.411 35.028 1.00 94.75 331 PHE A N 1
ATOM 2556 C CA . PHE A 1 331 ? -2.723 -15.399 35.845 1.00 94.75 331 PHE A CA 1
ATOM 2557 C C . PHE A 1 331 ? -2.073 -15.989 37.101 1.00 94.75 331 PHE A C 1
ATOM 2559 O O . PHE A 1 331 ? -2.306 -17.141 37.476 1.00 94.75 331 PHE A O 1
ATOM 2566 N N . LYS A 1 332 ? -1.234 -15.195 37.763 1.00 95.25 332 LYS A N 1
ATOM 2567 C CA . LYS A 1 332 ? -0.553 -15.549 39.008 1.00 95.25 332 LYS A CA 1
ATOM 2568 C C . LYS A 1 332 ? -0.226 -14.307 39.826 1.00 95.25 332 LYS A C 1
ATOM 2570 O O . LYS A 1 332 ? 0.102 -13.260 39.257 1.00 95.25 332 LYS A O 1
ATOM 2575 N N . PHE A 1 333 ? -0.255 -14.442 41.147 1.00 96.62 333 PHE A N 1
ATOM 2576 C CA . PHE A 1 333 ? 0.269 -13.410 42.030 1.00 96.62 333 PHE A CA 1
ATOM 2577 C C . PHE A 1 333 ? 1.777 -13.596 42.258 1.00 96.62 333 PHE A C 1
ATOM 2579 O O . PHE A 1 333 ? 2.294 -14.710 42.404 1.00 96.62 333 PHE A O 1
ATOM 2586 N N . SER A 1 334 ? 2.505 -12.488 42.273 1.00 96.44 334 SER A N 1
ATOM 2587 C CA . SER A 1 334 ? 3.900 -12.433 42.712 1.00 96.44 334 SER A CA 1
ATOM 2588 C C . SER A 1 334 ? 4.096 -11.256 43.656 1.00 96.44 334 SER A C 1
ATOM 2590 O O . SER A 1 334 ? 3.152 -10.513 43.915 1.00 96.44 334 SER A O 1
ATOM 2592 N N . ALA A 1 335 ? 5.288 -11.106 44.222 1.00 96.50 335 ALA A N 1
ATOM 2593 C CA . ALA A 1 335 ? 5.647 -9.870 44.900 1.00 96.50 335 ALA A CA 1
ATOM 2594 C C . ALA A 1 335 ? 7.109 -9.491 44.650 1.00 96.50 335 ALA A C 1
ATOM 2596 O O . ALA A 1 335 ? 7.992 -10.352 44.512 1.00 96.50 335 ALA A O 1
ATOM 2597 N N . ASP A 1 336 ? 7.344 -8.180 44.657 1.00 95.12 336 ASP A N 1
ATOM 2598 C CA . ASP A 1 336 ? 8.640 -7.535 44.488 1.00 95.12 336 ASP A CA 1
ATOM 2599 C C . ASP A 1 336 ? 9.362 -7.956 43.197 1.00 95.12 336 ASP A C 1
ATOM 2601 O O . ASP A 1 336 ? 10.542 -8.324 43.218 1.00 95.12 336 ASP A O 1
ATOM 2605 N N . ASN A 1 337 ? 8.667 -7.891 42.058 1.00 94.69 337 ASN A N 1
ATOM 2606 C CA . ASN A 1 337 ? 9.206 -8.242 40.744 1.00 94.69 337 ASN A CA 1
ATOM 2607 C C . ASN A 1 337 ? 9.667 -9.697 40.644 1.00 94.69 337 ASN A C 1
ATOM 2609 O O . ASN A 1 337 ? 10.839 -9.977 40.374 1.00 94.69 337 ASN A O 1
ATOM 2613 N N . TRP A 1 338 ? 8.727 -10.618 40.865 1.00 95.00 338 TRP A N 1
ATOM 2614 C CA . TRP A 1 338 ? 8.965 -12.069 40.858 1.00 95.00 338 TRP A CA 1
ATOM 2615 C C . TRP A 1 338 ? 9.970 -12.561 41.919 1.00 95.00 338 TRP A C 1
ATOM 2617 O O . TRP A 1 338 ? 10.412 -13.711 41.852 1.00 95.00 338 TRP A O 1
ATOM 2627 N N . SER A 1 339 ? 10.340 -11.734 42.909 1.00 94.69 339 SER A N 1
ATOM 2628 C CA . SER A 1 339 ? 11.247 -12.146 43.995 1.00 94.69 339 SER A CA 1
ATOM 2629 C C . SER A 1 339 ? 10.637 -13.267 44.834 1.00 94.69 339 SER A C 1
ATOM 2631 O O . SER A 1 339 ? 11.333 -14.210 45.218 1.00 94.69 339 SER A O 1
ATOM 2633 N N . ILE A 1 340 ? 9.327 -13.187 45.069 1.00 94.62 340 ILE A N 1
ATOM 2634 C CA . ILE A 1 340 ? 8.506 -14.323 45.476 1.00 94.62 340 ILE A CA 1
ATOM 2635 C C . ILE A 1 340 ? 7.344 -14.480 44.498 1.00 94.62 340 ILE A C 1
ATOM 2637 O O . ILE A 1 340 ? 6.901 -13.522 43.870 1.00 94.62 340 ILE A O 1
ATOM 2641 N N . GLN A 1 341 ? 6.842 -15.700 44.373 1.00 94.56 341 GLN A N 1
ATOM 2642 C CA . GLN A 1 341 ? 5.672 -16.013 43.562 1.00 94.56 341 GLN A CA 1
ATOM 2643 C C . GLN A 1 341 ? 4.874 -17.121 44.223 1.00 94.56 341 GLN A C 1
ATOM 2645 O O . GLN A 1 341 ? 5.412 -17.871 45.048 1.00 94.56 341 GLN A O 1
ATOM 2650 N N . GLU A 1 342 ? 3.619 -17.254 43.819 1.00 93.44 342 GLU A N 1
ATOM 2651 C CA . GLU A 1 342 ? 2.808 -18.362 44.287 1.00 93.44 342 GLU A CA 1
ATOM 2652 C C . GLU A 1 342 ? 3.372 -19.720 43.839 1.00 93.44 342 GLU A C 1
ATOM 2654 O O . GLU A 1 342 ? 3.773 -19.917 42.685 1.00 93.44 342 GLU A O 1
ATOM 2659 N N . ASN A 1 343 ? 3.344 -20.683 44.756 1.00 92.81 343 ASN A N 1
ATOM 2660 C CA . ASN A 1 343 ? 3.646 -22.087 44.523 1.00 92.81 343 ASN A CA 1
ATOM 2661 C C . ASN A 1 343 ? 2.362 -22.910 44.692 1.00 92.81 343 ASN A C 1
ATOM 2663 O O . ASN A 1 343 ? 2.129 -23.516 45.738 1.00 92.81 343 ASN A O 1
ATOM 2667 N N . LEU A 1 344 ? 1.515 -22.861 43.665 1.00 92.38 344 LEU A N 1
ATOM 2668 C CA . LEU A 1 344 ? 0.187 -23.472 43.651 1.00 92.38 344 LEU A CA 1
ATOM 2669 C C . LEU A 1 344 ? 0.264 -24.978 43.374 1.00 92.38 344 LEU A C 1
ATOM 2671 O O . LEU A 1 344 ? 0.981 -25.415 42.469 1.00 92.38 344 LEU A O 1
ATOM 2675 N N . ASP A 1 345 ? -0.520 -25.766 44.110 1.00 88.69 345 ASP A N 1
ATOM 2676 C CA . ASP A 1 345 ? -0.693 -27.191 43.824 1.00 88.69 345 ASP A CA 1
ATOM 2677 C C . ASP A 1 345 ? -1.583 -27.380 42.584 1.00 88.69 345 ASP A C 1
ATOM 2679 O O . ASP A 1 345 ? -2.687 -26.846 42.498 1.00 88.69 345 ASP A O 1
ATOM 2683 N N . SER A 1 346 ? -1.107 -28.179 41.628 1.00 90.69 346 SER A N 1
ATOM 2684 C CA . SER A 1 346 ? -1.826 -28.558 40.406 1.00 90.69 346 SER A CA 1
ATOM 2685 C C . SER A 1 346 ? -3.188 -29.229 40.629 1.00 90.69 346 SER A C 1
ATOM 2687 O O . SER A 1 346 ? -3.973 -29.295 39.686 1.00 90.69 346 SER A O 1
ATOM 2689 N N . THR A 1 347 ? -3.479 -29.746 41.830 1.00 88.12 347 THR A N 1
ATOM 2690 C CA . THR A 1 347 ? -4.779 -30.363 42.147 1.00 88.12 347 THR A CA 1
ATOM 2691 C C . THR A 1 347 ? -5.845 -29.371 42.609 1.00 88.12 347 THR A C 1
ATOM 2693 O O . THR A 1 347 ? -6.978 -29.779 42.864 1.00 88.12 347 THR A O 1
ATOM 2696 N N . LEU A 1 348 ? -5.498 -28.094 42.776 1.00 87.31 348 LEU A N 1
ATOM 2697 C CA . LEU A 1 348 ? -6.440 -27.072 43.215 1.00 87.31 348 LEU A CA 1
ATOM 2698 C C . LEU A 1 348 ? -7.507 -26.776 42.142 1.00 87.31 348 LEU A C 1
ATOM 2700 O O . LEU A 1 348 ? -7.256 -26.880 40.945 1.00 87.31 348 LEU A O 1
ATOM 2704 N N . PHE A 1 349 ? -8.714 -26.381 42.557 1.00 85.81 349 PHE A N 1
ATOM 2705 C CA . PHE A 1 349 ? -9.831 -26.183 41.620 1.00 85.81 349 PHE A CA 1
ATOM 2706 C C . PHE A 1 349 ? -9.718 -24.900 40.781 1.00 85.81 349 PHE A C 1
ATOM 2708 O O . PHE A 1 349 ? -10.283 -24.833 39.695 1.00 85.81 349 PHE A O 1
ATOM 2715 N N . CYS A 1 350 ? -9.009 -23.881 41.276 1.00 88.31 350 CYS A N 1
ATOM 2716 C CA . CYS A 1 350 ? -8.878 -22.582 40.609 1.00 88.31 350 CYS A CA 1
ATOM 2717 C C . CYS A 1 350 ? -7.649 -22.481 39.694 1.00 88.31 350 CYS A C 1
ATOM 2719 O O . CYS A 1 350 ? -7.327 -21.388 39.221 1.00 88.31 350 CYS A O 1
ATOM 2721 N N . VAL A 1 351 ? -6.932 -23.589 39.469 1.00 92.62 351 VAL A N 1
ATOM 2722 C CA . VAL A 1 351 ? -5.677 -23.586 38.713 1.00 92.62 351 VAL A CA 1
ATOM 2723 C C . VAL A 1 351 ? -5.761 -24.399 37.432 1.00 92.62 351 VAL A C 1
ATOM 2725 O O . VAL A 1 351 ? -6.535 -25.343 37.293 1.00 92.62 351 VAL A O 1
ATOM 2728 N N . LYS A 1 352 ? -4.914 -24.026 36.482 1.00 92.25 352 LYS A N 1
ATOM 2729 C CA . LYS A 1 352 ? -4.698 -24.699 35.213 1.00 92.25 352 LYS A CA 1
ATOM 2730 C C . LYS A 1 352 ? -3.207 -24.978 35.080 1.00 92.25 352 LYS A C 1
ATOM 2732 O O . LYS A 1 352 ? -2.372 -24.124 35.374 1.00 92.25 352 LYS A O 1
ATOM 2737 N N . THR A 1 353 ? -2.879 -26.202 34.672 1.00 93.00 353 THR A N 1
ATOM 2738 C CA . THR A 1 353 ? -1.492 -26.610 34.428 1.00 93.00 353 THR A CA 1
ATOM 2739 C C . THR A 1 353 ? -1.193 -26.510 32.938 1.00 93.00 353 THR A C 1
ATOM 2741 O O . THR A 1 353 ? -1.826 -27.196 32.133 1.00 93.00 353 THR A O 1
ATOM 2744 N N . THR A 1 354 ? -0.227 -25.676 32.571 1.00 90.44 354 THR A N 1
ATOM 2745 C CA . THR A 1 354 ? 0.240 -25.478 31.198 1.00 90.44 354 THR A CA 1
ATOM 2746 C C . THR A 1 354 ? 1.688 -25.926 31.036 1.00 90.44 354 THR A C 1
ATOM 2748 O O . THR A 1 354 ? 2.476 -25.916 31.980 1.00 90.44 354 THR A O 1
ATOM 2751 N N . ILE A 1 355 ? 2.030 -26.392 29.833 1.00 89.44 355 ILE A N 1
ATOM 2752 C CA . ILE A 1 355 ? 3.384 -26.822 29.476 1.00 89.44 355 ILE A CA 1
ATOM 2753 C C . ILE A 1 355 ? 3.825 -25.974 28.290 1.00 89.44 355 ILE A C 1
ATOM 2755 O O . ILE A 1 355 ? 3.135 -25.955 27.269 1.00 89.44 355 ILE A O 1
ATOM 2759 N N . ASP A 1 356 ? 4.942 -25.262 28.424 1.00 85.25 356 ASP A N 1
ATOM 2760 C CA . ASP A 1 356 ? 5.463 -24.447 27.329 1.00 85.25 356 ASP A CA 1
ATOM 2761 C C . ASP A 1 356 ? 6.148 -25.290 26.238 1.00 85.25 356 ASP A C 1
ATOM 2763 O O . ASP A 1 356 ? 6.313 -26.511 26.332 1.00 85.25 356 ASP A O 1
ATOM 2767 N N . SER A 1 357 ? 6.580 -24.617 25.171 1.00 85.44 357 SER A N 1
ATOM 2768 C CA . SER A 1 357 ? 7.274 -25.238 24.038 1.00 85.44 357 SER A CA 1
ATOM 2769 C C . SER A 1 357 ? 8.636 -25.854 24.392 1.00 85.44 357 SER A C 1
ATOM 2771 O O . SER A 1 357 ? 9.185 -26.612 23.591 1.00 85.44 357 SER A O 1
ATOM 2773 N N . LEU A 1 358 ? 9.177 -25.553 25.576 1.00 88.81 358 LEU A N 1
ATOM 2774 C CA . LEU A 1 358 ? 10.443 -26.063 26.102 1.00 88.81 358 LEU A CA 1
ATOM 2775 C C . LEU A 1 358 ? 10.239 -27.187 27.133 1.00 88.81 358 LEU A C 1
ATOM 2777 O O . LEU A 1 358 ? 11.219 -27.771 27.600 1.00 88.81 358 LEU A O 1
ATOM 2781 N N . GLY A 1 359 ? 8.987 -27.534 27.451 1.00 87.81 359 GLY A N 1
ATOM 2782 C CA . GLY A 1 359 ? 8.626 -28.581 28.402 1.00 87.81 359 GLY A CA 1
ATOM 2783 C C . GLY A 1 359 ? 8.595 -28.126 29.863 1.00 87.81 359 GLY A C 1
ATOM 2784 O O . GLY A 1 359 ? 8.514 -28.979 30.749 1.00 87.81 359 GLY A O 1
ATOM 2785 N N . ALA A 1 360 ? 8.671 -26.821 30.139 1.00 87.56 360 ALA A N 1
ATOM 2786 C CA . ALA A 1 360 ? 8.500 -26.291 31.484 1.00 87.56 360 ALA A CA 1
ATOM 2787 C C . ALA A 1 360 ? 7.016 -26.309 31.872 1.00 87.56 360 ALA A C 1
ATOM 2789 O O . ALA A 1 360 ? 6.147 -25.970 31.070 1.00 87.56 360 ALA A O 1
ATOM 2790 N N . VAL A 1 361 ? 6.739 -26.738 33.104 1.00 90.50 361 VAL A N 1
ATOM 2791 C CA . VAL A 1 361 ? 5.382 -26.891 33.638 1.00 90.50 361 VAL A CA 1
ATOM 2792 C C . VAL A 1 361 ? 5.054 -25.695 34.519 1.00 90.50 361 VAL A C 1
ATOM 2794 O O . VAL A 1 361 ? 5.784 -25.406 35.468 1.00 90.50 361 VAL A O 1
ATOM 2797 N N . PHE A 1 362 ? 3.933 -25.044 34.236 1.00 91.38 362 PHE A N 1
ATOM 2798 C CA . PHE A 1 362 ? 3.419 -23.908 34.986 1.00 91.38 362 PHE A CA 1
ATOM 2799 C C . PHE A 1 362 ? 2.048 -24.252 35.555 1.00 91.38 362 PHE A C 1
ATOM 2801 O O . PHE A 1 362 ? 1.185 -24.765 34.850 1.00 91.38 362 PHE A O 1
ATOM 2808 N N . VAL A 1 363 ? 1.853 -23.973 36.841 1.00 94.94 363 VAL A N 1
ATOM 2809 C CA . VAL A 1 363 ? 0.548 -24.047 37.505 1.00 94.94 363 VAL A CA 1
ATOM 2810 C C . VAL A 1 363 ? 0.129 -22.618 37.808 1.00 94.94 363 VAL A C 1
ATOM 2812 O O . VAL A 1 363 ? 0.762 -21.957 38.636 1.00 94.94 363 VAL A O 1
ATOM 2815 N N . ASN A 1 364 ? -0.889 -22.141 37.098 1.00 94.94 364 ASN A N 1
ATOM 2816 C CA . ASN A 1 364 ? -1.385 -20.768 37.162 1.00 94.94 364 ASN A CA 1
ATOM 2817 C C . ASN A 1 364 ? -2.865 -20.768 37.530 1.00 94.94 364 ASN A C 1
ATOM 2819 O O . ASN A 1 364 ? -3.569 -21.741 37.271 1.00 94.94 364 ASN A O 1
ATOM 2823 N N . ARG A 1 365 ? -3.353 -19.673 38.105 1.00 94.44 365 ARG A N 1
ATOM 2824 C CA . ARG A 1 365 ? -4.791 -19.458 38.276 1.00 94.44 365 ARG A CA 1
ATOM 2825 C C . ARG A 1 365 ? -5.423 -19.189 36.914 1.00 94.44 365 ARG A C 1
ATOM 2827 O O . ARG A 1 365 ? -4.734 -18.747 35.994 1.00 94.44 365 ARG A O 1
ATOM 2834 N N . TYR A 1 366 ? -6.721 -19.439 36.774 1.00 92.69 366 TYR A N 1
ATOM 2835 C CA . TYR A 1 366 ? -7.446 -19.079 35.558 1.00 92.69 366 TYR A CA 1
ATOM 2836 C C . TYR A 1 366 ? -8.804 -18.458 35.858 1.00 92.69 366 TYR A C 1
ATOM 2838 O O . TYR A 1 366 ? -9.399 -18.715 36.904 1.00 92.69 366 TYR A O 1
ATOM 2846 N N . LEU A 1 367 ? -9.308 -17.654 34.927 1.00 89.38 367 LEU A N 1
ATOM 2847 C CA . LEU A 1 367 ? -10.651 -17.091 35.004 1.00 89.38 367 LEU A CA 1
ATOM 2848 C C . LEU A 1 367 ? -11.247 -16.891 33.607 1.00 89.38 367 LEU A C 1
ATOM 2850 O O . LEU A 1 367 ? -10.528 -16.816 32.612 1.00 89.38 367 LEU A O 1
ATOM 2854 N N . HIS A 1 368 ? -12.572 -16.804 33.546 1.00 81.94 368 HIS A N 1
ATOM 2855 C CA . HIS A 1 368 ? -13.313 -16.412 32.350 1.00 81.94 368 HIS A CA 1
ATOM 2856 C C . HIS A 1 368 ? -14.206 -15.229 32.714 1.00 81.94 368 HIS A C 1
ATOM 2858 O O . HIS A 1 368 ? -14.885 -15.275 33.743 1.00 81.94 368 HIS A O 1
ATOM 2864 N N . VAL A 1 369 ? -14.203 -14.183 31.889 1.00 78.69 369 VAL A N 1
ATOM 2865 C CA . VAL A 1 369 ? -14.902 -12.931 32.193 1.00 78.69 369 VAL A CA 1
ATOM 2866 C C . VAL A 1 369 ? -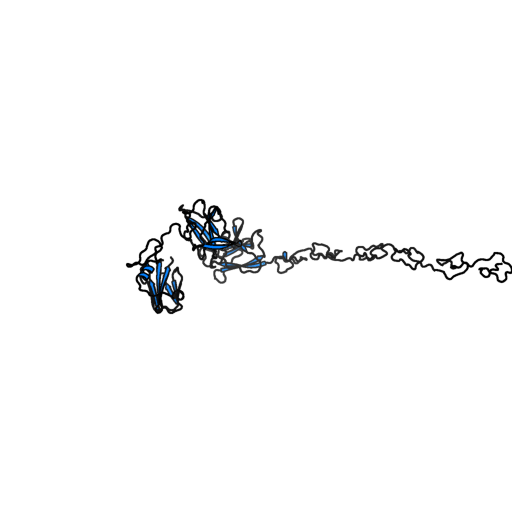16.131 -12.777 31.311 1.00 78.69 369 VAL A C 1
ATOM 2868 O O . VAL A 1 369 ? -16.031 -12.804 30.089 1.00 78.69 369 VAL A O 1
ATOM 2871 N N . TYR A 1 370 ? -17.290 -12.578 31.936 1.00 72.12 370 TYR A N 1
ATOM 2872 C CA . TYR A 1 370 ? -18.565 -12.376 31.234 1.00 72.12 370 TYR A CA 1
ATOM 2873 C C . TYR A 1 370 ? -19.233 -11.035 31.563 1.00 72.12 370 TYR A C 1
ATOM 2875 O O . TYR A 1 370 ? -20.199 -10.662 30.904 1.00 72.12 370 TYR A O 1
ATOM 2883 N N . SER A 1 371 ? -18.752 -10.341 32.595 1.00 72.88 371 SER A N 1
ATOM 2884 C CA . SER A 1 371 ? -19.247 -9.049 33.069 1.00 72.88 371 SER A CA 1
ATOM 2885 C C . SER A 1 371 ? -18.206 -8.387 33.971 1.00 72.88 371 SER A C 1
ATOM 2887 O O . SER A 1 371 ? -17.282 -9.060 34.440 1.00 72.88 371 SER A O 1
ATOM 2889 N N . ASP A 1 372 ? -18.391 -7.104 34.291 1.00 74.25 372 ASP A N 1
ATOM 2890 C CA . ASP A 1 372 ? -17.639 -6.455 35.370 1.00 74.25 372 ASP A CA 1
ATOM 2891 C C . ASP A 1 372 ? -17.800 -7.283 36.657 1.00 74.25 372 ASP A C 1
ATOM 2893 O O . ASP A 1 372 ? -18.920 -7.626 37.046 1.00 74.25 372 ASP A O 1
ATOM 2897 N N . THR A 1 373 ? -16.686 -7.681 37.272 1.00 79.31 373 THR A N 1
ATOM 2898 C CA . THR A 1 373 ? -16.663 -8.683 38.346 1.00 79.31 373 THR A CA 1
ATOM 2899 C C . THR A 1 373 ? -15.639 -8.322 39.416 1.00 79.31 373 THR A C 1
ATOM 2901 O O . THR A 1 373 ? -14.501 -7.969 39.126 1.00 79.31 373 THR A O 1
ATOM 2904 N N . VAL A 1 374 ? -16.022 -8.480 40.679 1.00 86.50 374 VAL A N 1
ATOM 2905 C CA . VAL A 1 374 ? -15.096 -8.450 41.815 1.00 86.50 374 VAL A CA 1
ATOM 2906 C C . VAL A 1 374 ? -14.862 -9.897 42.240 1.00 86.50 374 VAL A C 1
ATOM 2908 O O . VAL A 1 374 ? -15.805 -10.555 42.674 1.00 86.50 374 VAL A O 1
ATOM 2911 N N . LEU A 1 375 ? -13.641 -10.410 42.068 1.00 86.00 375 LEU A N 1
ATOM 2912 C CA . LEU A 1 375 ? -13.301 -11.801 42.398 1.00 86.00 375 LEU A CA 1
ATOM 2913 C C . LEU A 1 375 ? -13.297 -12.011 43.905 1.00 86.00 375 LEU A C 1
ATOM 2915 O O . LEU A 1 375 ? -12.986 -11.080 44.636 1.00 86.00 375 LEU A O 1
ATOM 2919 N N . ASP A 1 376 ? -13.595 -13.212 44.391 1.00 86.50 376 ASP A N 1
ATOM 2920 C CA . ASP A 1 376 ? -13.475 -13.535 45.817 1.00 86.50 376 ASP A CA 1
ATOM 2921 C C . ASP A 1 376 ? -12.046 -13.330 46.341 1.00 86.50 376 ASP A C 1
ATOM 2923 O O . ASP A 1 376 ? -11.073 -13.379 45.587 1.00 86.50 376 ASP A O 1
ATOM 2927 N N . ILE A 1 377 ? -11.931 -13.045 47.641 1.00 89.38 377 ILE A N 1
ATOM 2928 C CA . ILE A 1 377 ? -10.630 -12.901 48.297 1.00 89.38 377 ILE A CA 1
ATOM 2929 C C . ILE A 1 377 ? -9.987 -14.285 48.367 1.00 89.38 377 ILE A C 1
ATOM 2931 O O . ILE A 1 377 ? -10.535 -15.188 48.999 1.00 89.38 377 ILE A O 1
ATOM 2935 N N . VAL A 1 378 ? -8.818 -14.438 47.750 1.00 91.50 378 VAL A N 1
ATOM 2936 C CA . VAL A 1 378 ? -8.053 -15.691 47.778 1.00 91.50 378 VAL A CA 1
ATOM 2937 C C . VAL A 1 378 ? -6.826 -15.558 48.667 1.00 91.50 378 VAL A C 1
ATOM 2939 O O . VAL A 1 378 ? -6.178 -14.514 48.686 1.00 91.50 378 VAL A O 1
ATOM 2942 N N . CYS A 1 379 ? -6.490 -16.616 49.396 1.00 92.12 379 CYS A N 1
ATOM 2943 C CA . CYS A 1 379 ? -5.272 -16.677 50.189 1.00 92.12 379 CYS A CA 1
ATOM 2944 C C . CYS A 1 379 ? -4.047 -16.902 49.301 1.00 92.12 379 CYS A C 1
ATOM 2946 O O . CYS A 1 379 ? -4.104 -17.623 48.297 1.00 92.12 379 CYS A O 1
ATOM 2948 N N . TRP A 1 380 ? -2.907 -16.345 49.704 1.00 93.62 380 TRP A N 1
ATOM 2949 C CA . TRP A 1 380 ? -1.618 -16.664 49.095 1.00 93.62 380 TRP A CA 1
ATOM 2950 C C . TRP A 1 380 ? -1.380 -18.185 49.038 1.00 93.62 380 TRP A C 1
ATOM 2952 O O . TRP A 1 380 ? -1.379 -18.851 50.072 1.00 93.62 380 TRP A O 1
ATOM 2962 N N . ASN A 1 381 ? -1.125 -18.720 47.837 1.00 92.44 381 ASN A N 1
ATOM 2963 C CA . ASN A 1 381 ? -0.979 -20.156 47.529 1.00 92.44 381 ASN A CA 1
ATOM 2964 C C . ASN A 1 381 ? -2.245 -21.030 47.635 1.00 92.44 381 ASN A C 1
ATOM 2966 O O . ASN A 1 381 ? -2.135 -22.245 47.457 1.00 92.44 381 ASN A O 1
ATOM 2970 N N . GLU A 1 382 ? -3.433 -20.468 47.867 1.00 90.94 382 GLU A N 1
ATOM 2971 C CA . GLU A 1 382 ? -4.673 -21.249 47.988 1.00 90.94 382 GLU A CA 1
ATOM 2972 C C . GLU A 1 382 ? -5.802 -20.683 47.116 1.00 90.94 382 GLU A C 1
ATOM 2974 O O . GLU A 1 382 ? -5.769 -19.539 46.663 1.00 90.94 382 GLU A O 1
ATOM 2979 N N . CYS A 1 383 ? -6.819 -21.492 46.830 1.00 88.62 383 CYS A N 1
ATOM 2980 C CA . CYS A 1 383 ? -7.976 -21.038 46.050 1.00 88.62 383 CYS A CA 1
ATOM 2981 C C . CYS A 1 383 ? -9.083 -20.405 46.896 1.00 88.62 383 CYS A C 1
ATOM 2983 O O . CYS A 1 383 ? -9.952 -19.751 46.330 1.00 88.62 383 CYS A O 1
ATOM 2985 N N . ASP A 1 384 ? -9.024 -20.583 48.213 1.00 86.44 384 ASP A N 1
ATOM 2986 C CA . ASP A 1 384 ? -10.010 -20.103 49.177 1.00 86.44 384 ASP A CA 1
ATOM 2987 C C . ASP A 1 384 ? -9.402 -18.999 50.059 1.00 86.44 384 ASP A C 1
ATOM 2989 O O . ASP A 1 384 ? -8.198 -18.736 50.003 1.00 86.44 384 ASP A O 1
ATOM 2993 N N . SER A 1 385 ? -10.221 -18.320 50.862 1.00 83.88 385 SER A N 1
ATOM 2994 C CA . SER A 1 385 ? -9.777 -17.266 51.782 1.00 83.88 385 SER A CA 1
ATOM 2995 C C . SER A 1 385 ? -8.917 -17.812 52.933 1.00 83.88 385 SER A C 1
ATOM 2997 O O . SER A 1 385 ? -9.163 -18.910 53.430 1.00 83.88 385 SER A O 1
ATOM 2999 N N . CYS A 1 386 ? -7.950 -17.022 53.434 1.00 75.94 386 CYS A N 1
ATOM 3000 C CA . CYS A 1 386 ? -7.040 -17.466 54.509 1.00 75.94 386 CYS A CA 1
ATOM 3001 C C . CYS A 1 386 ? -7.771 -17.777 55.825 1.00 75.94 386 CYS A C 1
ATOM 3003 O O . CYS A 1 386 ? -7.286 -18.546 56.656 1.00 75.94 386 CYS A O 1
ATOM 3005 N N . ASN A 1 387 ? -8.948 -17.179 56.013 1.00 69.19 387 ASN A N 1
ATOM 3006 C CA . ASN A 1 387 ? -9.908 -17.597 57.015 1.00 69.19 387 ASN A CA 1
ATOM 3007 C C . ASN A 1 387 ? -10.951 -18.463 56.320 1.00 69.19 387 ASN A C 1
ATOM 3009 O O . ASN A 1 387 ? -11.761 -17.957 55.545 1.00 69.19 387 ASN A O 1
ATOM 3013 N N . ILE A 1 388 ? -10.929 -19.763 56.606 1.00 57.28 388 ILE A N 1
ATOM 3014 C CA . ILE A 1 388 ? -12.046 -20.637 56.271 1.00 57.28 388 ILE A CA 1
ATOM 3015 C C . ILE A 1 388 ? -13.199 -20.178 57.164 1.00 57.28 388 ILE A C 1
ATOM 3017 O O . ILE A 1 388 ? -13.293 -20.584 58.326 1.00 57.28 388 ILE A O 1
ATOM 3021 N N . ASP A 1 389 ? -14.072 -19.317 56.644 1.00 57.12 389 ASP A N 1
ATOM 3022 C CA . ASP A 1 389 ? -15.437 -19.278 57.147 1.00 57.12 389 ASP A CA 1
ATOM 3023 C C . ASP A 1 389 ? -15.956 -20.696 56.948 1.00 57.12 389 ASP A C 1
ATOM 3025 O O . ASP A 1 389 ? -16.137 -21.151 55.820 1.00 57.12 389 ASP A O 1
ATOM 3029 N N . ILE A 1 390 ? -16.059 -21.448 58.045 1.00 56.56 390 ILE A N 1
ATOM 3030 C CA . ILE A 1 390 ? -16.467 -22.846 58.003 1.00 56.56 390 ILE A CA 1
ATOM 3031 C C . ILE A 1 390 ? -17.870 -22.854 57.409 1.00 56.56 390 ILE A C 1
ATOM 3033 O O . ILE A 1 390 ? -18.830 -22.493 58.091 1.00 56.56 390 ILE A O 1
ATOM 3037 N N . ILE A 1 391 ? -17.972 -23.175 56.118 1.00 62.47 391 ILE A N 1
ATOM 3038 C CA . ILE A 1 391 ? -19.243 -23.110 55.407 1.00 62.47 391 ILE A CA 1
ATOM 3039 C C . ILE A 1 391 ? -20.169 -24.109 56.109 1.00 62.47 391 ILE A C 1
ATOM 3041 O O . ILE A 1 391 ? -19.805 -25.287 56.211 1.00 62.47 391 ILE A O 1
ATOM 3045 N N . PRO A 1 392 ? -21.329 -23.669 56.632 1.00 69.12 392 PRO A N 1
ATOM 3046 C CA . PRO A 1 392 ? -22.242 -24.556 57.335 1.00 69.12 392 PRO A CA 1
ATOM 3047 C C . PRO A 1 392 ? -22.587 -25.765 56.468 1.00 69.12 392 PRO A C 1
ATOM 3049 O O . PRO A 1 392 ? -23.030 -25.631 55.328 1.00 69.12 392 PRO A O 1
ATOM 3052 N N . SER A 1 393 ? -22.389 -26.953 57.019 1.00 79.88 393 SER A N 1
ATOM 3053 C CA . SER A 1 393 ? -22.642 -28.238 56.360 1.00 79.88 393 SER A CA 1
ATOM 3054 C C . SER A 1 393 ? -23.425 -29.106 57.337 1.00 79.88 393 SER A C 1
ATOM 3056 O O . SER A 1 393 ? -23.352 -28.863 58.530 1.00 79.88 393 SER A O 1
ATOM 3058 N N . TRP A 1 394 ? -24.225 -30.065 56.888 1.00 82.62 394 TRP A N 1
ATOM 3059 C CA . TRP A 1 394 ? -25.227 -30.711 57.740 1.00 82.62 394 TRP A CA 1
ATOM 3060 C C . TRP A 1 394 ? -25.177 -32.228 57.602 1.00 82.62 394 TRP A C 1
ATOM 3062 O O . TRP A 1 394 ? -25.147 -32.746 56.490 1.00 82.62 394 TRP A O 1
ATOM 3072 N N . ASP A 1 395 ? -25.204 -32.936 58.728 1.00 82.75 395 ASP A N 1
ATOM 3073 C CA . ASP A 1 395 ? -25.280 -34.392 58.813 1.00 82.75 395 ASP A CA 1
ATOM 3074 C C . ASP A 1 395 ? -26.664 -34.862 59.251 1.00 82.75 395 ASP A C 1
ATOM 3076 O O . ASP A 1 395 ? -27.349 -34.220 60.057 1.00 82.75 395 ASP A O 1
ATOM 3080 N N . CYS A 1 396 ? -27.037 -36.043 58.756 1.00 81.25 396 CYS A N 1
ATOM 3081 C CA . CYS A 1 396 ? -28.270 -36.702 59.139 1.00 81.25 396 CYS A CA 1
ATOM 3082 C C . CYS A 1 396 ? -28.135 -37.439 60.473 1.00 81.25 396 CYS A C 1
ATOM 3084 O O . CYS A 1 396 ? -27.397 -38.422 60.579 1.00 81.25 396 CYS A O 1
ATOM 3086 N N . VAL A 1 397 ? -28.892 -37.017 61.484 1.00 78.69 397 VAL A N 1
ATOM 3087 C CA . VAL A 1 397 ? -28.993 -37.715 62.772 1.00 78.69 397 VAL A CA 1
ATOM 3088 C C . VAL A 1 397 ? -30.452 -38.039 63.094 1.00 78.69 397 VAL A C 1
ATOM 3090 O O . VAL A 1 397 ? -31.376 -37.481 62.512 1.00 78.69 397 VAL A O 1
ATOM 3093 N N . ALA A 1 39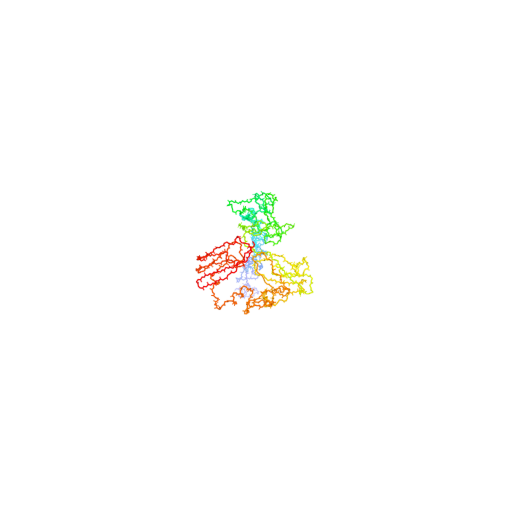8 ? -30.681 -38.978 64.016 1.00 62.41 398 ALA A N 1
ATOM 3094 C CA . ALA A 1 398 ? -32.015 -39.534 64.282 1.00 62.41 398 ALA A CA 1
ATOM 3095 C C . ALA A 1 398 ? -33.092 -38.496 64.680 1.00 62.41 398 ALA A C 1
ATOM 3097 O O . ALA A 1 398 ? -34.275 -38.784 64.530 1.00 62.41 398 ALA A O 1
ATOM 3098 N N . ASP A 1 399 ? -32.690 -37.305 65.141 1.00 62.22 399 ASP A N 1
ATOM 3099 C CA . ASP A 1 399 ? -33.575 -36.204 65.551 1.00 62.22 399 ASP A CA 1
ATOM 3100 C C . ASP A 1 399 ? -33.536 -34.986 64.592 1.00 62.22 399 ASP A C 1
ATOM 3102 O O . ASP A 1 399 ? -33.992 -33.900 64.952 1.00 62.22 399 ASP A O 1
ATOM 3106 N N . GLY A 1 400 ? -33.008 -35.140 63.370 1.00 73.62 400 GLY A N 1
ATOM 3107 C CA . GLY A 1 400 ? -32.987 -34.097 62.337 1.00 73.62 400 GLY A CA 1
ATOM 3108 C C . GLY A 1 400 ? -31.594 -33.820 61.768 1.00 73.62 400 GLY A C 1
ATOM 3109 O O . GLY A 1 400 ? -30.740 -34.700 61.715 1.00 73.62 400 GLY A O 1
ATOM 3110 N N . CYS A 1 401 ? -31.371 -32.585 61.322 1.00 82.19 401 CYS A N 1
ATOM 3111 C CA . CYS A 1 401 ? -30.108 -32.159 60.724 1.00 82.19 401 CYS A CA 1
ATOM 3112 C C . CYS A 1 401 ? -29.241 -31.413 61.724 1.00 82.19 401 CYS A C 1
ATOM 3114 O O . CYS A 1 401 ? -29.712 -30.495 62.397 1.00 82.19 401 CYS A O 1
ATOM 3116 N N . TYR A 1 402 ? -27.973 -31.801 61.798 1.00 83.94 402 TYR A N 1
ATOM 3117 C CA . TYR A 1 402 ? -26.990 -31.227 62.708 1.00 83.94 402 TYR A CA 1
ATOM 3118 C C . TYR A 1 402 ? -25.789 -30.700 61.925 1.00 83.94 402 TYR A C 1
ATOM 3120 O O . TYR A 1 402 ? -25.256 -31.418 61.087 1.00 83.94 402 TYR A O 1
ATOM 3128 N N . ASP A 1 403 ? -25.362 -29.470 62.208 1.00 80.62 403 ASP A N 1
ATOM 3129 C CA . ASP A 1 403 ? -24.129 -28.911 61.651 1.00 80.62 403 ASP A CA 1
ATOM 3130 C C . ASP A 1 403 ? -22.933 -29.275 62.550 1.00 80.62 403 ASP A C 1
ATOM 3132 O O . ASP A 1 403 ? -22.896 -28.838 63.708 1.00 80.62 403 ASP A O 1
ATOM 3136 N N . PRO A 1 404 ? -21.959 -30.074 62.066 1.00 75.56 404 PRO A N 1
ATOM 3137 C CA . PRO A 1 404 ? -20.784 -30.445 62.843 1.00 75.56 404 PRO A CA 1
ATOM 3138 C C . PRO A 1 404 ? -19.795 -29.287 63.043 1.00 75.56 404 PRO A C 1
ATOM 3140 O O . PRO A 1 404 ? -18.848 -29.440 63.815 1.00 75.56 404 PRO A O 1
ATOM 3143 N N . GLY A 1 405 ? -19.979 -28.139 62.379 1.00 65.69 405 GLY A N 1
ATOM 3144 C CA . GLY A 1 405 ? -19.093 -26.978 62.490 1.00 65.69 405 GLY A CA 1
ATOM 3145 C C . GLY A 1 405 ? -17.699 -27.226 61.913 1.00 65.69 405 GLY A C 1
ATOM 3146 O O . GLY A 1 405 ? -16.742 -26.563 62.300 1.00 65.69 405 GLY A O 1
ATOM 3147 N N . THR A 1 406 ? -17.573 -28.217 61.026 1.00 71.38 406 THR A N 1
ATOM 3148 C CA . THR A 1 406 ? -16.317 -28.636 60.383 1.00 71.38 406 THR A CA 1
ATOM 3149 C C . THR A 1 406 ? -16.322 -28.440 58.867 1.00 71.38 406 THR A C 1
ATOM 3151 O O . THR A 1 406 ? -15.327 -28.750 58.217 1.00 71.38 406 THR A O 1
ATOM 3154 N N . GLY A 1 407 ? -17.442 -27.997 58.282 1.00 67.75 407 GLY A N 1
ATOM 3155 C CA . GLY A 1 407 ? -17.606 -27.867 56.828 1.00 67.75 407 GLY A CA 1
ATOM 3156 C C . GLY A 1 407 ? -17.658 -29.203 56.072 1.00 67.75 407 GLY A C 1
ATOM 3157 O O . GLY A 1 407 ? -17.612 -29.215 54.849 1.00 67.75 407 GLY A O 1
ATOM 3158 N N . SER A 1 408 ? -17.727 -30.335 56.787 1.00 71.81 408 SER A N 1
ATOM 3159 C CA . SER A 1 408 ? -17.649 -31.695 56.224 1.00 71.81 408 SER A CA 1
ATOM 3160 C C . SER A 1 408 ? -18.950 -32.504 56.336 1.00 71.81 408 SER A C 1
ATOM 3162 O O . SER A 1 408 ? -18.922 -33.725 56.192 1.00 71.81 408 SER A O 1
ATOM 3164 N N . GLY A 1 409 ? -20.075 -31.857 56.639 1.00 76.19 409 GLY A N 1
ATOM 3165 C CA . GLY A 1 409 ? -21.379 -32.510 56.729 1.00 76.19 409 GLY A CA 1
ATOM 3166 C C . GLY A 1 409 ? -21.864 -33.043 55.376 1.00 76.19 409 GLY A C 1
ATOM 3167 O O . GLY A 1 409 ? -21.543 -32.488 54.325 1.00 76.19 409 GLY A O 1
ATOM 3168 N N . GLN A 1 410 ? -22.659 -34.115 55.401 1.00 75.31 410 GLN A N 1
ATOM 3169 C CA . GLN A 1 410 ? -23.207 -34.805 54.221 1.00 75.31 410 GLN A CA 1
ATOM 3170 C C . GLN A 1 410 ? -23.941 -33.898 53.223 1.00 75.31 410 GLN A C 1
ATOM 3172 O O . GLN A 1 410 ? -24.012 -34.223 52.037 1.00 75.31 410 GLN A O 1
ATOM 3177 N N . PHE A 1 411 ? -24.504 -32.786 53.688 1.00 75.75 411 PHE A N 1
ATOM 3178 C CA . PHE A 1 411 ? -25.275 -31.856 52.877 1.00 75.75 411 PHE A CA 1
ATOM 3179 C C . PHE A 1 411 ? -24.738 -30.434 53.037 1.00 75.75 411 PHE A C 1
ATOM 3181 O O . PHE A 1 411 ? -24.552 -29.949 54.149 1.00 75.75 411 PHE A O 1
ATOM 3188 N N . SER A 1 412 ? -24.560 -29.721 51.929 1.00 71.06 412 SER A N 1
ATOM 3189 C CA . SER A 1 412 ? -24.118 -28.318 51.917 1.00 71.06 412 SER A CA 1
ATOM 3190 C C . SER A 1 412 ? -25.236 -27.314 52.237 1.00 71.06 412 SER A C 1
ATOM 3192 O O . SER A 1 412 ? -25.022 -26.109 52.177 1.00 71.06 412 SER A O 1
ATOM 3194 N N . ASP A 1 413 ? -26.453 -27.795 52.507 1.00 72.75 413 ASP A N 1
ATOM 3195 C CA . ASP A 1 413 ? -27.640 -26.978 52.749 1.00 72.75 413 ASP A CA 1
ATOM 3196 C C . ASP A 1 413 ? -28.547 -27.660 53.788 1.00 72.75 413 ASP A C 1
ATOM 3198 O O . ASP A 1 413 ? -28.835 -28.861 53.706 1.00 72.75 413 ASP A O 1
ATOM 3202 N N . SER A 1 414 ? -28.988 -26.890 54.786 1.00 70.88 414 SER A N 1
ATOM 3203 C CA . SER A 1 414 ? -29.781 -27.402 55.910 1.00 70.88 414 SER A CA 1
ATOM 3204 C C . SER A 1 414 ? -31.155 -27.907 55.476 1.00 70.88 414 SER A C 1
ATOM 3206 O O . SER A 1 414 ? -31.677 -28.859 56.055 1.00 70.88 414 SER A O 1
ATOM 3208 N N . LEU A 1 415 ? -31.731 -27.317 54.427 1.00 64.81 415 LEU A N 1
ATOM 3209 C CA . LEU A 1 415 ? -33.035 -27.678 53.890 1.00 64.81 415 LEU A CA 1
ATOM 3210 C C . LEU A 1 415 ? -32.940 -28.971 53.077 1.00 64.81 415 LEU A C 1
ATOM 3212 O O . LEU A 1 415 ? -33.788 -29.849 53.231 1.00 64.81 415 LEU A O 1
ATOM 3216 N N . VAL A 1 416 ? -31.877 -29.132 52.282 1.00 66.38 416 VAL A N 1
ATOM 3217 C CA . VAL A 1 416 ? -31.576 -30.390 51.573 1.00 66.38 416 VAL A CA 1
ATOM 3218 C C . VAL A 1 416 ? -31.355 -31.528 52.566 1.00 66.38 416 VAL A C 1
ATOM 3220 O O . VAL A 1 416 ? -31.885 -32.623 52.362 1.00 66.38 416 VAL A O 1
ATOM 3223 N N . CYS A 1 417 ? -30.643 -31.272 53.664 1.00 75.06 417 CYS A N 1
ATOM 3224 C CA . CYS A 1 417 ? -30.513 -32.246 54.741 1.00 75.06 417 CYS A CA 1
ATOM 3225 C C . CYS A 1 417 ? -31.889 -32.621 55.318 1.00 75.06 417 CYS A C 1
ATOM 3227 O O . CYS A 1 417 ? -32.213 -33.802 55.419 1.00 75.06 417 CYS A O 1
ATOM 3229 N N . ILE A 1 418 ? -32.737 -31.638 55.650 1.00 69.06 418 ILE A N 1
ATOM 3230 C CA . ILE A 1 418 ? -34.058 -31.889 56.257 1.00 69.06 418 ILE A CA 1
ATOM 3231 C C . ILE A 1 418 ? -34.955 -32.708 55.322 1.00 69.06 418 ILE A C 1
ATOM 3233 O O . ILE A 1 418 ? -35.687 -33.585 55.789 1.00 69.06 418 ILE A O 1
ATOM 3237 N N . LEU A 1 419 ? -34.887 -32.444 54.016 1.00 63.69 419 LEU A N 1
ATOM 3238 C CA . LEU A 1 419 ? -35.648 -33.155 52.991 1.00 63.69 419 LEU A CA 1
ATOM 3239 C C . LEU A 1 419 ? -35.177 -34.607 52.828 1.00 63.69 419 LEU A C 1
ATOM 3241 O O . LEU A 1 419 ? -36.012 -35.500 52.714 1.00 63.69 419 LEU A O 1
ATOM 3245 N N . ASN A 1 420 ? -33.866 -34.863 52.876 1.00 65.75 420 ASN A N 1
ATOM 3246 C CA . ASN A 1 420 ? -33.308 -36.212 52.716 1.00 65.75 420 ASN A CA 1
ATOM 3247 C C . ASN A 1 420 ? -33.336 -37.046 54.007 1.00 65.75 420 ASN A C 1
ATOM 3249 O O . ASN A 1 420 ? -33.462 -38.265 53.945 1.00 65.75 420 ASN A O 1
ATOM 3253 N N . CYS A 1 421 ? -33.278 -36.413 55.180 1.00 67.69 421 CYS A N 1
ATOM 3254 C CA . CYS A 1 421 ? -33.347 -37.099 56.472 1.00 67.69 421 CYS A CA 1
ATOM 3255 C C . CYS A 1 421 ? -34.753 -37.545 56.873 1.00 67.69 421 CYS A C 1
ATOM 3257 O O . CYS A 1 421 ? -34.895 -38.493 57.643 1.00 67.69 421 CYS A O 1
ATOM 3259 N N . ASN A 1 422 ? -35.794 -36.872 56.370 1.00 56.41 422 ASN A N 1
ATOM 3260 C CA . ASN A 1 422 ? -37.186 -37.139 56.745 1.00 56.41 422 ASN A CA 1
ATOM 3261 C C . ASN A 1 422 ? -38.004 -37.881 55.680 1.00 56.41 422 ASN A C 1
ATOM 3263 O O . ASN A 1 422 ? -39.210 -38.066 55.862 1.00 56.41 422 ASN A O 1
ATOM 3267 N N . LEU A 1 423 ? -37.391 -38.330 54.584 1.00 46.62 423 LEU A N 1
ATOM 3268 C CA . LEU A 1 423 ? -38.098 -39.046 53.527 1.00 46.62 423 LEU A CA 1
ATOM 3269 C C . LEU A 1 423 ? -37.483 -40.426 53.306 1.00 46.62 423 LEU A C 1
ATOM 3271 O O . LEU A 1 423 ? -36.324 -40.576 52.937 1.00 46.62 423 LEU A O 1
ATOM 3275 N N . ASN A 1 424 ? -38.308 -41.454 53.522 1.00 42.19 424 ASN A N 1
ATOM 3276 C CA . ASN A 1 424 ? -38.029 -42.806 53.058 1.00 42.19 424 ASN A CA 1
ATOM 3277 C C . ASN A 1 424 ? -37.703 -42.767 51.559 1.00 42.19 424 ASN A C 1
ATOM 3279 O O . ASN A 1 424 ? -38.530 -42.312 50.769 1.00 42.19 424 ASN A O 1
ATOM 3283 N N . ASN A 1 425 ? -36.519 -43.282 51.217 1.00 43.50 425 ASN A N 1
ATOM 3284 C CA . ASN A 1 425 ? -36.039 -43.658 49.887 1.00 43.50 425 ASN A CA 1
ATOM 3285 C C . ASN A 1 425 ? -37.087 -43.568 48.768 1.00 43.50 425 ASN A C 1
ATOM 3287 O O . ASN A 1 425 ? -37.903 -44.475 48.598 1.00 43.50 425 ASN A O 1
ATOM 3291 N N . THR A 1 426 ? -36.979 -42.536 47.939 1.00 37.28 426 THR A N 1
ATOM 3292 C CA . THR A 1 426 ? -37.374 -42.611 46.530 1.00 37.28 426 THR A CA 1
ATOM 3293 C C . THR A 1 426 ? -36.268 -41.963 45.705 1.00 37.28 426 THR A C 1
ATOM 3295 O O . THR A 1 426 ? -35.835 -40.851 45.988 1.00 37.28 426 THR A O 1
ATOM 3298 N N . GLU A 1 427 ? -35.726 -42.737 44.767 1.00 38.06 427 GLU A N 1
ATOM 3299 C CA . GLU A 1 427 ? -34.621 -42.361 43.887 1.00 38.06 427 GLU A CA 1
ATOM 3300 C C . GLU A 1 427 ? -34.993 -41.127 43.049 1.00 38.06 427 GLU A C 1
ATOM 3302 O O . GLU A 1 427 ? -35.995 -41.136 42.336 1.00 38.06 427 GLU A O 1
ATOM 3307 N N . TYR A 1 428 ? -34.171 -40.078 43.113 1.00 38.47 428 TYR A N 1
ATOM 3308 C CA . TYR A 1 428 ? -34.247 -38.929 42.212 1.00 38.47 428 TYR A CA 1
ATOM 3309 C C . TYR A 1 428 ? -33.261 -39.143 41.065 1.00 38.47 428 TYR A C 1
ATOM 3311 O O . TYR A 1 428 ? -32.048 -39.195 41.275 1.00 38.47 428 TYR A O 1
ATOM 3319 N N . THR A 1 429 ? -33.754 -39.288 39.837 1.00 39.16 429 THR A N 1
ATOM 3320 C CA . THR A 1 429 ? -32.916 -39.195 38.633 1.00 39.16 429 THR A CA 1
ATOM 3321 C C . THR A 1 429 ? -33.765 -38.795 37.421 1.00 39.16 429 THR A C 1
ATOM 3323 O O . THR A 1 429 ? -34.853 -39.336 37.241 1.00 39.16 429 THR A O 1
ATOM 3326 N N . LEU A 1 430 ? -33.211 -37.899 36.585 1.00 42.19 430 LEU A N 1
ATOM 3327 C CA . LEU A 1 430 ? -33.562 -37.611 35.174 1.00 42.19 430 LEU A CA 1
ATOM 3328 C C . LEU A 1 430 ? -34.599 -36.513 34.816 1.00 42.19 430 LEU A C 1
ATOM 3330 O O . LEU A 1 430 ? -35.222 -36.631 33.770 1.00 42.19 430 LEU A O 1
ATOM 3334 N N . LEU A 1 431 ? -34.727 -35.405 35.566 1.00 50.88 431 LEU A N 1
ATOM 3335 C CA . LEU A 1 431 ? -35.470 -34.209 35.083 1.00 50.88 431 LEU A CA 1
ATOM 3336 C C . LEU A 1 431 ? -34.611 -32.972 34.753 1.00 50.88 431 LEU A C 1
ATOM 3338 O O . LEU A 1 431 ? -35.082 -32.104 34.021 1.00 50.88 431 LEU A O 1
ATOM 3342 N N . SER A 1 432 ? -33.371 -32.860 35.252 1.00 54.94 432 SER A N 1
ATOM 3343 C CA . SER A 1 432 ? -32.557 -31.639 35.064 1.00 54.94 432 SER A CA 1
ATOM 3344 C C . SER A 1 432 ? -32.253 -31.328 33.600 1.00 54.94 432 SER A C 1
ATOM 3346 O O . SER A 1 432 ? -32.203 -30.165 33.222 1.00 54.94 432 SER A O 1
ATOM 3348 N N . ASP A 1 433 ? -32.078 -32.358 32.774 1.00 55.56 433 ASP A N 1
ATOM 3349 C CA . ASP A 1 433 ? -31.654 -32.190 31.379 1.00 55.56 433 ASP A CA 1
ATOM 3350 C C . ASP A 1 433 ? -32.837 -31.884 30.442 1.00 55.56 433 ASP A C 1
ATOM 3352 O O . ASP A 1 433 ? -32.642 -31.552 29.275 1.00 55.56 433 ASP A O 1
ATOM 3356 N N . GLN A 1 434 ? -34.071 -32.009 30.944 1.00 68.62 434 GLN A N 1
ATOM 3357 C CA . GLN A 1 434 ? -35.310 -31.843 30.178 1.00 68.62 434 GLN A CA 1
ATOM 3358 C C . GLN A 1 434 ? -36.035 -30.528 30.470 1.00 68.62 434 GLN A C 1
ATOM 3360 O O . GLN A 1 434 ? -36.934 -30.165 29.706 1.00 68.62 434 GLN A O 1
ATOM 3365 N N . VAL A 1 435 ? -35.651 -29.841 31.553 1.00 73.31 435 VAL A N 1
ATOM 3366 C CA . VAL A 1 435 ? -36.257 -28.596 32.029 1.00 73.31 435 VAL A CA 1
ATOM 3367 C C . VAL A 1 435 ? -35.177 -27.527 32.195 1.00 73.31 435 VAL A C 1
ATOM 3369 O O . VAL A 1 435 ? -34.302 -27.629 33.051 1.00 73.31 435 VAL A O 1
ATOM 3372 N N . LEU A 1 436 ? -35.267 -26.469 31.396 1.00 79.00 436 LEU A N 1
ATOM 3373 C CA . LEU A 1 436 ? -34.402 -25.296 31.440 1.00 79.00 436 LEU A CA 1
ATOM 3374 C C . LEU A 1 436 ? -35.108 -24.155 32.172 1.00 79.00 436 LEU A C 1
ATOM 3376 O O . LEU A 1 436 ? -36.257 -23.826 31.880 1.00 79.00 436 LEU A O 1
ATOM 3380 N N . ILE A 1 437 ? -34.407 -23.531 33.119 1.00 82.38 437 ILE A N 1
ATOM 3381 C CA . ILE A 1 437 ? -34.933 -22.422 33.920 1.00 82.38 437 ILE A CA 1
ATOM 3382 C C . ILE A 1 437 ? -33.957 -21.257 33.837 1.00 82.38 437 ILE A C 1
ATOM 3384 O O . ILE A 1 437 ? -32.807 -21.376 34.255 1.00 82.38 437 ILE A O 1
ATOM 3388 N N . TYR A 1 438 ? -34.405 -20.134 33.280 1.00 77.69 438 TYR A N 1
ATOM 3389 C CA . TYR A 1 438 ? -33.547 -18.982 33.011 1.00 77.69 438 TYR A CA 1
ATOM 3390 C C . TYR A 1 438 ? -34.326 -17.657 32.995 1.00 77.69 438 TYR A C 1
ATOM 3392 O O . TYR A 1 438 ? -35.535 -17.648 32.749 1.00 77.69 438 TYR A O 1
ATOM 3400 N N . PRO A 1 439 ? -33.650 -16.515 33.206 1.00 76.44 439 PRO A N 1
ATOM 3401 C CA . PRO A 1 439 ? -32.273 -16.387 33.690 1.00 76.44 439 PRO A CA 1
ATOM 3402 C C . PRO A 1 439 ? -32.161 -16.678 35.198 1.00 76.44 439 PRO A C 1
ATOM 3404 O O . PRO A 1 439 ? -33.131 -16.551 35.941 1.00 76.44 439 PRO A O 1
ATOM 3407 N N . ASN A 1 440 ? -30.971 -17.074 35.649 1.00 74.69 440 ASN A N 1
ATOM 3408 C CA . ASN A 1 440 ? -30.611 -17.168 37.064 1.00 74.69 440 ASN A CA 1
ATOM 3409 C C . ASN A 1 440 ? -29.178 -16.623 37.226 1.00 74.69 440 ASN A C 1
ATOM 3411 O O . ASN A 1 440 ? -28.258 -17.287 36.749 1.00 74.69 440 ASN A O 1
ATOM 3415 N N . PRO A 1 441 ? -28.964 -15.442 37.839 1.00 79.38 441 PRO A N 1
ATOM 3416 C CA . PRO A 1 441 ? -29.932 -14.632 38.587 1.00 79.38 441 PRO A CA 1
ATOM 3417 C C . PRO A 1 441 ? -31.043 -14.012 37.724 1.00 79.38 441 PRO A C 1
ATOM 3419 O O . PRO A 1 441 ? -30.835 -13.684 36.559 1.00 79.38 441 PRO A O 1
ATOM 3422 N N . VAL A 1 442 ? -32.235 -13.846 38.299 1.00 83.25 442 VAL A N 1
ATOM 3423 C CA . VAL A 1 442 ? -33.405 -13.248 37.642 1.00 83.25 442 VAL A CA 1
ATOM 3424 C C . VAL A 1 442 ? -33.633 -11.810 38.100 1.00 83.25 442 VAL A C 1
ATOM 3426 O O . VAL A 1 442 ? -33.602 -11.534 39.294 1.00 83.25 442 VAL A O 1
ATOM 3429 N N . ASN A 1 443 ? -33.913 -10.898 37.168 1.00 80.81 443 ASN A N 1
ATOM 3430 C CA . ASN A 1 443 ? -34.341 -9.532 37.498 1.00 80.81 443 ASN A CA 1
ATOM 3431 C C . ASN A 1 443 ? -35.863 -9.488 37.693 1.00 80.81 443 ASN A C 1
ATOM 3433 O O . ASN A 1 443 ? -36.366 -9.314 38.802 1.00 80.81 443 ASN A O 1
ATOM 3437 N N . ASP A 1 444 ? -36.606 -9.729 36.609 1.00 83.25 444 ASP A N 1
ATOM 3438 C CA . ASP A 1 444 ? -38.057 -9.526 36.582 1.00 83.25 444 ASP A CA 1
ATOM 3439 C C . ASP A 1 444 ? -38.860 -10.759 36.182 1.00 83.25 444 ASP A C 1
ATOM 3441 O O . ASP A 1 444 ? -39.905 -11.020 36.778 1.00 83.25 444 ASP A O 1
ATOM 3445 N N . PHE A 1 445 ? -38.394 -11.527 35.197 1.00 85.00 445 PHE A N 1
ATOM 3446 C CA . PHE A 1 445 ? -39.142 -12.642 34.620 1.00 85.00 445 PHE A CA 1
ATOM 3447 C C . PHE A 1 445 ? -38.311 -13.914 34.614 1.00 85.00 445 PHE A C 1
ATOM 3449 O O . PHE A 1 445 ? -37.178 -13.907 34.144 1.00 85.00 445 PHE A O 1
ATOM 3456 N N . VAL A 1 446 ? -38.906 -15.002 35.095 1.00 86.00 446 VAL A N 1
ATOM 3457 C CA . VAL A 1 446 ? -38.345 -16.353 35.016 1.00 86.00 446 VAL A CA 1
ATOM 3458 C C . VAL A 1 446 ? -39.068 -17.096 33.905 1.00 86.00 446 VAL A C 1
ATOM 3460 O O . VAL A 1 446 ? -40.301 -17.066 33.838 1.00 86.00 446 VAL A O 1
ATOM 3463 N N . THR A 1 447 ? -38.304 -17.779 33.062 1.00 86.12 447 THR A N 1
ATOM 3464 C CA . THR A 1 447 ? -38.798 -18.677 32.021 1.00 86.12 447 THR A CA 1
ATOM 3465 C C . THR A 1 447 ? -38.471 -20.110 32.406 1.00 86.12 447 THR A C 1
ATOM 3467 O O . THR A 1 447 ? -37.338 -20.414 32.768 1.00 86.12 447 THR A O 1
ATOM 3470 N N . ILE A 1 448 ? -39.480 -20.974 32.339 1.00 87.00 448 ILE A N 1
ATOM 3471 C CA . ILE A 1 448 ? -39.364 -22.423 32.467 1.00 87.00 448 ILE A CA 1
ATOM 3472 C C . ILE A 1 448 ? -39.712 -23.008 31.105 1.00 87.00 448 ILE A C 1
ATOM 3474 O O . ILE A 1 448 ? -40.829 -22.826 30.610 1.00 87.00 448 ILE A O 1
ATOM 3478 N N . GLU A 1 449 ? -38.750 -23.697 30.516 1.00 83.81 449 GLU A N 1
ATOM 3479 C CA . GLU A 1 449 ? -38.869 -24.410 29.255 1.00 83.81 449 GLU A CA 1
ATOM 3480 C C . GLU A 1 449 ? -38.698 -25.901 29.527 1.00 83.81 449 GLU A C 1
ATOM 3482 O O . GLU A 1 449 ? -37.744 -26.311 30.177 1.00 83.81 449 GLU A O 1
ATOM 3487 N N . SER A 1 450 ? -39.642 -26.712 29.068 1.00 81.88 450 SER A N 1
ATOM 3488 C CA . SER A 1 450 ? -39.638 -28.159 29.252 1.00 81.88 450 SER A CA 1
ATOM 3489 C C . SER A 1 450 ? -39.870 -28.852 27.920 1.00 81.88 450 SER A C 1
ATOM 3491 O O . SER A 1 450 ? -40.671 -28.402 27.100 1.00 81.88 450 SER A O 1
ATOM 3493 N N . THR A 1 451 ? -39.172 -29.964 27.715 1.00 78.75 451 THR A N 1
ATOM 3494 C CA . THR A 1 451 ? -39.378 -30.849 26.556 1.00 78.75 451 THR A CA 1
ATOM 3495 C C . THR A 1 451 ? -40.613 -31.747 26.699 1.00 78.75 451 THR A C 1
ATOM 3497 O O . THR A 1 451 ? -41.094 -32.274 25.700 1.00 78.75 451 THR A O 1
ATOM 3500 N N . GLU A 1 452 ? -41.157 -31.856 27.912 1.00 77.88 452 GLU A N 1
ATOM 3501 C CA . GLU A 1 452 ? -42.359 -32.622 28.262 1.00 77.88 452 GLU A CA 1
ATOM 3502 C C . GLU A 1 452 ? -43.439 -31.714 28.881 1.00 77.88 452 GLU A C 1
ATOM 3504 O O . GLU A 1 452 ? -43.153 -30.605 29.353 1.00 77.88 452 GLU A O 1
ATOM 3509 N N . ASP A 1 453 ? -44.689 -32.182 28.903 1.00 78.75 453 ASP A N 1
ATOM 3510 C CA . ASP A 1 453 ? -45.792 -31.454 29.537 1.00 78.75 453 ASP A CA 1
ATOM 3511 C C . ASP A 1 453 ? -45.596 -31.374 31.062 1.00 78.75 453 ASP A C 1
ATOM 3513 O O . ASP A 1 453 ? -45.293 -32.361 31.737 1.00 78.75 453 ASP A O 1
ATOM 3517 N N . ILE A 1 454 ? -45.780 -30.175 31.618 1.00 84.44 454 ILE A N 1
ATOM 3518 C CA . ILE A 1 454 ? -45.694 -29.931 33.056 1.00 84.44 454 ILE A CA 1
ATOM 3519 C C . ILE A 1 454 ? -47.112 -29.951 33.631 1.00 84.44 454 ILE A C 1
ATOM 3521 O O . ILE A 1 454 ? -47.975 -29.178 33.211 1.00 84.44 454 ILE A O 1
ATOM 3525 N N . ASP A 1 455 ? -47.342 -30.786 34.640 1.00 84.19 455 ASP A N 1
ATOM 3526 C CA . ASP A 1 455 ? -48.634 -30.866 35.323 1.00 84.19 455 ASP A CA 1
ATOM 3527 C C . ASP A 1 455 ? -48.829 -29.681 36.261 1.00 84.19 455 ASP A C 1
ATOM 3529 O O . ASP A 1 455 ? -49.921 -29.118 36.358 1.00 84.19 455 ASP A O 1
ATOM 3533 N N . LYS A 1 456 ? -47.768 -29.282 36.972 1.00 85.19 456 LYS A N 1
ATOM 3534 C CA . LYS A 1 456 ? -47.870 -28.245 37.995 1.00 85.19 456 LYS A CA 1
ATOM 3535 C C . LYS A 1 456 ? -46.550 -27.549 38.283 1.00 85.19 456 LYS A C 1
ATOM 3537 O O . LYS A 1 456 ? -45.517 -28.197 38.394 1.00 85.19 456 LYS A O 1
ATOM 3542 N N . ILE A 1 457 ? -46.609 -26.235 38.487 1.00 89.19 457 ILE A N 1
ATOM 3543 C CA . ILE A 1 457 ? -45.492 -25.429 38.989 1.00 89.19 457 ILE A CA 1
ATOM 3544 C C . ILE A 1 457 ? -45.929 -24.732 40.271 1.00 89.19 457 ILE A C 1
ATOM 3546 O O . ILE A 1 457 ? -46.980 -24.085 40.302 1.00 89.19 457 ILE A O 1
ATOM 3550 N N . LYS A 1 458 ? -45.100 -24.816 41.308 1.00 85.38 458 LYS A N 1
ATOM 3551 C CA . LYS A 1 458 ? -45.211 -24.000 42.517 1.00 85.38 458 LYS A CA 1
ATOM 3552 C C . LYS A 1 458 ? -43.926 -23.228 42.740 1.00 85.38 458 LYS A C 1
ATOM 3554 O O . LYS A 1 458 ? -42.841 -23.763 42.555 1.00 85.38 458 LYS A O 1
ATOM 3559 N N . VAL A 1 459 ? -44.054 -21.983 43.172 1.00 87.44 459 VAL A N 1
ATOM 3560 C CA . VAL A 1 459 ? -42.924 -21.153 43.579 1.00 87.44 459 VAL A CA 1
ATOM 3561 C C . VAL A 1 459 ? -43.110 -20.786 45.035 1.00 87.44 459 VAL A C 1
ATOM 3563 O O . VAL A 1 459 ? -44.167 -20.285 45.421 1.00 87.44 459 VAL A O 1
ATOM 3566 N N . TYR A 1 460 ? -42.073 -21.016 45.824 1.00 82.38 460 TYR A N 1
ATOM 3567 C CA . TYR A 1 460 ? -42.022 -20.729 47.242 1.00 82.38 460 TYR A CA 1
ATOM 3568 C C . TYR A 1 460 ? -41.031 -19.598 47.508 1.00 82.38 460 TYR A C 1
ATOM 3570 O O . TYR A 1 460 ? -39.980 -19.512 46.866 1.00 82.38 460 TYR A O 1
ATOM 3578 N N . ASN A 1 461 ? -41.348 -18.739 48.472 1.00 79.44 461 ASN A N 1
ATOM 3579 C CA . ASN A 1 461 ? -40.356 -17.837 49.055 1.00 79.44 461 ASN A CA 1
ATOM 3580 C C . ASN A 1 461 ? -39.466 -18.588 50.070 1.00 79.44 461 ASN A C 1
ATOM 3582 O O . ASN A 1 461 ? -39.712 -19.747 50.405 1.00 79.44 461 ASN A O 1
ATOM 3586 N N . VAL A 1 462 ? -38.439 -17.916 50.599 1.00 75.19 462 VAL A N 1
ATOM 3587 C CA . VAL A 1 462 ? -37.494 -18.501 51.576 1.00 75.19 462 VAL A CA 1
ATOM 3588 C C . VAL A 1 462 ? -38.116 -18.983 52.889 1.00 75.19 462 VAL A C 1
ATOM 3590 O O . VAL A 1 462 ? -37.487 -19.760 53.598 1.00 75.19 462 VAL A O 1
ATOM 3593 N N . ILE A 1 463 ? -39.331 -18.540 53.228 1.00 70.25 463 ILE A N 1
ATOM 3594 C CA . ILE A 1 463 ? -40.056 -19.001 54.423 1.00 70.25 463 ILE A CA 1
ATOM 3595 C C . ILE A 1 463 ? -41.038 -20.144 54.116 1.00 70.25 463 ILE A C 1
ATOM 3597 O O . ILE A 1 463 ? -41.760 -20.584 55.007 1.00 70.25 463 ILE A O 1
ATOM 3601 N N . GLY A 1 464 ? -41.047 -20.654 52.877 1.00 67.75 464 GLY A N 1
ATOM 3602 C CA . GLY A 1 464 ? -41.856 -21.800 52.454 1.00 67.75 464 GLY A CA 1
ATOM 3603 C C . GLY A 1 464 ? -43.300 -21.461 52.076 1.00 67.75 464 GLY A C 1
ATOM 3604 O O . GLY A 1 464 ? -44.103 -22.368 51.860 1.00 67.75 464 GLY A O 1
ATOM 3605 N N . GLU A 1 465 ? -43.658 -20.180 51.976 1.00 74.50 465 GLU A N 1
ATOM 3606 C CA . GLU A 1 465 ? -44.979 -19.778 51.493 1.00 74.50 465 GLU A CA 1
ATOM 3607 C C . GLU A 1 465 ? -45.038 -19.874 49.968 1.00 74.50 465 GLU A C 1
ATOM 3609 O O . GLU A 1 465 ? -44.148 -19.386 49.268 1.00 74.50 465 GLU A O 1
ATOM 3614 N N . VAL A 1 466 ? -46.120 -20.459 49.450 1.00 83.12 466 VAL A N 1
ATOM 3615 C CA . VAL A 1 466 ? -46.397 -20.511 48.010 1.00 83.12 466 VAL A CA 1
ATOM 3616 C C . VAL A 1 466 ? -46.771 -19.111 47.527 1.00 83.12 466 VAL A C 1
ATOM 3618 O O . VAL A 1 466 ? -47.823 -18.584 47.884 1.00 83.12 466 VAL A O 1
ATOM 3621 N N . ILE A 1 467 ? -45.919 -18.516 46.695 1.00 86.81 467 ILE A N 1
ATOM 3622 C CA . ILE A 1 467 ? -46.156 -17.202 46.084 1.00 86.81 467 ILE A CA 1
ATOM 3623 C C . ILE A 1 467 ? -46.773 -17.303 44.689 1.00 86.81 467 ILE A C 1
ATOM 3625 O O . ILE A 1 467 ? -47.414 -16.362 44.226 1.00 86.81 467 ILE A O 1
ATOM 3629 N N . LEU A 1 468 ? -46.588 -18.442 44.020 1.00 86.06 468 LEU A N 1
ATOM 3630 C CA . LEU A 1 468 ? -47.168 -18.718 42.715 1.00 86.06 468 LEU A CA 1
ATOM 3631 C C . LEU A 1 468 ? -47.496 -20.198 42.603 1.00 86.06 468 LEU A C 1
ATOM 3633 O O . LEU A 1 468 ? -46.701 -21.053 42.980 1.00 86.06 468 LEU A O 1
ATOM 3637 N N . GLU A 1 469 ? -48.660 -20.489 42.039 1.00 90.62 469 GLU A N 1
ATOM 3638 C CA . GLU A 1 469 ? -49.103 -21.841 41.732 1.00 90.62 469 GLU A CA 1
ATOM 3639 C C . GLU A 1 469 ? -49.775 -21.827 40.362 1.00 90.62 469 GLU A C 1
ATOM 3641 O O . GLU A 1 469 ? -50.647 -20.996 40.092 1.00 90.62 469 GLU A O 1
ATOM 3646 N N . LYS A 1 470 ? -49.336 -22.719 39.475 1.00 86.25 470 LYS A N 1
ATOM 3647 C CA . LYS A 1 470 ? -49.857 -22.835 38.116 1.00 86.25 470 LYS A CA 1
ATOM 3648 C C . LYS A 1 470 ? -50.087 -24.299 37.774 1.00 86.25 470 LYS A C 1
ATOM 3650 O O . LYS A 1 470 ? -49.167 -25.105 37.841 1.00 86.25 470 LYS A O 1
ATOM 3655 N N . GLU A 1 471 ? -51.319 -24.605 37.394 1.00 87.31 471 GLU A N 1
ATOM 3656 C CA . GLU A 1 471 ? -51.760 -25.933 36.957 1.00 87.31 471 GLU A CA 1
ATOM 3657 C C . GLU A 1 471 ? -51.703 -26.027 35.426 1.00 87.31 471 GLU A C 1
ATOM 3659 O O . GLU A 1 471 ? -52.041 -25.063 34.729 1.00 87.31 471 GLU A O 1
ATOM 3664 N N . ASN A 1 472 ? -51.281 -27.182 34.912 1.00 80.31 472 ASN A N 1
ATOM 3665 C CA . ASN A 1 472 ? -51.045 -27.488 33.497 1.00 80.31 472 ASN A CA 1
ATOM 3666 C C . ASN A 1 472 ? -50.299 -26.388 32.711 1.00 80.31 472 ASN A C 1
ATOM 3668 O O . ASN A 1 472 ? -50.782 -25.934 31.659 1.00 80.31 472 ASN A O 1
ATOM 3672 N N . PRO A 1 473 ? -49.156 -25.878 33.208 1.00 72.69 473 PRO A N 1
ATOM 3673 C CA . PRO A 1 473 ? -48.326 -24.996 32.410 1.00 72.69 473 PRO A CA 1
ATOM 3674 C C . PRO A 1 473 ? -47.852 -25.736 31.153 1.00 72.69 473 PRO A C 1
ATOM 3676 O O . PRO A 1 473 ? -47.195 -26.765 31.231 1.00 72.69 473 PRO A O 1
ATOM 3679 N N . LYS A 1 474 ? -48.183 -25.194 29.975 1.00 70.25 474 LYS A N 1
ATOM 3680 C CA . LYS A 1 474 ? -47.631 -25.670 28.695 1.00 70.25 474 LYS A CA 1
ATOM 3681 C C . LYS A 1 474 ? -46.092 -25.689 28.745 1.00 70.25 474 LYS A C 1
ATOM 3683 O O . LYS A 1 474 ? -45.512 -24.964 29.553 1.00 70.25 474 LYS A O 1
ATOM 3688 N N . PHE A 1 475 ? -45.470 -26.409 27.805 1.00 69.12 475 PHE A N 1
ATOM 3689 C CA . PHE A 1 475 ? -44.015 -26.568 27.599 1.00 69.12 475 PHE A CA 1
ATOM 3690 C C . PHE A 1 475 ? -43.146 -25.305 27.780 1.00 69.12 475 PHE A C 1
ATOM 3692 O O . PHE A 1 475 ? -41.973 -25.414 28.114 1.00 69.12 475 PHE A O 1
ATOM 3699 N N . LEU A 1 476 ? -43.704 -24.106 27.589 1.00 75.56 476 LEU A N 1
ATOM 3700 C CA . LEU A 1 476 ? -43.058 -22.835 27.903 1.00 75.56 476 LEU A CA 1
ATOM 3701 C C . LEU A 1 476 ? -43.943 -22.020 28.851 1.00 75.56 476 LEU A C 1
ATOM 3703 O O . LEU A 1 476 ? -45.089 -21.687 28.527 1.00 75.56 476 LEU A O 1
ATOM 3707 N N . THR A 1 477 ? -43.410 -21.665 30.017 1.00 82.62 477 THR A N 1
ATOM 3708 C CA . THR A 1 477 ? -44.104 -20.838 31.006 1.00 82.62 477 THR A CA 1
ATOM 3709 C C . THR A 1 477 ? -43.206 -19.729 31.522 1.00 82.62 477 THR A C 1
ATOM 3711 O O . THR A 1 477 ? -42.098 -19.975 31.978 1.00 82.62 477 THR A O 1
ATOM 3714 N N . ASN A 1 478 ? -43.735 -18.506 31.515 1.00 84.38 478 ASN A N 1
ATOM 3715 C CA . ASN A 1 478 ? -43.127 -17.364 32.176 1.00 84.38 478 ASN A CA 1
ATOM 3716 C C . ASN A 1 478 ? -43.919 -16.963 33.426 1.00 84.38 478 ASN A C 1
ATOM 3718 O O . ASN A 1 478 ? -45.139 -17.152 33.509 1.00 84.38 478 ASN A O 1
ATOM 3722 N N . PHE A 1 479 ? -43.218 -16.398 34.401 1.00 86.19 479 PHE A N 1
ATOM 3723 C CA . PHE A 1 479 ? -43.837 -15.696 35.517 1.00 86.19 479 PHE A CA 1
ATOM 3724 C C . PHE A 1 479 ? -42.970 -14.524 35.974 1.00 86.19 479 PHE A C 1
ATOM 3726 O O . PHE A 1 479 ? -41.753 -14.521 35.794 1.00 86.19 479 PHE A O 1
ATOM 3733 N N . SER A 1 480 ? -43.622 -13.506 36.535 1.00 85.50 480 SER A N 1
ATOM 3734 C CA . SER A 1 480 ? -42.959 -12.296 37.017 1.00 85.50 480 SER A CA 1
ATOM 3735 C C . SER A 1 480 ? -42.652 -12.406 38.504 1.00 85.50 480 SER A C 1
ATOM 3737 O O . SER A 1 480 ? -43.516 -12.765 39.305 1.00 85.50 480 SER A O 1
ATOM 3739 N N . LEU A 1 481 ? -41.431 -12.029 38.861 1.00 87.12 481 LEU A N 1
ATOM 3740 C CA . LEU A 1 481 ? -40.996 -11.774 40.225 1.00 87.12 481 LEU A CA 1
ATOM 3741 C C . LEU A 1 481 ? -40.781 -10.281 40.495 1.00 87.12 481 LEU A C 1
ATOM 3743 O O . LEU A 1 481 ? -40.298 -9.937 41.569 1.00 87.12 481 LEU A O 1
ATOM 3747 N N . SER A 1 482 ? -41.146 -9.378 39.579 1.00 84.69 482 SER A N 1
ATOM 3748 C CA . SER A 1 482 ? -40.910 -7.925 39.685 1.00 84.69 482 SER A CA 1
ATOM 3749 C C . SER A 1 482 ? -41.391 -7.318 41.007 1.00 84.69 482 SER A C 1
ATOM 3751 O O . SER A 1 482 ? -40.714 -6.471 41.578 1.00 84.69 482 SER A O 1
ATOM 3753 N N . ASN A 1 483 ? -42.503 -7.817 41.554 1.00 84.31 483 ASN A N 1
ATOM 3754 C CA . ASN A 1 483 ? -43.095 -7.318 42.802 1.00 84.31 483 ASN A CA 1
ATOM 3755 C C . ASN A 1 483 ? -42.410 -7.814 44.087 1.00 84.31 483 ASN A C 1
ATOM 3757 O O . ASN A 1 483 ? -42.808 -7.409 45.179 1.00 84.31 483 ASN A O 1
ATOM 3761 N N . TYR A 1 484 ? -41.423 -8.701 43.986 1.00 82.56 484 TYR A N 1
ATOM 3762 C CA . TYR A 1 484 ? -40.726 -9.254 45.144 1.00 82.56 484 TYR A CA 1
ATOM 3763 C C . TYR A 1 484 ? -39.342 -8.622 45.289 1.00 82.56 484 TYR A C 1
ATOM 3765 O O . TYR A 1 484 ? -38.688 -8.323 44.298 1.00 82.56 484 TYR A O 1
ATOM 3773 N N . SER A 1 485 ? -38.876 -8.394 46.514 1.00 82.00 485 SER A N 1
ATOM 3774 C CA . SER A 1 485 ? -37.507 -7.923 46.751 1.00 82.00 485 SER A CA 1
ATOM 3775 C C . SER A 1 485 ? -36.478 -8.981 46.337 1.00 82.00 485 SER A C 1
ATOM 3777 O O . SER A 1 485 ? -36.812 -10.165 46.266 1.00 82.00 485 SER A O 1
ATOM 3779 N N . SER A 1 486 ? -35.222 -8.571 46.130 1.00 80.88 486 SER A N 1
ATOM 3780 C CA . SER A 1 486 ? -34.098 -9.505 45.972 1.00 80.88 486 SER A CA 1
ATOM 3781 C C . SER A 1 486 ? -34.103 -10.538 47.104 1.00 80.88 486 SER A C 1
ATOM 3783 O O . SER A 1 486 ? -34.073 -10.186 48.287 1.00 80.88 486 SER A O 1
ATOM 3785 N N . ASN A 1 487 ? -34.272 -11.804 46.725 1.00 81.06 487 ASN A N 1
ATOM 3786 C CA . ASN A 1 487 ? -34.365 -12.947 47.623 1.00 81.06 487 ASN A CA 1
ATOM 3787 C C . ASN A 1 487 ? -34.214 -14.254 46.824 1.00 81.06 487 ASN A C 1
ATOM 3789 O O . ASN A 1 487 ? -34.189 -14.247 45.591 1.00 81.06 487 ASN A O 1
ATOM 3793 N N . ILE A 1 488 ? -34.130 -15.377 47.530 1.00 78.56 488 ILE A N 1
ATOM 3794 C CA . ILE A 1 488 ? -34.135 -16.717 46.943 1.00 78.56 488 ILE A CA 1
ATOM 3795 C C . ILE A 1 488 ? -35.582 -17.200 46.781 1.00 78.56 488 ILE A C 1
ATOM 3797 O O . ILE A 1 488 ? -36.414 -17.024 47.673 1.00 78.56 488 ILE A O 1
ATOM 3801 N N . PHE A 1 489 ? -35.870 -17.858 45.660 1.00 80.56 489 PHE A N 1
ATOM 3802 C CA . PHE A 1 489 ? -37.128 -18.573 45.454 1.00 80.56 489 PHE A CA 1
ATOM 3803 C C . PHE A 1 489 ? -36.851 -20.029 45.089 1.00 80.56 489 PHE A C 1
ATOM 3805 O O . PHE A 1 489 ? -35.874 -20.341 44.403 1.00 80.56 489 PHE A O 1
ATOM 3812 N N . LEU A 1 490 ? -37.721 -20.918 45.560 1.00 80.69 490 LEU A N 1
ATOM 3813 C CA . LEU A 1 490 ? -37.694 -22.341 45.240 1.00 80.69 490 LEU A CA 1
ATOM 3814 C C . LEU A 1 490 ? -38.833 -22.645 44.278 1.00 80.69 490 LEU A C 1
ATOM 3816 O O . LEU A 1 490 ? -39.973 -22.280 44.539 1.00 80.69 490 LEU A O 1
ATOM 3820 N N . ILE A 1 491 ? -38.531 -23.318 43.179 1.00 83.38 491 ILE A N 1
ATOM 3821 C CA . ILE A 1 491 ? -39.508 -23.763 42.192 1.00 83.38 491 ILE A CA 1
ATOM 3822 C C . ILE A 1 491 ? -39.654 -25.273 42.338 1.00 83.38 491 ILE A C 1
ATOM 3824 O O . ILE A 1 491 ? -38.661 -25.988 42.297 1.00 83.38 491 ILE A O 1
ATOM 3828 N N . GLU A 1 492 ? -40.880 -25.751 42.495 1.00 83.56 492 GLU A N 1
ATOM 3829 C CA . GLU A 1 492 ? -41.257 -27.161 42.395 1.00 83.56 492 GLU A CA 1
ATOM 3830 C C . GLU A 1 492 ? -42.010 -27.364 41.084 1.00 83.56 492 GLU A C 1
ATOM 3832 O O . GLU A 1 492 ? -42.996 -26.673 40.814 1.00 83.56 492 GLU A O 1
ATOM 3837 N N . ILE A 1 493 ? -41.539 -28.303 40.273 1.00 84.69 493 ILE A N 1
ATOM 3838 C CA . ILE A 1 493 ? -42.105 -28.649 38.973 1.00 84.69 493 ILE A CA 1
ATOM 3839 C C . ILE A 1 493 ? -42.507 -30.116 39.023 1.00 84.69 493 ILE A C 1
ATOM 3841 O O . ILE A 1 493 ? -41.661 -30.983 39.227 1.00 84.69 493 ILE A O 1
ATOM 3845 N N . ASN A 1 494 ? -43.792 -30.384 38.817 1.00 83.88 494 ASN A N 1
ATOM 3846 C CA . ASN A 1 494 ? -44.344 -31.730 38.746 1.00 83.88 494 ASN A CA 1
ATOM 3847 C C . ASN A 1 494 ? -44.652 -32.066 37.285 1.00 83.88 494 ASN A C 1
ATOM 3849 O O . ASN A 1 494 ? -45.367 -31.314 36.619 1.00 83.88 494 ASN A O 1
ATOM 3853 N N . SER A 1 495 ? -44.126 -33.191 36.806 1.00 80.38 495 SER A N 1
ATOM 3854 C CA . SER A 1 495 ? -44.432 -33.762 35.491 1.00 80.38 495 SER A CA 1
ATOM 3855 C C . SER A 1 495 ? -44.551 -35.283 35.627 1.00 80.38 495 SER A C 1
ATOM 3857 O O . SER A 1 495 ? -43.616 -35.977 36.036 1.00 80.38 495 SER A O 1
ATOM 3859 N N . GLY A 1 496 ? -45.744 -35.814 35.375 1.00 75.75 496 GLY A N 1
ATOM 3860 C CA . GLY A 1 496 ? -46.113 -37.198 35.630 1.00 75.75 496 GLY A CA 1
ATOM 3861 C C . GLY A 1 496 ? -45.932 -37.598 37.099 1.00 75.75 496 GLY A C 1
ATOM 3862 O O . GLY A 1 496 ? -46.532 -37.032 38.009 1.00 75.75 496 GLY A O 1
ATOM 3863 N N . ASN A 1 497 ? -45.098 -38.616 37.330 1.00 70.88 497 ASN A N 1
ATOM 3864 C CA . ASN A 1 497 ? -44.743 -39.103 38.671 1.00 70.88 497 ASN A CA 1
ATOM 3865 C C . ASN A 1 497 ? -43.435 -38.492 39.205 1.00 70.88 497 ASN A C 1
ATOM 3867 O O . ASN A 1 497 ? -42.904 -38.980 40.203 1.00 70.88 497 ASN A O 1
ATOM 3871 N N . GLN A 1 498 ? -42.880 -37.485 38.531 1.00 73.56 498 GLN A N 1
ATOM 3872 C CA . GLN A 1 498 ? -41.584 -36.909 38.861 1.00 73.56 498 GLN A CA 1
ATOM 3873 C C . GLN A 1 498 ? -41.731 -35.477 39.385 1.00 73.56 498 GLN A C 1
ATOM 3875 O O . GLN A 1 498 ? -42.617 -34.728 38.966 1.00 73.56 498 GLN A O 1
ATOM 3880 N N . VAL A 1 499 ? -40.837 -35.111 40.306 1.00 74.25 499 VAL A N 1
ATOM 3881 C CA . VAL A 1 499 ? -40.785 -33.793 40.945 1.00 74.25 499 VAL A CA 1
ATOM 3882 C C . VAL A 1 499 ? -39.367 -33.245 40.823 1.00 74.25 499 VAL A C 1
ATOM 3884 O O . VAL A 1 499 ? -38.410 -33.926 41.193 1.00 74.25 499 VAL A O 1
ATOM 3887 N N . LEU A 1 500 ? -39.233 -32.021 40.315 1.00 76.88 500 LEU A N 1
ATOM 3888 C CA . LEU A 1 500 ? -37.979 -31.274 40.247 1.00 76.88 500 LEU A CA 1
ATOM 3889 C C . LEU A 1 500 ? -38.058 -30.052 41.160 1.00 76.88 500 LEU A C 1
ATOM 3891 O O . LEU A 1 500 ? -38.989 -29.254 41.055 1.00 76.88 500 LEU A O 1
ATOM 3895 N N . HIS A 1 501 ? -37.039 -29.872 41.996 1.00 77.19 501 HIS A N 1
ATOM 3896 C CA . HIS A 1 501 ? -36.845 -28.658 42.783 1.00 77.19 501 HIS A CA 1
ATOM 3897 C C . HIS A 1 501 ? -35.687 -27.847 42.210 1.00 77.19 501 HIS A C 1
ATOM 3899 O O . HIS A 1 501 ? -34.609 -28.386 41.969 1.00 77.19 501 HIS A O 1
ATOM 3905 N N . TYR A 1 502 ? -35.897 -26.549 42.002 1.00 75.62 502 TYR A N 1
ATOM 3906 C CA . TYR A 1 502 ? -34.887 -25.656 41.442 1.00 75.62 502 TYR A CA 1
ATOM 3907 C C . TYR A 1 502 ? -34.826 -24.334 42.203 1.00 75.62 502 TYR A C 1
ATOM 3909 O O . TYR A 1 502 ? -35.851 -23.738 42.533 1.00 75.62 502 TYR A O 1
ATOM 3917 N N . LYS A 1 503 ? -33.610 -23.862 42.479 1.00 79.44 503 LYS A N 1
ATOM 3918 C CA . LYS A 1 503 ? -33.358 -22.614 43.202 1.00 79.44 503 LYS A CA 1
ATOM 3919 C C . LYS A 1 503 ? -33.049 -21.496 42.214 1.00 79.44 503 LYS A C 1
ATOM 3921 O O . LYS A 1 503 ? -32.124 -21.617 41.418 1.00 79.44 503 LYS A O 1
ATOM 3926 N N . ILE A 1 504 ? -33.761 -20.382 42.334 1.00 81.25 504 ILE A N 1
ATOM 3927 C CA . ILE A 1 504 ? -33.470 -19.152 41.591 1.00 81.25 504 ILE A CA 1
ATOM 3928 C C . ILE A 1 504 ? -33.138 -18.006 42.548 1.00 81.25 504 ILE A C 1
ATOM 3930 O O . ILE A 1 504 ? -33.717 -17.889 43.632 1.00 81.25 504 ILE A O 1
ATOM 3934 N N . LEU A 1 505 ? -32.197 -17.156 42.144 1.00 81.25 505 LEU A N 1
ATOM 3935 C CA . LEU A 1 505 ? -31.808 -15.949 42.865 1.00 81.25 505 LEU A CA 1
ATOM 3936 C C . LEU A 1 505 ? -32.400 -14.727 42.168 1.00 81.25 505 LEU A C 1
ATOM 3938 O O . LEU A 1 505 ? -32.060 -14.469 41.018 1.00 81.25 505 LEU A O 1
ATOM 3942 N N . LYS A 1 506 ? -33.236 -13.943 42.858 1.00 80.12 506 LYS A N 1
ATOM 3943 C CA . LYS A 1 506 ? -33.637 -12.629 42.349 1.00 80.12 506 LYS A CA 1
ATOM 3944 C C . LYS A 1 506 ? -32.552 -11.593 42.654 1.00 80.12 506 LYS A C 1
ATOM 3946 O O . LYS A 1 506 ? -32.283 -11.313 43.827 1.00 80.12 506 LYS A O 1
ATOM 3951 N N . ALA A 1 507 ? -31.958 -11.025 41.609 1.00 72.88 507 ALA A N 1
ATOM 3952 C CA . ALA A 1 507 ? -31.025 -9.906 41.708 1.00 72.88 507 ALA A CA 1
ATOM 3953 C C . ALA A 1 507 ? -31.753 -8.604 42.103 1.00 72.88 507 ALA A C 1
ATOM 3955 O O . ALA A 1 507 ? -32.985 -8.557 42.144 1.00 72.88 507 ALA A O 1
ATOM 3956 N N . LYS A 1 508 ? -30.980 -7.590 42.507 1.00 68.69 508 LYS A N 1
ATOM 3957 C CA . LYS A 1 508 ? -31.500 -6.322 43.043 1.00 68.69 508 LYS A CA 1
ATOM 3958 C C . LYS A 1 508 ? -32.351 -5.541 42.057 1.00 68.69 508 LYS A C 1
ATOM 3960 O O . LYS A 1 508 ? -31.948 -5.460 40.880 1.00 68.69 508 LYS A O 1
#

pLDDT: mean 86.39, std 10.47, range [37.28, 97.81]